Protein 2OTO (pdb70)

CATH classification: 6.10.250.700

B-factor: mean 92.55, std 31.23, range [16.8, 192.73]

Structure (mmCIF, N/CA/C/O backbone):
data_2OTO
#
_entry.id   2OTO
#
_cell.length_a   119.374
_cell.length_b   83.405
_cell.length_c   93.467
_cell.angle_alpha   90.000
_cell.angle_beta   90.000
_cell.angle_gamma   90.000
#
_symmetry.space_group_name_H-M   'P 21 21 2'
#
loop_
_atom_site.group_PDB
_atom_site.id
_atom_site.type_symbol
_atom_site.label_atom_id
_atom_site.label_alt_id
_atom_site.label_comp_id
_atom_site.label_asym_id
_atom_site.label_entity_id
_atom_site.label_seq_id
_atom_site.pdbx_PDB_ins_code
_atom_site.Cartn_x
_atom_site.Cartn_y
_atom_site.Cartn_z
_atom_site.occupancy
_atom_site.B_iso_or_equiv
_atom_site.auth_seq_id
_atom_site.auth_comp_id
_atom_site.auth_asym_id
_atom_site.auth_atom_id
_atom_site.pdbx_PDB_model_num
ATOM 1 N N . ALA A 1 17 ? 148.115 -11.048 285.951 1.00 115.91 56 ALA A N 1
ATOM 2 C CA . ALA A 1 17 ? 147.155 -11.124 284.809 1.00 115.91 56 ALA A CA 1
ATOM 3 C C . ALA A 1 17 ? 147.553 -12.217 283.820 1.00 115.91 56 ALA A C 1
ATOM 4 O O . ALA A 1 17 ? 146.823 -12.510 282.870 1.00 115.91 56 ALA A O 1
ATOM 6 N N . ASN A 1 18 ? 148.706 -12.829 284.069 1.00 138.00 57 ASN A N 1
ATOM 7 C CA . ASN A 1 18 ? 149.386 -13.657 283.083 1.00 138.00 57 ASN A CA 1
ATOM 8 C C . ASN A 1 18 ? 149.459 -15.093 283.582 1.00 138.00 57 ASN A C 1
ATOM 9 O O . ASN A 1 18 ? 150.535 -15.636 283.851 1.00 138.00 57 ASN A O 1
ATOM 14 N N . ASN A 1 19 ? 148.280 -15.691 283.694 1.00 78.69 58 ASN A N 1
ATOM 15 C CA . ASN A 1 19 ? 148.064 -16.848 284.538 1.00 78.69 58 ASN A CA 1
ATOM 16 C C . ASN A 1 19 ? 147.466 -18.015 283.747 1.00 78.69 58 ASN A C 1
ATOM 17 O O . ASN A 1 19 ? 146.276 -18.023 283.444 1.00 78.69 58 ASN A O 1
ATOM 22 N N . PRO A 1 20 ? 148.314 -19.011 283.419 1.00 73.29 59 PRO A N 1
ATOM 23 C CA . PRO A 1 20 ? 148.138 -20.216 282.623 1.00 73.29 59 PRO A CA 1
ATOM 24 C C . PRO A 1 20 ? 146.709 -20.609 282.249 1.00 73.29 59 PRO A C 1
ATOM 25 O O . PRO A 1 20 ? 146.367 -20.514 281.078 1.00 73.29 59 PRO A O 1
ATOM 29 N N . ALA A 1 21 ? 145.883 -21.031 283.205 1.00 78.41 60 ALA A N 1
ATOM 30 C CA . ALA A 1 21 ? 144.499 -21.377 282.876 1.00 78.41 60 ALA A CA 1
ATOM 31 C C . ALA A 1 21 ? 143.891 -20.302 281.970 1.00 78.41 60 ALA A C 1
ATOM 32 O O . ALA A 1 21 ? 143.386 -20.612 280.877 1.00 78.41 60 ALA A O 1
ATOM 34 N N . ILE A 1 22 ? 143.970 -19.045 282.424 1.00 60.11 61 ILE A N 1
ATOM 35 C CA . ILE A 1 22 ? 143.512 -17.892 281.638 1.00 60.11 61 ILE A CA 1
ATOM 36 C C . ILE A 1 22 ? 144.070 -17.965 280.226 1.00 60.11 61 ILE A C 1
ATOM 37 O O . ILE A 1 22 ? 143.365 -18.382 279.306 1.00 60.11 61 ILE A O 1
ATOM 42 N N . GLN A 1 23 ? 145.322 -17.552 280.045 1.00 48.00 62 GLN A N 1
ATOM 43 C CA . GLN A 1 23 ? 145.893 -17.538 278.708 1.00 48.00 62 GLN A CA 1
ATOM 44 C C . GLN A 1 23 ? 145.605 -18.872 278.018 1.00 48.00 62 GLN A C 1
ATOM 45 O O . GLN A 1 23 ? 145.048 -18.901 276.907 1.00 48.00 62 GLN A O 1
ATOM 51 N N . ASN A 1 24 ? 145.917 -19.971 278.705 1.00 60.99 63 ASN A N 1
ATOM 52 C CA . ASN A 1 24 ? 145.753 -21.321 278.156 1.00 60.99 63 ASN A CA 1
ATOM 53 C C . ASN A 1 24 ? 144.299 -21.691 277.868 1.00 60.99 63 ASN A C 1
ATOM 54 O O . ASN A 1 24 ? 143.952 -22.871 277.756 1.00 60.99 63 ASN A O 1
ATOM 59 N N . ILE A 1 25 ? 143.456 -20.670 277.750 1.00 75.01 64 ILE A N 1
ATOM 60 C CA . ILE A 1 25 ? 142.091 -20.830 277.274 1.00 75.01 64 ILE A CA 1
ATOM 61 C C . ILE A 1 25 ? 141.798 -19.684 276.306 1.00 75.01 64 ILE A C 1
ATOM 62 O O . ILE A 1 25 ? 141.270 -19.899 275.187 1.00 75.01 64 ILE A O 1
ATOM 67 N N . ARG A 1 26 ? 142.146 -18.466 276.760 1.00 52.75 65 ARG A N 1
ATOM 68 C CA . ARG A 1 26 ? 142.251 -17.287 275.917 1.00 52.75 65 ARG A CA 1
ATOM 69 C C . ARG A 1 26 ? 142.891 -17.646 274.576 1.00 52.75 65 ARG A C 1
ATOM 70 O O . ARG A 1 26 ? 142.342 -17.330 273.513 1.00 52.75 65 ARG A O 1
ATOM 78 N N . LEU A 1 27 ? 144.047 -18.308 274.641 1.00 62.01 66 LEU A N 1
ATOM 79 C CA . LEU A 1 27 ? 144.688 -18.892 273.465 1.00 62.01 66 LEU A CA 1
ATOM 80 C C . LEU A 1 27 ? 143.771 -19.897 272.789 1.00 62.01 66 LEU A C 1
ATOM 81 O O . LEU A 1 27 ? 143.544 -19.811 271.583 1.00 62.01 66 LEU A O 1
ATOM 86 N N . ARG A 1 28 ? 143.249 -20.842 273.570 1.00 45.64 67 ARG A N 1
ATOM 87 C CA . ARG A 1 28 ? 142.358 -21.880 273.045 1.00 45.64 67 ARG A CA 1
ATOM 88 C C . ARG A 1 28 ? 141.265 -21.274 272.180 1.00 45.64 67 ARG A C 1
ATOM 89 O O . ARG A 1 28 ? 140.901 -21.847 271.153 1.00 45.64 67 ARG A O 1
ATOM 97 N N . HIS A 1 29 ? 140.740 -20.121 272.590 1.00 65.15 68 HIS A N 1
ATOM 98 C CA . HIS A 1 29 ? 139.752 -19.424 271.776 1.00 65.15 68 HIS A CA 1
ATOM 99 C C . HIS A 1 29 ? 140.399 -18.798 270.555 1.00 65.15 68 HIS A C 1
ATOM 100 O O . HIS A 1 29 ? 140.094 -19.207 269.426 1.00 65.15 68 HIS A O 1
ATOM 107 N N . GLU A 1 30 ? 141.286 -17.823 270.774 1.00 39.12 69 GLU A N 1
ATOM 108 C CA . GLU A 1 30 ? 142.016 -17.199 269.677 1.00 39.12 69 GLU A CA 1
ATOM 109 C C . GLU A 1 30 ? 142.420 -18.264 268.662 1.00 39.12 69 GLU A C 1
ATOM 110 O O . GLU A 1 30 ? 142.526 -17.987 267.466 1.00 39.12 69 GLU A O 1
ATOM 116 N N . ASN A 1 31 ? 142.627 -19.491 269.145 1.00 56.49 70 ASN A N 1
ATOM 117 C CA . ASN A 1 31 ? 143.010 -20.590 268.279 1.00 56.49 70 ASN A CA 1
ATOM 118 C C . ASN A 1 31 ? 141.899 -21.098 267.374 1.00 56.49 70 ASN A C 1
ATOM 119 O O . ASN A 1 31 ? 142.074 -21.145 266.153 1.00 56.49 70 ASN A O 1
ATOM 124 N N . LYS A 1 32 ? 140.784 -21.520 267.972 1.00 45.52 71 LYS A N 1
ATOM 125 C CA . LYS A 1 32 ? 139.595 -21.920 267.218 1.00 45.52 71 LYS A CA 1
ATOM 126 C C . LYS A 1 32 ? 139.281 -20.841 266.200 1.00 45.52 71 LYS A C 1
ATOM 127 O O . LYS A 1 32 ? 139.251 -21.092 264.985 1.00 45.52 71 LYS A O 1
ATOM 133 N N . ASP A 1 33 ? 139.055 -19.636 266.729 1.00 49.79 72 ASP A N 1
ATOM 134 C CA . ASP A 1 33 ? 138.924 -18.396 265.956 1.00 49.79 72 ASP A CA 1
ATOM 135 C C . ASP A 1 33 ? 139.742 -18.407 264.675 1.00 49.79 72 ASP A C 1
ATOM 136 O O . ASP A 1 33 ? 139.193 -18.267 263.580 1.00 49.79 72 ASP A O 1
ATOM 141 N N . LEU A 1 34 ? 141.055 -18.573 264.826 1.00 45.82 73 LEU A N 1
ATOM 142 C CA . LEU A 1 34 ? 141.971 -18.597 263.692 1.00 45.82 73 LEU A CA 1
ATOM 143 C C . LEU A 1 34 ? 141.806 -19.849 262.845 1.00 45.82 73 LEU A C 1
ATOM 144 O O . LEU A 1 34 ? 141.686 -19.758 261.625 1.00 45.82 73 LEU A O 1
ATOM 149 N N . LYS A 1 35 ? 141.816 -21.012 263.497 1.00 68.70 74 LYS A N 1
ATOM 150 C CA . LYS A 1 35 ? 141.722 -22.302 262.809 1.00 68.70 74 LYS A CA 1
ATOM 151 C C . LYS A 1 35 ? 140.557 -22.286 261.837 1.00 68.70 74 LYS A C 1
ATOM 152 O O . LYS A 1 35 ? 140.645 -22.825 260.730 1.00 68.70 74 LYS A O 1
ATOM 158 N N . ALA A 1 36 ? 139.469 -21.654 262.269 1.00 59.70 75 ALA A N 1
ATOM 159 C CA . ALA A 1 36 ? 138.341 -21.341 261.406 1.00 59.70 75 ALA A CA 1
ATOM 160 C C . ALA A 1 36 ? 138.775 -20.362 260.317 1.00 59.70 75 ALA A C 1
ATOM 161 O O . ALA A 1 36 ? 138.958 -20.769 259.163 1.00 59.70 75 ALA A O 1
ATOM 163 N N . ARG A 1 37 ? 138.968 -19.114 260.693 1.00 56.33 76 ARG A N 1
ATOM 164 C CA . ARG A 1 37 ? 139.428 -18.084 259.764 1.00 56.33 76 ARG A CA 1
ATOM 165 C C . ARG A 1 37 ? 140.437 -18.629 258.716 1.00 56.33 76 ARG A C 1
ATOM 166 O O . ARG A 1 37 ? 140.744 -17.925 257.752 1.00 56.33 76 ARG A O 1
ATOM 174 N N . LEU A 1 38 ? 140.935 -19.879 258.887 1.00 89.15 77 LEU A N 1
ATOM 175 C CA . LEU A 1 38 ? 141.964 -20.517 258.022 1.00 89.15 77 LEU A CA 1
ATOM 176 C C . LEU A 1 38 ? 141.328 -21.434 257.060 1.00 89.15 77 LEU A C 1
ATOM 177 O O . LEU A 1 38 ? 141.585 -21.483 255.846 1.00 89.15 77 LEU A O 1
ATOM 182 N N . GLU A 1 39 ? 140.488 -22.205 257.677 1.00 78.75 78 GLU A N 1
ATOM 183 C CA . GLU A 1 39 ? 139.706 -23.098 256.930 1.00 78.75 78 GLU A CA 1
ATOM 184 C C . GLU A 1 39 ? 138.965 -22.291 255.881 1.00 78.75 78 GLU A C 1
ATOM 185 O O . GLU A 1 39 ? 138.841 -22.733 254.734 1.00 78.75 78 GLU A O 1
ATOM 191 N N . ASN A 1 40 ? 138.467 -21.076 256.255 1.00 60.70 79 ASN A N 1
ATOM 192 C CA . ASN A 1 40 ? 137.817 -20.220 255.269 1.00 60.70 79 ASN A CA 1
ATOM 193 C C . ASN A 1 40 ? 138.764 -19.906 254.120 1.00 60.70 79 ASN A C 1
ATOM 194 O O . ASN A 1 40 ? 138.654 -20.506 253.052 1.00 60.70 79 ASN A O 1
ATOM 199 N N . ALA A 1 41 ? 139.700 -18.977 254.351 1.00 51.96 80 ALA A N 1
ATOM 200 C CA . ALA A 1 41 ? 140.637 -18.534 253.318 1.00 51.96 80 ALA A CA 1
ATOM 201 C C . ALA A 1 41 ? 141.259 -19.704 252.549 1.00 51.96 80 ALA A C 1
ATOM 202 O O . ALA A 1 41 ? 141.682 -19.540 251.403 1.00 51.96 80 ALA A O 1
ATOM 212 N N . GLU A 1 43 ? 139.485 -22.073 251.499 1.00 91.62 82 GLU A N 1
ATOM 213 C CA . GLU A 1 43 ? 138.487 -22.206 250.443 1.00 91.62 82 GLU A CA 1
ATOM 214 C C . GLU A 1 43 ? 138.481 -21.046 249.460 1.00 91.62 82 GLU A C 1
ATOM 215 O O . GLU A 1 43 ? 138.319 -21.280 248.239 1.00 91.62 82 GLU A O 1
ATOM 221 N N . VAL A 1 44 ? 138.617 -19.800 249.964 1.00 61.73 83 VAL A N 1
ATOM 222 C CA . VAL A 1 44 ? 138.506 -18.654 249.033 1.00 61.73 83 VAL A CA 1
ATOM 223 C C . VAL A 1 44 ? 139.615 -18.710 247.981 1.00 61.73 83 VAL A C 1
ATOM 224 O O . VAL A 1 44 ? 139.349 -18.488 246.781 1.00 61.73 83 VAL A O 1
ATOM 228 N N . ALA A 1 45 ? 140.839 -19.029 248.419 1.00 63.99 84 ALA A N 1
ATOM 229 C CA . ALA A 1 45 ? 141.889 -19.370 247.472 1.00 63.99 84 ALA A CA 1
ATOM 230 C C . ALA A 1 45 ? 141.337 -20.418 246.511 1.00 63.99 84 ALA A C 1
ATOM 231 O O . ALA A 1 45 ? 141.491 -20.291 245.296 1.00 63.99 84 ALA A O 1
ATOM 233 N N . GLY A 1 46 ? 140.675 -21.432 247.068 1.00 57.06 85 GLY A N 1
ATOM 234 C CA . GLY A 1 46 ? 140.077 -22.518 246.291 1.00 57.06 85 GLY A CA 1
ATOM 235 C C . GLY A 1 46 ? 139.280 -22.013 245.105 1.00 57.06 85 GLY A C 1
ATOM 236 O O . GLY A 1 46 ? 139.679 -22.230 243.950 1.00 57.06 85 GLY A O 1
ATOM 237 N N . ARG A 1 47 ? 138.159 -21.338 245.394 1.00 71.38 86 ARG A N 1
ATOM 238 C CA . ARG A 1 47 ? 137.356 -20.700 244.350 1.00 71.38 86 ARG A CA 1
ATOM 239 C C . ARG A 1 47 ? 138.227 -19.831 243.439 1.00 71.38 86 ARG A C 1
ATOM 240 O O . ARG A 1 47 ? 138.336 -20.109 242.239 1.00 71.38 86 ARG A O 1
ATOM 248 N N . ASP A 1 48 ? 138.864 -18.801 244.012 1.00 49.89 87 ASP A N 1
ATOM 249 C CA . ASP A 1 48 ? 139.658 -17.835 243.238 1.00 49.89 87 ASP A CA 1
ATOM 250 C C . ASP A 1 48 ? 140.609 -18.505 242.242 1.00 49.89 87 ASP A C 1
ATOM 251 O O . ASP A 1 48 ? 140.860 -17.970 241.162 1.00 49.89 87 ASP A O 1
ATOM 256 N N . PHE A 1 49 ? 141.124 -19.681 242.614 1.00 78.95 88 PHE A N 1
ATOM 257 C CA . PHE A 1 49 ? 141.949 -20.494 241.723 1.00 78.95 88 PHE A CA 1
ATOM 258 C C . PHE A 1 49 ? 141.099 -21.114 240.621 1.00 78.95 88 PHE A C 1
ATOM 259 O O . PHE A 1 49 ? 141.411 -20.958 239.437 1.00 78.95 88 PHE A O 1
ATOM 267 N N . LYS A 1 50 ? 140.038 -21.819 241.017 1.00 130.72 89 LYS A N 1
ATOM 268 C CA . LYS A 1 50 ? 139.123 -22.452 240.069 1.00 130.72 89 LYS A CA 1
ATOM 269 C C . LYS A 1 50 ? 138.715 -21.457 238.987 1.00 130.72 89 LYS A C 1
ATOM 270 O O . LYS A 1 50 ? 139.155 -21.584 237.838 1.00 130.72 89 LYS A O 1
ATOM 276 N N . ARG A 1 51 ? 137.884 -20.480 239.360 1.00 90.25 90 ARG A N 1
ATOM 277 C CA . ARG A 1 51 ? 137.569 -19.339 238.500 1.00 90.25 90 ARG A CA 1
ATOM 278 C C . ARG A 1 51 ? 138.570 -19.193 237.364 1.00 90.25 90 ARG A C 1
ATOM 279 O O . ARG A 1 51 ? 138.300 -19.587 236.220 1.00 90.25 90 ARG A O 1
ATOM 287 N N . ALA A 1 52 ? 139.731 -18.629 237.704 1.00 109.16 91 ALA A N 1
ATOM 288 C CA . ALA A 1 52 ? 140.765 -18.294 236.736 1.00 109.16 91 ALA A CA 1
ATOM 289 C C . ALA A 1 52 ? 141.205 -19.491 235.893 1.00 109.16 91 ALA A C 1
ATOM 290 O O . ALA A 1 52 ? 140.952 -19.511 234.692 1.00 109.16 91 ALA A O 1
ATOM 292 N N . GLU A 1 53 ? 141.853 -20.481 236.504 1.00 100.17 92 GLU A N 1
ATOM 293 C CA . GLU A 1 53 ? 142.333 -21.639 235.744 1.00 100.17 92 GLU A CA 1
ATOM 294 C C . GLU A 1 53 ? 141.309 -22.069 234.686 1.00 100.17 92 GLU A C 1
ATOM 295 O O . GLU A 1 53 ? 141.661 -22.262 233.507 1.00 100.17 92 GLU A O 1
ATOM 301 N N . GLU A 1 54 ? 140.044 -22.185 235.104 1.00 118.11 93 GLU A N 1
ATOM 302 C CA . GLU A 1 54 ? 138.952 -22.468 234.171 1.00 118.11 93 GLU A CA 1
ATOM 303 C C . GLU A 1 54 ? 138.529 -21.254 233.336 1.00 118.11 93 GLU A C 1
ATOM 304 O O . GLU A 1 54 ? 137.364 -21.133 232.948 1.00 118.11 93 GLU A O 1
ATOM 310 N N . LEU A 1 55 ? 139.478 -20.363 233.064 1.00 99.54 94 LEU A N 1
ATOM 311 C CA . LEU A 1 55 ? 139.293 -19.306 232.068 1.00 99.54 94 LEU A CA 1
ATOM 312 C C . LEU A 1 55 ? 140.373 -19.374 230.999 1.00 99.54 94 LEU A C 1
ATOM 313 O O . LEU A 1 55 ? 140.124 -19.003 229.834 1.00 99.54 94 LEU A O 1
ATOM 318 N N . GLU A 1 56 ? 141.569 -19.835 231.391 1.00 81.52 95 GLU A N 1
ATOM 319 C CA . GLU A 1 56 ? 142.606 -20.117 230.413 1.00 81.52 95 GLU A CA 1
ATOM 320 C C . GLU A 1 56 ? 142.156 -21.283 229.546 1.00 81.52 95 GLU A C 1
ATOM 321 O O . GLU A 1 56 ? 142.644 -21.464 228.430 1.00 81.52 95 GLU A O 1
ATOM 327 N N . LYS A 1 57 ? 141.230 -22.079 230.080 1.00 135.05 96 LYS A N 1
ATOM 328 C CA . LYS A 1 57 ? 140.456 -23.007 229.270 1.00 135.05 96 LYS A CA 1
ATOM 329 C C . LYS A 1 57 ? 139.731 -22.198 228.207 1.00 135.05 96 LYS A C 1
ATOM 330 O O . LYS A 1 57 ? 139.985 -22.369 227.014 1.00 135.05 96 LYS A O 1
ATOM 336 N N . ALA A 1 58 ? 138.840 -21.309 228.652 1.00 91.64 97 ALA A N 1
ATOM 337 C CA . ALA A 1 58 ? 138.084 -20.453 227.745 1.00 91.64 97 ALA A CA 1
ATOM 338 C C . ALA A 1 58 ? 139.013 -19.773 226.745 1.00 91.64 97 ALA A C 1
ATOM 339 O O . ALA A 1 58 ? 138.835 -19.936 225.532 1.00 91.64 97 ALA A O 1
ATOM 341 N N . LYS A 1 59 ? 140.004 -19.032 227.248 1.00 85.04 98 LYS A N 1
ATOM 342 C CA . LYS A 1 59 ? 141.007 -18.419 226.383 1.00 85.04 98 LYS A CA 1
ATOM 343 C C . LYS A 1 59 ? 141.413 -19.432 225.321 1.00 85.04 98 LYS A C 1
ATOM 344 O O . LYS A 1 59 ? 141.285 -19.161 224.126 1.00 85.04 98 LYS A O 1
ATOM 350 N N . GLN A 1 60 ? 141.898 -20.602 225.762 1.00 126.42 99 GLN A N 1
ATOM 351 C CA . GLN A 1 60 ? 142.407 -21.589 224.842 1.00 126.42 99 GLN A CA 1
ATOM 352 C C . GLN A 1 60 ? 141.388 -22.067 223.814 1.00 126.42 99 GLN A C 1
ATOM 353 O O . GLN A 1 60 ? 141.700 -22.155 222.629 1.00 126.42 99 GLN A O 1
ATOM 359 N N . ALA A 1 61 ? 140.178 -22.363 224.264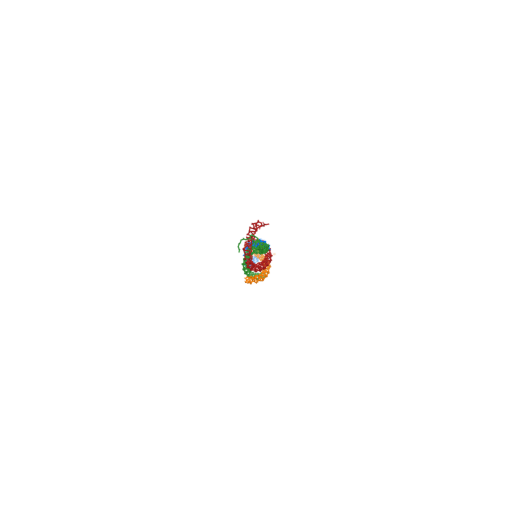 1.00 132.56 100 ALA A N 1
ATOM 360 C CA . ALA A 1 61 ? 139.139 -22.809 223.358 1.00 132.56 100 ALA A CA 1
ATOM 361 C C . ALA A 1 61 ? 138.938 -21.763 222.263 1.00 132.56 100 ALA A C 1
ATOM 362 O O . ALA A 1 61 ? 139.139 -22.053 221.080 1.00 132.56 100 ALA A O 1
ATOM 364 N N . LEU A 1 62 ? 138.521 -20.560 222.678 1.00 83.65 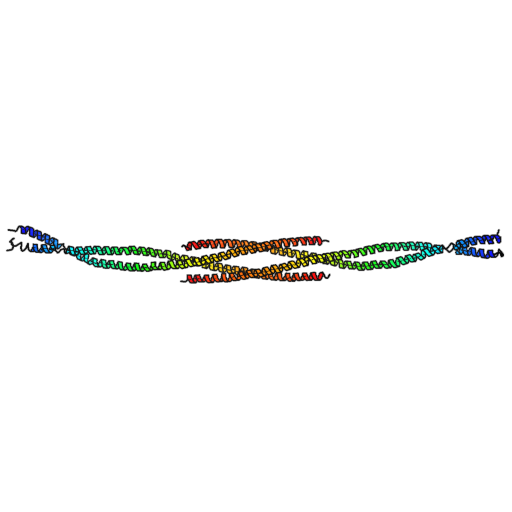101 LEU A N 1
ATOM 365 C CA . LEU A 1 62 ? 138.249 -19.407 221.806 1.00 83.65 101 LEU A CA 1
ATOM 366 C C . LEU A 1 62 ? 139.182 -19.279 220.640 1.00 83.65 101 LEU A C 1
ATOM 367 O O . LEU A 1 62 ? 138.798 -18.927 219.523 1.00 83.65 101 LEU A O 1
ATOM 372 N N . GLU A 1 63 ? 140.431 -19.603 220.964 1.00 91.79 102 GLU A N 1
ATOM 373 C CA . GLU A 1 63 ? 141.631 -19.607 220.100 1.00 91.79 102 GLU A CA 1
ATOM 374 C C . GLU A 1 63 ? 141.807 -20.963 219.355 1.00 91.79 102 GLU A C 1
ATOM 375 O O . GLU A 1 63 ? 142.231 -20.942 218.204 1.00 91.79 102 GLU A O 1
ATOM 381 N N . ASP A 1 64 ? 141.503 -22.104 219.969 1.00 154.16 103 ASP A N 1
ATOM 382 C CA . ASP A 1 64 ? 141.611 -23.316 219.157 1.00 154.16 103 ASP A CA 1
ATOM 383 C C . ASP A 1 64 ? 140.735 -23.094 217.893 1.00 154.16 103 ASP A C 1
ATOM 384 O O . ASP A 1 64 ? 140.548 -23.985 217.078 1.00 154.16 103 ASP A O 1
ATOM 389 N N . GLN A 1 65 ? 140.194 -21.826 217.830 1.00 115.58 104 GLN A N 1
ATOM 390 C CA . GLN A 1 65 ? 139.271 -21.207 216.830 1.00 115.58 104 GLN A CA 1
ATOM 391 C C . GLN A 1 65 ? 139.830 -19.937 216.133 1.00 115.58 104 GLN A C 1
ATOM 392 O O . GLN A 1 65 ? 140.030 -19.956 214.932 1.00 115.58 104 GLN A O 1
ATOM 398 N N . ARG A 1 66 ? 140.086 -18.839 216.872 1.00 100.18 105 ARG A N 1
ATOM 399 C CA . ARG A 1 66 ? 140.653 -17.652 216.211 1.00 100.18 105 ARG A CA 1
ATOM 400 C C . ARG A 1 66 ? 141.623 -18.131 215.144 1.00 100.18 105 ARG A C 1
ATOM 401 O O . ARG A 1 66 ? 141.720 -17.555 214.063 1.00 100.18 105 ARG A O 1
ATOM 409 N N . LYS A 1 67 ? 142.343 -19.218 215.458 1.00 108.64 106 LYS A N 1
ATOM 410 C CA . LYS A 1 67 ? 143.239 -19.811 214.472 1.00 108.64 106 LYS A CA 1
ATOM 411 C C . LYS A 1 67 ? 142.413 -20.642 213.501 1.00 108.64 106 LYS A C 1
ATOM 412 O O . LYS A 1 67 ? 142.689 -20.647 212.298 1.00 108.64 106 LYS A O 1
ATOM 418 N N . ASP A 1 68 ? 141.397 -21.333 214.014 1.00 87.93 107 ASP A N 1
ATOM 419 C CA . ASP A 1 68 ? 140.568 -22.179 213.163 1.00 87.93 107 ASP A CA 1
ATOM 420 C C . ASP A 1 68 ? 139.729 -21.383 212.173 1.00 87.93 107 ASP A C 1
ATOM 421 O O . ASP A 1 68 ? 139.807 -21.637 210.972 1.00 87.93 107 ASP A O 1
ATOM 426 N N . LEU A 1 69 ? 138.913 -20.447 212.657 1.00 82.09 108 LEU A N 1
ATOM 427 C CA . LEU A 1 69 ? 138.065 -19.686 211.738 1.00 82.09 108 LEU A CA 1
ATOM 428 C C . LEU A 1 69 ? 138.906 -18.811 210.810 1.00 82.09 108 LEU A C 1
ATOM 429 O O . LEU A 1 69 ? 138.576 -18.662 209.620 1.00 82.09 108 LEU A O 1
ATOM 434 N N . GLU A 1 70 ? 139.998 -18.254 211.345 1.00 75.51 109 GLU A N 1
ATOM 435 C CA . GLU A 1 70 ? 140.959 -17.486 210.553 1.00 75.51 109 GLU A CA 1
ATOM 436 C C . GLU A 1 70 ? 141.167 -18.140 209.192 1.00 75.51 109 GLU A C 1
ATOM 437 O O . GLU A 1 70 ? 141.232 -17.458 208.159 1.00 75.51 109 GLU A O 1
ATOM 443 N N . THR A 1 71 ? 141.252 -19.477 209.212 1.00 119.18 110 THR A N 1
ATOM 444 C CA . THR A 1 71 ? 141.475 -20.287 208.019 1.00 119.18 110 THR A CA 1
ATOM 445 C C . THR A 1 71 ? 140.260 -20.326 207.091 1.00 119.18 110 THR A C 1
ATOM 446 O O . THR A 1 71 ? 140.400 -20.131 205.884 1.00 119.18 110 THR A O 1
ATOM 450 N N . LYS A 1 72 ? 139.080 -20.601 207.648 1.00 53.66 111 LYS A N 1
ATOM 451 C CA . LYS A 1 72 ? 137.865 -20.669 206.838 1.00 53.66 111 LYS A CA 1
ATOM 452 C C . LYS A 1 72 ? 137.746 -19.423 205.967 1.00 53.66 111 LYS A C 1
ATOM 453 O O . LYS A 1 72 ? 137.507 -19.537 204.714 1.00 53.66 111 LYS A O 1
ATOM 459 N N . LEU A 1 73 ? 137.933 -18.247 206.613 1.00 32.13 112 LEU A N 1
ATOM 460 C CA . LEU A 1 73 ? 137.998 -16.990 205.872 1.00 32.13 112 LEU A CA 1
ATOM 461 C C . LEU A 1 73 ? 139.000 -17.087 204.733 1.00 32.13 112 LEU A C 1
ATOM 462 O O . LEU A 1 73 ? 138.628 -16.914 203.562 1.00 32.13 112 LEU A O 1
ATOM 467 N N . LYS A 1 74 ? 140.265 -17.355 205.087 1.00 100.48 113 LYS A N 1
ATOM 468 C CA . LYS A 1 74 ? 141.324 -17.490 204.087 1.00 100.48 113 LYS A CA 1
ATOM 469 C C . LYS A 1 74 ? 140.879 -18.393 202.942 1.00 100.48 113 LYS A C 1
ATOM 470 O O . LYS A 1 74 ? 140.931 -17.995 201.777 1.00 100.48 113 LYS A O 1
ATOM 476 N N . GLU A 1 75 ? 140.447 -19.612 203.284 1.00 60.57 114 GLU A N 1
ATOM 477 C CA . GLU A 1 75 ? 140.038 -20.600 202.290 1.00 60.57 114 GLU A CA 1
ATOM 478 C C . GLU A 1 75 ? 138.851 -20.113 201.459 1.00 60.57 114 GLU A C 1
ATOM 479 O O . GLU A 1 75 ? 138.853 -20.261 200.222 1.00 60.57 114 GLU A O 1
ATOM 485 N N . LEU A 1 76 ? 137.839 -19.556 202.123 1.00 60.33 115 LEU A N 1
ATOM 486 C CA . LEU A 1 76 ? 136.748 -18.918 201.402 1.00 60.33 115 LEU A CA 1
ATOM 487 C C . LEU A 1 76 ? 137.275 -17.856 200.455 1.00 60.33 115 LEU A C 1
ATOM 488 O O . LEU A 1 76 ? 136.953 -17.873 199.266 1.00 60.33 115 LEU A O 1
ATOM 493 N N . GLN A 1 77 ? 138.094 -16.946 200.983 1.00 34.85 116 GLN A N 1
ATOM 494 C CA . GLN A 1 77 ? 138.704 -15.918 200.156 1.00 34.85 116 GLN A CA 1
ATOM 495 C C . GLN A 1 77 ? 139.286 -16.569 198.916 1.00 34.85 116 GLN A C 1
ATOM 496 O O . GLN A 1 77 ? 138.967 -16.162 197.798 1.00 34.85 116 GLN A O 1
ATOM 502 N N . GLN A 1 78 ? 140.124 -17.591 199.127 1.00 69.63 117 GLN A N 1
ATOM 503 C CA . GLN A 1 78 ? 140.632 -18.428 198.031 1.00 69.63 117 GLN A CA 1
ATOM 504 C C . GLN A 1 78 ? 139.541 -18.782 197.032 1.00 69.63 117 GLN A C 1
ATOM 505 O O . GLN A 1 78 ? 139.666 -18.476 195.841 1.00 69.63 117 GLN A O 1
ATOM 511 N N . ASP A 1 79 ? 138.480 -19.436 197.517 1.00 47.09 118 ASP A N 1
ATOM 512 C CA . ASP A 1 79 ? 137.526 -20.037 196.605 1.00 47.09 118 ASP A CA 1
ATOM 513 C C . ASP A 1 79 ? 136.785 -18.963 195.836 1.00 47.09 118 ASP A C 1
ATOM 514 O O . ASP A 1 79 ? 1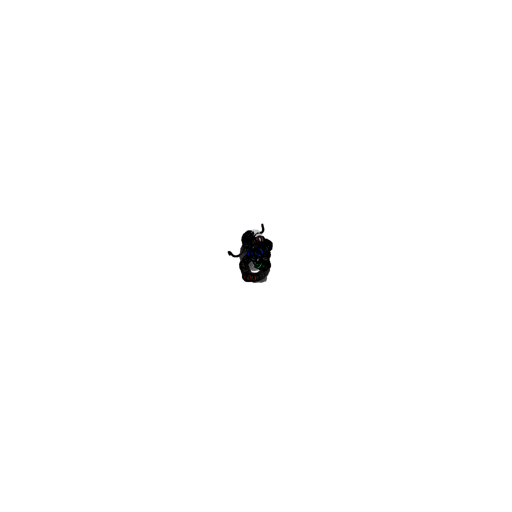36.890 -18.880 194.605 1.00 47.09 118 ASP A O 1
ATOM 519 N N . TYR A 1 80 ? 136.046 -18.142 196.575 1.00 73.03 119 TYR A N 1
ATOM 520 C CA . TYR A 1 80 ? 135.493 -16.903 196.066 1.00 73.03 119 TYR A CA 1
ATOM 521 C C . TYR A 1 80 ? 136.371 -16.217 195.021 1.00 73.03 119 TYR A C 1
ATOM 522 O O . TYR A 1 80 ? 135.949 -16.036 193.877 1.00 73.03 119 TYR A O 1
ATOM 531 N N . ASP A 1 81 ? 137.580 -15.824 195.430 1.00 61.94 120 ASP A N 1
ATOM 532 C CA . ASP A 1 81 ? 138.546 -15.196 194.526 1.00 61.94 120 ASP A CA 1
ATOM 533 C C . ASP A 1 81 ? 138.524 -15.836 193.150 1.00 61.94 120 ASP A C 1
ATOM 534 O O . ASP A 1 81 ? 138.646 -15.144 192.123 1.00 61.94 120 ASP A O 1
ATOM 539 N N . LEU A 1 82 ? 138.389 -17.166 193.142 1.00 91.99 121 LEU A N 1
ATOM 540 C CA . LEU A 1 82 ? 138.268 -17.921 191.904 1.00 91.99 121 LEU A CA 1
ATOM 541 C C . LEU A 1 82 ? 136.915 -17.721 191.242 1.00 91.99 121 LEU A C 1
ATOM 542 O O . LEU A 1 82 ? 136.864 -17.303 190.087 1.00 91.99 121 LEU A O 1
ATOM 547 N N . ALA A 1 83 ? 135.828 -18.029 191.953 1.00 60.15 122 ALA A N 1
ATOM 548 C CA . ALA A 1 83 ? 134.491 -17.849 191.379 1.00 60.15 122 ALA A CA 1
ATOM 549 C C . ALA A 1 83 ? 134.467 -16.544 190.586 1.00 60.15 122 ALA A C 1
ATOM 550 O O . ALA A 1 83 ? 134.148 -16.530 189.377 1.00 60.15 122 ALA A O 1
ATOM 552 N N . LYS A 1 84 ? 134.809 -15.459 191.299 1.00 52.42 123 LYS A N 1
ATOM 553 C CA . LYS A 1 84 ? 135.152 -14.149 190.732 1.00 52.42 123 LYS A CA 1
ATOM 554 C C . LYS A 1 84 ? 135.581 -14.159 189.264 1.00 52.42 123 LYS A C 1
ATOM 555 O O . LYS A 1 84 ? 134.846 -13.673 188.401 1.00 52.42 123 LYS A O 1
ATOM 561 N N . GLU A 1 85 ? 136.769 -14.698 188.988 1.00 95.28 124 GLU A N 1
ATOM 562 C CA . GLU A 1 85 ? 137.293 -14.706 187.629 1.00 95.28 124 GLU A CA 1
ATOM 563 C C . GLU A 1 85 ? 136.322 -15.440 186.711 1.00 95.28 124 GLU A C 1
ATOM 564 O O . GLU A 1 85 ? 135.805 -14.852 185.753 1.00 95.28 124 GLU A O 1
ATOM 570 N N . SER A 1 86 ? 136.059 -16.708 187.030 1.00 63.51 125 SER A N 1
ATOM 571 C CA . SER A 1 86 ? 135.155 -17.545 186.241 1.00 63.51 125 SER A CA 1
ATOM 572 C C . SER A 1 86 ? 133.848 -16.833 185.884 1.00 63.51 125 SER A C 1
ATOM 573 O O . SER A 1 86 ? 133.447 -16.836 184.714 1.00 63.51 125 SER A O 1
ATOM 576 N N . THR A 1 87 ? 133.190 -16.236 186.884 1.00 62.97 126 THR A N 1
ATOM 577 C CA . THR A 1 87 ? 131.974 -15.456 186.628 1.00 62.97 126 THR A CA 1
ATOM 578 C C . THR A 1 87 ? 132.212 -14.344 185.606 1.00 62.97 126 THR A C 1
ATOM 579 O O . THR A 1 87 ? 131.497 -14.266 184.606 1.00 62.97 126 THR A O 1
ATOM 583 N N . SER A 1 88 ? 133.210 -13.492 185.859 1.00 73.57 127 SER A N 1
ATOM 584 C CA . SER A 1 88 ? 133.562 -12.418 184.927 1.00 73.57 127 SER A CA 1
ATOM 585 C C . SER A 1 88 ? 133.495 -12.901 183.481 1.00 73.57 127 SER A C 1
ATOM 586 O O . SER A 1 88 ? 132.850 -12.273 182.643 1.00 73.57 127 SER A O 1
ATOM 589 N N . TRP A 1 89 ? 134.154 -14.029 183.211 1.00 76.18 128 TRP A N 1
ATOM 590 C CA . TRP A 1 89 ? 134.164 -14.674 181.892 1.00 76.18 128 TRP A CA 1
ATOM 591 C C . TRP A 1 89 ? 132.768 -14.932 181.329 1.00 76.18 128 TRP A C 1
ATOM 592 O O . TRP A 1 89 ? 132.544 -14.762 180.133 1.00 76.18 128 TRP A O 1
ATOM 603 N N . ASP A 1 90 ? 131.841 -15.364 182.176 1.00 62.84 129 ASP A N 1
ATOM 604 C CA . ASP A 1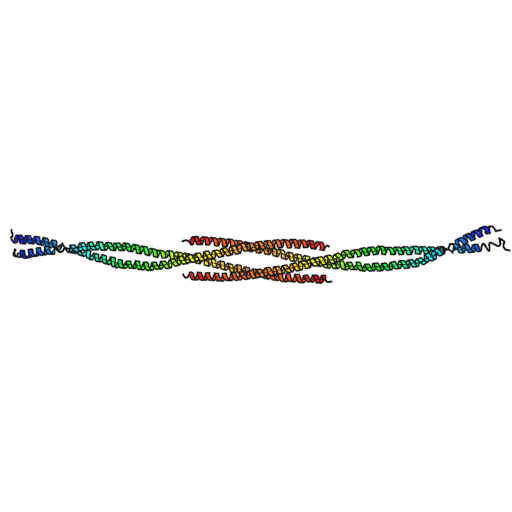 90 ? 130.515 -15.699 181.689 1.00 62.84 129 ASP A CA 1
ATOM 605 C C . ASP A 1 90 ? 129.768 -14.431 181.294 1.00 62.84 129 ASP A C 1
ATOM 606 O O . ASP A 1 90 ? 129.341 -14.304 180.111 1.00 62.84 129 ASP A O 1
ATOM 611 N N . ARG A 1 91 ? 129.669 -13.473 182.220 1.00 46.14 130 ARG A N 1
ATOM 612 C CA . ARG A 1 91 ? 129.229 -12.138 181.823 1.00 46.14 130 ARG A CA 1
ATOM 613 C C . ARG A 1 91 ? 129.933 -11.701 180.538 1.00 46.14 130 ARG A C 1
ATOM 614 O O . ARG A 1 91 ? 129.287 -11.204 179.611 1.00 46.14 130 ARG A O 1
ATOM 622 N N . GLN A 1 92 ? 131.253 -11.879 180.489 1.00 60.97 131 GLN A N 1
ATOM 623 C CA . GLN A 1 92 ? 132.014 -11.541 179.293 1.00 60.97 131 GLN A CA 1
ATOM 624 C C . GLN A 1 92 ? 131.407 -12.255 178.089 1.00 60.97 131 GLN A C 1
ATOM 625 O O . GLN A 1 92 ? 130.969 -11.616 177.125 1.00 60.97 131 GLN A O 1
ATOM 631 N N . ARG A 1 93 ? 131.362 -13.582 178.183 1.00 52.87 132 ARG A N 1
ATOM 632 C CA . ARG A 1 93 ? 130.965 -14.473 177.096 1.00 52.87 132 ARG A CA 1
ATOM 633 C C . ARG A 1 93 ? 129.551 -14.188 176.622 1.00 52.87 132 ARG A C 1
ATOM 634 O O . ARG A 1 93 ? 129.269 -14.247 175.415 1.00 52.87 132 ARG A O 1
ATOM 642 N N . LEU A 1 94 ? 128.658 -13.909 177.574 1.00 64.38 133 LEU A N 1
ATOM 643 C CA . LEU A 1 94 ? 127.288 -13.538 177.245 1.00 64.38 133 LEU A CA 1
ATOM 644 C C . LEU A 1 94 ? 127.262 -12.249 176.440 1.00 64.38 133 LEU A C 1
ATOM 645 O O . LEU A 1 94 ? 126.589 -12.182 175.407 1.00 64.38 133 LEU A O 1
ATOM 650 N N . GLU A 1 95 ? 127.978 -11.227 176.905 1.00 63.18 134 GLU A N 1
ATOM 651 C CA . GLU A 1 95 ? 128.045 -9.983 176.151 1.00 63.18 134 GLU A CA 1
ATOM 652 C C . GLU A 1 95 ? 128.453 -10.285 174.708 1.00 63.18 134 GLU A C 1
ATOM 653 O O . GLU A 1 95 ? 127.943 -9.657 173.773 1.00 63.18 134 GLU A O 1
ATOM 659 N N . LYS A 1 96 ? 129.339 -11.270 174.529 1.00 71.72 135 LYS A N 1
ATOM 660 C CA . LYS A 1 96 ? 129.785 -11.674 173.194 1.00 71.72 135 LYS A CA 1
ATOM 661 C C . LYS A 1 96 ? 128.657 -12.100 172.257 1.00 71.72 135 LYS A C 1
ATOM 662 O O . LYS A 1 96 ? 128.687 -11.756 171.072 1.00 71.72 135 LYS A O 1
ATOM 668 N N . GLU A 1 97 ? 127.672 -12.843 172.782 1.00 32.13 136 GLU A N 1
ATOM 669 C CA . GLU A 1 97 ? 126.571 -13.310 171.936 1.00 32.13 136 GLU A CA 1
ATOM 670 C C . GLU A 1 97 ? 125.744 -12.146 171.446 1.00 32.13 136 GLU A C 1
ATOM 671 O O . GLU A 1 97 ? 125.596 -11.926 170.238 1.00 32.13 136 GLU A O 1
ATOM 677 N N . LEU A 1 98 ? 125.205 -11.415 172.419 1.00 36.83 137 LEU A N 1
ATOM 678 C CA . LEU A 1 98 ? 124.618 -10.091 172.203 1.00 36.83 137 LEU A CA 1
ATOM 679 C C . LEU A 1 98 ? 125.386 -9.273 171.189 1.00 36.83 137 LEU A C 1
ATOM 680 O O . LEU A 1 98 ? 124.757 -8.609 170.339 1.00 36.83 137 LEU A O 1
ATOM 685 N N . GLU A 1 99 ? 126.720 -9.329 171.242 1.00 42.30 138 GLU A N 1
ATOM 686 C CA . GLU A 1 99 ? 127.443 -8.706 170.126 1.00 42.30 138 GLU A CA 1
ATOM 687 C C . GLU A 1 99 ? 127.130 -9.368 168.787 1.00 42.30 138 GLU A C 1
ATOM 688 O O . GLU A 1 99 ? 126.327 -8.832 168.016 1.00 42.30 138 GLU A O 1
ATOM 694 N N . GLU A 1 100 ? 127.727 -10.529 168.531 1.00 72.92 139 GLU A N 1
ATOM 695 C CA . GLU A 1 100 ? 127.453 -11.314 167.320 1.00 72.92 139 GLU A CA 1
ATOM 696 C C . GLU A 1 100 ? 126.036 -11.156 166.773 1.00 72.92 139 GLU A C 1
ATOM 697 O O . GLU A 1 100 ? 125.858 -10.692 165.651 1.00 72.92 139 GLU A O 1
ATOM 703 N N . LYS A 1 101 ? 125.045 -11.560 167.573 1.00 56.96 140 LYS A N 1
ATOM 704 C CA . LYS A 1 101 ? 123.632 -11.317 167.264 1.00 56.96 140 LYS A CA 1
ATOM 705 C C . LYS A 1 101 ? 123.421 -9.896 166.726 1.00 56.96 140 LYS A C 1
ATOM 706 O O . LYS A 1 101 ? 123.199 -9.712 165.513 1.00 56.96 140 LYS A O 1
ATOM 712 N N . LYS A 1 102 ? 123.516 -8.906 167.628 1.00 55.29 141 LYS A N 1
ATOM 713 C CA . LYS A 1 102 ? 123.355 -7.495 167.254 1.00 55.29 141 LYS A CA 1
ATOM 714 C C . LYS A 1 102 ? 124.068 -7.175 165.943 1.00 55.29 141 LYS A C 1
ATOM 715 O O . LYS A 1 102 ? 123.480 -6.569 165.046 1.00 55.29 141 LYS A O 1
ATOM 721 N N . GLU A 1 103 ? 125.328 -7.590 165.834 1.00 79.99 142 GLU A N 1
ATOM 722 C CA . GLU A 1 103 ? 126.088 -7.346 164.616 1.00 79.99 142 GLU A CA 1
ATOM 723 C C . GLU A 1 103 ? 125.418 -8.059 163.442 1.00 79.99 142 GLU A C 1
ATOM 724 O O . GLU A 1 103 ? 125.019 -7.410 162.467 1.00 79.99 142 GLU A O 1
ATOM 730 N N . ALA A 1 104 ? 125.253 -9.381 163.559 1.00 63.38 143 ALA A N 1
ATOM 731 C CA . ALA A 1 104 ? 124.666 -10.209 162.497 1.00 63.38 143 ALA A CA 1
ATOM 732 C C . ALA A 1 104 ? 123.257 -9.778 162.098 1.00 63.38 143 ALA A C 1
ATOM 733 O O . ALA A 1 104 ? 122.825 -10.033 160.966 1.00 63.38 143 ALA A O 1
ATOM 735 N N . LEU A 1 105 ? 122.550 -9.131 163.022 1.00 50.54 144 LEU A N 1
ATOM 736 C CA . LEU A 1 105 ? 121.281 -8.510 162.678 1.00 50.54 144 LEU A CA 1
ATOM 737 C C . LEU A 1 105 ? 121.457 -7.389 161.644 1.00 50.54 144 LEU A C 1
ATOM 738 O O . LEU A 1 105 ? 120.677 -7.316 160.691 1.00 50.54 144 LEU A O 1
ATOM 743 N N . GLU A 1 106 ? 122.472 -6.532 161.805 1.00 71.77 145 GLU A N 1
ATOM 744 C CA . GLU A 1 106 ? 122.691 -5.443 160.832 1.00 71.77 145 GLU A CA 1
ATOM 745 C C . GLU A 1 106 ? 122.692 -5.992 159.408 1.00 71.77 145 GLU A C 1
ATOM 746 O O . GLU A 1 106 ? 122.021 -5.453 158.530 1.00 71.77 145 GLU A O 1
ATOM 752 N N . LEU A 1 107 ? 123.436 -7.079 159.205 1.00 71.54 146 LEU A N 1
ATOM 753 C CA . LEU A 1 107 ? 123.554 -7.755 157.912 1.00 71.54 146 LEU A CA 1
ATOM 754 C C . LEU A 1 107 ? 122.210 -8.213 157.374 1.00 71.54 146 LEU A C 1
ATOM 755 O O . LEU A 1 107 ? 121.936 -8.075 156.180 1.00 71.54 146 LEU A O 1
ATOM 760 N N . ALA A 1 108 ? 121.398 -8.796 158.254 1.00 81.95 147 ALA A N 1
ATOM 761 C CA . ALA A 1 108 ? 120.064 -9.231 157.873 1.00 81.95 147 ALA A CA 1
ATOM 762 C C . ALA A 1 108 ? 119.337 -8.017 157.315 1.00 81.95 147 ALA A C 1
ATOM 763 O O . ALA A 1 108 ? 119.040 -7.948 156.104 1.00 81.95 147 ALA A O 1
ATOM 765 N N . ILE A 1 109 ? 119.099 -7.050 158.203 1.00 48.66 148 ILE A N 1
ATOM 766 C CA . ILE A 1 109 ? 118.494 -5.777 157.831 1.00 48.66 148 ILE A CA 1
ATOM 767 C C . ILE A 1 109 ? 119.169 -5.163 156.604 1.00 48.66 148 ILE A C 1
ATOM 768 O O . ILE A 1 109 ? 118.465 -4.613 155.719 1.00 48.66 148 ILE A O 1
ATOM 773 N N . ASP A 1 110 ? 120.495 -5.254 156.513 1.00 50.02 149 ASP A N 1
ATOM 774 C CA . ASP A 1 110 ? 121.131 -4.817 155.279 1.00 50.02 149 ASP A CA 1
ATOM 775 C C . ASP A 1 110 ? 120.526 -5.594 154.107 1.00 50.02 149 ASP A C 1
ATOM 776 O O . ASP A 1 110 ? 119.730 -5.042 153.337 1.00 50.02 149 ASP A O 1
ATOM 781 N N . GLN A 1 111 ? 120.876 -6.875 153.998 1.00 70.01 150 GLN A N 1
ATOM 782 C CA . GLN A 1 111 ? 120.435 -7.725 152.892 1.00 70.01 150 GLN A CA 1
ATOM 783 C C . GLN A 1 111 ? 118.989 -7.479 152.486 1.00 70.01 150 GLN A C 1
ATOM 784 O O . GLN A 1 111 ? 118.662 -7.449 151.299 1.00 70.01 150 GLN A O 1
ATOM 790 N N . ALA A 1 112 ? 118.133 -7.313 153.489 1.00 73.33 151 ALA A N 1
ATOM 791 C CA . ALA A 1 112 ? 116.727 -7.030 153.281 1.00 73.33 151 ALA A CA 1
ATOM 792 C C . ALA A 1 112 ? 116.545 -5.756 152.466 1.00 73.33 151 ALA A C 1
ATOM 793 O O . ALA A 1 112 ? 116.108 -5.819 151.320 1.00 73.33 151 ALA A O 1
ATOM 795 N N . SER A 1 113 ? 116.903 -4.611 153.046 1.00 60.96 152 SER A N 1
ATOM 796 C CA . SER A 1 113 ? 116.886 -3.350 152.312 1.00 60.96 152 SER A CA 1
ATOM 797 C C . SER A 1 113 ? 117.504 -3.525 150.928 1.00 60.96 152 SER A C 1
ATOM 798 O O . SER A 1 113 ? 116.942 -3.069 149.924 1.00 60.96 152 SER A O 1
ATOM 801 N N . ARG A 1 114 ? 118.647 -4.208 150.876 1.00 105.67 153 ARG A N 1
ATOM 802 C CA . ARG A 1 114 ? 119.358 -4.394 149.620 1.00 105.67 153 ARG A CA 1
ATOM 803 C C . ARG A 1 114 ? 118.581 -5.229 148.609 1.00 105.67 153 ARG A C 1
ATOM 804 O O . ARG A 1 114 ? 118.582 -4.916 147.420 1.00 105.67 153 ARG A O 1
ATOM 812 N N . ASP A 1 115 ? 117.930 -6.289 149.076 1.00 75.53 154 ASP A N 1
ATOM 813 C CA . ASP A 1 115 ? 117.091 -7.096 148.202 1.00 75.53 154 ASP A CA 1
ATOM 814 C C . ASP A 1 115 ? 115.757 -6.421 147.974 1.00 75.53 154 ASP A C 1
ATOM 815 O O . ASP A 1 115 ? 115.223 -6.445 146.856 1.00 75.53 154 ASP A O 1
ATOM 820 N N . TYR A 1 116 ? 115.216 -5.818 149.028 1.00 78.39 155 TYR A N 1
ATOM 821 C CA . TYR A 1 116 ? 113.894 -5.224 148.948 1.00 78.39 155 TYR A CA 1
ATOM 822 C C . TYR A 1 116 ? 113.797 -4.170 147.853 1.00 78.39 155 TYR A C 1
ATOM 823 O O . TYR A 1 116 ? 113.135 -4.403 146.842 1.00 78.39 155 TYR A O 1
ATOM 832 N N . HIS A 1 117 ? 114.435 -3.014 148.051 1.00 91.95 156 HIS A N 1
ATOM 833 C CA . HIS A 1 117 ? 114.350 -1.950 147.059 1.00 91.95 156 HIS A CA 1
ATOM 834 C C . HIS A 1 117 ? 114.612 -2.572 145.689 1.00 91.95 156 HIS A C 1
ATOM 835 O O . HIS A 1 117 ? 113.869 -2.325 144.728 1.00 91.95 156 HIS A O 1
ATOM 842 N N . ARG A 1 118 ? 115.642 -3.419 145.629 1.00 91.57 157 ARG A N 1
ATOM 843 C 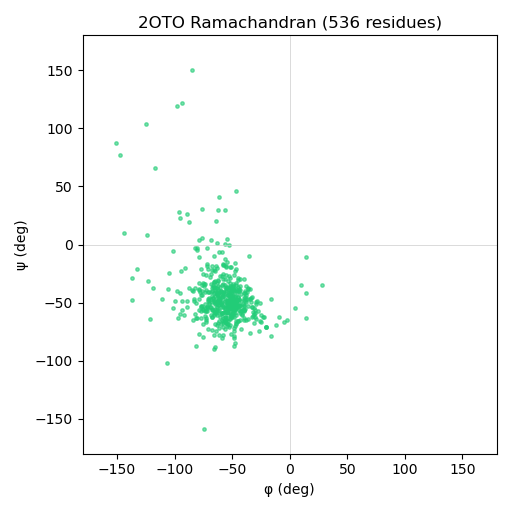CA . ARG A 1 118 ? 116.000 -4.170 144.424 1.00 91.57 157 ARG A CA 1
ATOM 844 C C . ARG A 1 118 ? 114.810 -4.879 143.765 1.00 91.57 157 ARG A C 1
ATOM 845 O O . ARG A 1 118 ? 114.823 -5.115 142.561 1.00 91.57 157 ARG A O 1
ATOM 853 N N . ALA A 1 119 ? 113.784 -5.215 144.544 1.00 104.65 158 ALA A N 1
ATOM 854 C CA . ALA A 1 119 ? 112.549 -5.751 143.971 1.00 104.65 158 ALA A CA 1
ATOM 855 C C . ALA A 1 119 ? 111.866 -4.686 143.118 1.00 104.65 158 ALA A C 1
ATOM 856 O O . ALA A 1 119 ? 111.679 -4.885 141.909 1.00 104.65 158 ALA A O 1
ATOM 858 N N . THR A 1 120 ? 111.504 -3.558 143.749 1.00 73.44 159 THR A N 1
ATOM 859 C CA . THR A 1 120 ? 111.059 -2.372 143.002 1.00 73.44 159 THR A CA 1
ATOM 860 C C . THR A 1 120 ? 111.933 -2.089 141.781 1.00 73.44 159 THR A C 1
ATOM 861 O O . THR A 1 120 ? 111.446 -1.538 140.782 1.00 73.44 159 THR A O 1
ATOM 865 N N . ALA A 1 121 ? 113.213 -2.459 141.855 1.00 144.82 160 ALA A N 1
ATOM 866 C CA . ALA A 1 121 ? 114.061 -2.409 140.672 1.00 144.82 160 ALA A CA 1
ATOM 867 C C . ALA A 1 121 ? 113.372 -3.162 139.536 1.00 144.82 160 ALA A C 1
ATOM 868 O O . ALA A 1 121 ? 113.285 -2.651 138.417 1.00 144.82 160 ALA A O 1
ATOM 870 N N . LEU A 1 122 ? 112.842 -4.346 139.838 1.00 69.12 161 LEU A N 1
ATOM 871 C CA . LEU A 1 122 ? 112.165 -5.142 138.818 1.00 69.12 161 LEU A CA 1
ATOM 872 C C . LEU A 1 122 ? 110.712 -4.721 138.575 1.00 69.12 161 LEU A C 1
ATOM 873 O O . LEU A 1 122 ? 110.270 -4.734 137.423 1.00 69.12 161 LEU A O 1
ATOM 878 N N . GLU A 1 123 ? 109.981 -4.334 139.624 1.00 80.52 162 GLU A N 1
ATOM 879 C CA . GLU A 1 123 ? 108.629 -3.790 139.439 1.00 80.52 162 GLU A CA 1
ATOM 880 C C . GLU A 1 123 ? 108.636 -2.674 138.396 1.00 80.52 162 GLU A C 1
ATOM 881 O O . GLU A 1 123 ? 107.720 -2.571 137.577 1.00 80.52 162 GLU A O 1
ATOM 887 N N . LYS A 1 124 ? 109.680 -1.845 138.435 1.00 97.25 163 LYS A N 1
ATOM 888 C CA . LYS A 1 124 ? 109.904 -0.813 137.423 1.00 97.25 163 LYS A CA 1
ATOM 889 C C . LYS A 1 124 ? 110.106 -1.454 136.058 1.00 97.25 163 LYS A C 1
ATOM 890 O O . LYS A 1 124 ? 109.263 -1.322 135.164 1.00 97.25 163 LYS A O 1
ATOM 896 N N . GLU A 1 125 ? 111.228 -2.160 135.929 1.00 90.13 164 GLU A N 1
ATOM 897 C CA . GLU A 1 125 ? 111.610 -2.862 134.718 1.00 90.13 164 GLU A CA 1
ATOM 898 C C . GLU A 1 125 ? 110.535 -3.858 134.263 1.00 90.13 164 GLU A C 1
ATOM 899 O O . GLU A 1 125 ? 110.702 -4.546 133.253 1.00 90.13 164 GLU A O 1
ATOM 905 N N . LEU A 1 126 ? 109.432 -3.929 135.008 1.00 67.61 165 LEU A N 1
ATOM 906 C CA . LEU A 1 126 ? 108.280 -4.723 134.588 1.00 67.61 165 LEU A CA 1
ATOM 907 C C . LEU A 1 126 ? 107.197 -3.898 133.898 1.00 67.61 165 LEU A C 1
ATOM 908 O O . LEU A 1 126 ? 106.936 -4.122 132.712 1.00 67.61 165 LEU A O 1
ATOM 913 N N . GLU A 1 127 ? 106.578 -2.948 134.610 1.00 53.86 166 GLU A N 1
ATOM 914 C CA . GLU A 1 127 ? 105.637 -2.005 133.976 1.00 53.86 166 GLU A CA 1
ATOM 915 C C . GLU A 1 127 ? 106.237 -1.506 132.676 1.00 53.86 166 GLU A C 1
ATOM 916 O O . GLU A 1 127 ? 105.527 -1.155 131.730 1.00 53.86 166 GLU A O 1
ATOM 922 N N . GLU A 1 128 ? 107.566 -1.487 132.655 1.00 103.54 167 GLU A N 1
ATOM 923 C CA . GLU A 1 128 ? 108.339 -1.086 131.499 1.00 103.54 167 GLU A CA 1
ATOM 924 C C . GLU A 1 128 ? 108.235 -2.107 130.369 1.00 103.54 167 GLU A C 1
ATOM 925 O O . GLU A 1 128 ? 107.892 -1.737 129.248 1.00 103.54 167 GLU A O 1
ATOM 931 N N . LYS A 1 129 ? 108.526 -3.377 130.647 1.00 75.17 168 LYS A N 1
ATOM 932 C CA . LYS A 1 129 ? 108.330 -4.412 129.630 1.00 75.17 168 LYS A CA 1
ATOM 933 C C . LYS A 1 129 ? 106.840 -4.675 129.416 1.00 75.17 168 LYS A C 1
ATOM 934 O O . LYS A 1 129 ? 106.438 -5.255 128.405 1.00 75.17 168 LYS A O 1
ATOM 940 N N . LYS A 1 130 ? 106.025 -4.225 130.368 1.00 82.15 169 LYS A N 1
ATOM 941 C CA . LYS A 1 130 ? 104.572 -4.319 130.265 1.00 82.15 169 LYS A CA 1
ATOM 942 C C . LYS A 1 130 ? 104.002 -3.333 129.244 1.00 82.15 169 LYS A C 1
ATOM 943 O O . LYS A 1 130 ? 103.450 -3.749 128.219 1.00 82.15 169 LYS A O 1
ATOM 949 N N . LYS A 1 131 ? 104.121 -2.034 129.541 1.00 89.37 170 LYS A N 1
ATOM 950 C CA . LYS A 1 131 ? 103.625 -0.989 128.648 1.00 89.37 170 LYS A CA 1
ATOM 951 C C . LYS A 1 131 ? 104.251 -1.149 127.268 1.00 89.37 170 LYS A C 1
ATOM 952 O O . LYS A 1 131 ? 103.643 -0.778 126.243 1.00 89.37 170 LYS A O 1
ATOM 958 N N . ALA A 1 132 ? 105.471 -1.695 127.254 1.00 103.05 171 ALA A N 1
ATOM 959 C CA . ALA A 1 132 ? 106.115 -2.109 126.013 1.00 103.05 171 ALA A CA 1
ATOM 960 C C . ALA A 1 132 ? 105.267 -3.132 125.264 1.00 103.05 171 ALA A C 1
ATOM 961 O O . ALA A 1 132 ? 105.325 -3.202 124.036 1.00 103.05 171 ALA A O 1
ATOM 963 N N . LEU A 1 133 ? 104.485 -3.921 125.994 1.00 51.02 172 LEU A N 1
ATOM 964 C CA . LEU A 1 133 ? 103.717 -4.997 125.374 1.00 51.02 172 LEU A CA 1
ATOM 965 C C . LEU A 1 133 ? 102.420 -4.478 124.763 1.00 51.02 172 LEU A C 1
ATOM 966 O O . LEU A 1 133 ? 102.193 -4.626 123.559 1.00 51.02 172 LEU A O 1
ATOM 971 N N . GLU A 1 134 ? 101.573 -3.892 125.608 1.00 73.84 173 GLU A N 1
ATOM 972 C CA . GLU A 1 134 ? 100.581 -2.900 125.198 1.00 73.84 173 GLU A CA 1
ATOM 973 C C . GLU A 1 134 ? 100.757 -2.436 123.755 1.00 73.84 173 GLU A C 1
ATOM 974 O O . GLU A 1 134 ? 99.872 -2.619 122.915 1.00 73.84 173 GLU A O 1
ATOM 980 N N . LEU A 1 135 ? 101.904 -1.826 123.481 1.00 56.08 174 LEU A N 1
ATOM 981 C CA . LEU A 1 135 ? 102.130 -1.207 122.192 1.00 56.08 174 LEU A CA 1
ATOM 982 C C . LEU A 1 135 ? 102.159 -2.241 121.077 1.00 56.08 174 LEU A C 1
ATOM 983 O O . LEU A 1 135 ? 101.373 -2.151 120.139 1.00 56.08 174 LEU A O 1
ATOM 988 N N . ALA A 1 136 ? 103.035 -3.236 121.206 1.00 64.02 175 ALA A N 1
ATOM 989 C CA . ALA A 1 136 ? 103.145 -4.321 120.227 1.00 64.02 175 ALA A CA 1
ATOM 990 C C . ALA A 1 136 ? 101.771 -4.907 119.927 1.00 64.02 175 ALA A C 1
ATOM 991 O O . ALA A 1 136 ? 101.445 -5.174 118.766 1.00 64.02 175 ALA A O 1
ATOM 993 N N . ILE A 1 137 ? 100.984 -5.110 120.982 1.00 64.34 176 ILE A N 1
ATOM 994 C CA . ILE A 1 137 ? 99.566 -5.418 120.851 1.00 64.34 176 ILE A CA 1
ATOM 995 C C . ILE A 1 137 ? 98.933 -4.416 119.886 1.00 64.34 176 ILE A C 1
ATOM 996 O O . ILE A 1 137 ? 98.832 -4.682 118.665 1.00 64.34 176 ILE A O 1
ATOM 1001 N N . ASP A 1 138 ? 98.506 -3.273 120.445 1.00 53.91 177 ASP A N 1
ATOM 1002 C CA . ASP A 1 138 ? 98.021 -2.126 119.682 1.00 53.91 177 ASP A CA 1
ATOM 1003 C C . ASP A 1 138 ? 98.570 -2.170 118.277 1.00 53.91 177 ASP A C 1
ATOM 1004 O O . ASP A 1 138 ? 97.808 -2.307 117.317 1.00 53.91 177 ASP A O 1
ATOM 1009 N N . GLN A 1 139 ? 99.896 -2.091 118.170 1.00 72.60 178 GLN A N 1
ATOM 1010 C CA . GLN A 1 139 ? 100.529 -2.053 116.875 1.00 72.60 178 GLN A CA 1
ATOM 1011 C C . GLN A 1 139 ? 100.020 -3.198 116.019 1.00 72.60 178 GLN A C 1
ATOM 1012 O O . GLN A 1 139 ? 99.163 -2.997 115.141 1.00 72.60 178 GLN A O 1
ATOM 1018 N N . ALA A 1 140 ? 100.534 -4.401 116.291 1.00 80.07 179 ALA A N 1
ATOM 1019 C CA . ALA A 1 140 ? 100.139 -5.606 115.555 1.00 80.07 179 ALA A CA 1
ATOM 1020 C C . ALA A 1 140 ? 98.686 -5.586 115.078 1.00 80.07 179 ALA A C 1
ATOM 1021 O O . ALA A 1 140 ? 98.429 -5.646 113.868 1.00 80.07 179 ALA A O 1
ATOM 1023 N N . SER A 1 141 ? 97.743 -5.511 116.024 1.00 70.45 180 SER A N 1
ATOM 1024 C CA . SER A 1 141 ? 96.330 -5.449 115.662 1.00 70.45 180 SER A CA 1
ATOM 1025 C C . SER A 1 141 ? 96.070 -4.306 114.684 1.00 70.45 180 SER A C 1
ATOM 1026 O O . SER A 1 141 ? 95.417 -4.502 113.643 1.00 70.45 180 SER A O 1
ATOM 1029 N N . GLN A 1 142 ? 96.585 -3.118 115.008 1.00 70.00 181 GLN A N 1
ATOM 1030 C CA . GLN A 1 142 ? 96.454 -1.973 114.114 1.00 70.00 181 GLN A CA 1
ATOM 1031 C C . GLN A 1 142 ? 96.874 -2.339 112.702 1.00 70.00 181 GLN A C 1
ATOM 1032 O O . GLN A 1 142 ? 96.084 -2.174 111.765 1.00 70.00 181 GLN A O 1
ATOM 1038 N N . ASP A 1 143 ? 98.093 -2.855 112.540 1.00 47.87 182 ASP A N 1
ATOM 1039 C CA . ASP A 1 143 ? 98.508 -3.318 111.220 1.00 47.87 182 ASP A CA 1
ATOM 1040 C C . ASP A 1 143 ? 98.123 -4.778 110.940 1.00 47.87 182 ASP A C 1
ATOM 1041 O O . ASP A 1 143 ? 98.691 -5.427 110.058 1.00 47.87 182 ASP A O 1
ATOM 1046 N N . TYR A 1 144 ? 97.157 -5.286 111.708 1.00 60.33 183 TYR A N 1
ATOM 1047 C CA . TYR A 1 144 ? 96.357 -6.428 111.277 1.00 60.33 183 TYR A CA 1
ATOM 1048 C C . TYR A 1 144 ? 95.271 -5.898 110.358 1.00 60.33 183 TYR A C 1
ATOM 1049 O O . TYR A 1 144 ? 95.230 -6.243 109.174 1.00 60.33 183 TYR A O 1
ATOM 1058 N N . ASN A 1 145 ? 94.390 -5.055 110.912 1.00 65.29 184 ASN A N 1
ATOM 1059 C CA . ASN A 1 145 ? 93.346 -4.403 110.121 1.00 65.29 184 ASN A CA 1
ATOM 1060 C C . ASN A 1 145 ? 93.959 -3.735 108.906 1.00 65.29 184 ASN A C 1
ATOM 1061 O O . ASN A 1 145 ? 93.524 -3.960 107.775 1.00 65.29 184 ASN A O 1
ATOM 1066 N N . ARG A 1 146 ? 94.965 -2.898 109.155 1.00 69.64 185 ARG A N 1
ATOM 1067 C CA . ARG A 1 146 ? 95.645 -2.161 108.103 1.00 69.64 185 ARG A CA 1
ATOM 1068 C C . ARG A 1 146 ? 96.091 -3.118 107.001 1.00 69.64 185 ARG A C 1
ATOM 1069 O O . ARG A 1 146 ? 95.948 -2.818 105.810 1.00 69.64 185 ARG A O 1
ATOM 1077 N N . ALA A 1 147 ? 96.620 -4.272 107.401 1.00 97.69 186 ALA A N 1
ATOM 1078 C CA . ALA A 1 147 ? 97.016 -5.307 106.452 1.00 97.69 186 ALA A CA 1
ATOM 1079 C C . ALA A 1 147 ? 95.804 -5.967 105.804 1.00 97.69 186 ALA A C 1
ATOM 1080 O O . ALA A 1 147 ? 95.912 -6.552 104.724 1.00 97.69 186 ALA A O 1
ATOM 1082 N N . ASN A 1 148 ? 94.652 -5.859 106.456 1.00 85.91 187 ASN A N 1
ATOM 1083 C CA . ASN A 1 148 ? 93.463 -6.567 106.005 1.00 85.91 187 ASN A CA 1
ATOM 1084 C C . ASN A 1 148 ? 92.652 -5.863 104.918 1.00 85.91 187 ASN A C 1
ATOM 1085 O O . ASN A 1 148 ? 92.132 -6.527 104.018 1.00 85.91 187 ASN A O 1
ATOM 1090 N N . VAL A 1 149 ? 92.519 -4.536 105.002 1.00 86.25 188 VAL A N 1
ATOM 1091 C CA . VAL A 1 149 ? 91.849 -3.797 103.925 1.00 86.25 188 VAL A CA 1
ATOM 1092 C C . VAL A 1 149 ? 92.478 -4.202 102.597 1.00 86.25 188 VAL A C 1
ATOM 1093 O O . VAL A 1 149 ? 91.775 -4.561 101.649 1.00 86.25 188 VAL A O 1
ATOM 1097 N N . LEU A 1 150 ? 93.807 -4.172 102.557 1.00 54.54 189 LEU A N 1
ATOM 1098 C CA . LEU A 1 150 ? 94.559 -4.519 101.362 1.00 54.54 189 LEU A CA 1
ATOM 1099 C C . LEU A 1 150 ? 94.208 -5.915 100.855 1.00 54.54 189 LEU A C 1
ATOM 1100 O O . LEU A 1 150 ? 94.467 -6.250 99.698 1.00 54.54 189 LEU A O 1
ATOM 1105 N N . GLU A 1 151 ? 93.616 -6.720 101.731 1.00 82.81 190 GLU A N 1
ATOM 1106 C CA . GLU A 1 151 ? 93.156 -8.056 101.376 1.00 82.81 190 GLU A CA 1
ATOM 1107 C C . GLU A 1 151 ? 91.965 -8.002 100.437 1.00 82.81 190 GLU A C 1
ATOM 1108 O O . GLU A 1 151 ? 91.746 -8.928 99.650 1.00 82.81 190 GLU A O 1
ATOM 1114 N N . LYS A 1 152 ? 91.190 -6.929 100.528 1.00 67.82 191 LYS A N 1
ATOM 1115 C CA . LYS A 1 152 ? 90.183 -6.652 99.519 1.00 67.82 191 LYS A CA 1
ATOM 1116 C C . LYS A 1 152 ? 90.887 -6.147 98.269 1.00 67.82 191 LYS A C 1
ATOM 1117 O O . LYS A 1 152 ? 90.481 -6.483 97.152 1.00 67.82 191 LYS A O 1
ATOM 1123 N N . GLU A 1 153 ? 91.961 -5.380 98.472 1.00 103.72 192 GLU A N 1
ATOM 1124 C CA . GLU A 1 153 ? 92.577 -4.579 97.417 1.00 103.72 192 GLU A CA 1
ATOM 1125 C C . GLU A 1 153 ? 91.514 -3.920 96.531 1.00 103.72 192 GLU A C 1
ATOM 1126 O O . GLU A 1 153 ? 91.118 -4.523 95.511 1.00 92.71 192 GLU A O 1
ATOM 1132 N N . ALA B 1 16 ? 142.758 -32.027 276.410 1.00 160.11 55 ALA B N 1
ATOM 1133 C CA . ALA B 1 16 ? 143.013 -33.008 277.505 1.00 160.11 55 ALA B CA 1
ATOM 1134 C C . ALA B 1 16 ? 143.218 -32.313 278.855 1.00 160.11 55 ALA B C 1
ATOM 1135 O O . ALA B 1 16 ? 143.454 -31.104 278.911 1.00 160.11 55 ALA B O 1
ATOM 1137 N N . ALA B 1 17 ? 143.135 -33.092 279.931 1.00 181.52 56 ALA B N 1
ATOM 1138 C CA . ALA B 1 17 ? 143.140 -32.555 281.297 1.00 181.52 56 ALA B CA 1
ATOM 1139 C C . ALA B 1 17 ? 144.515 -32.569 281.982 1.00 181.52 56 ALA B C 1
ATOM 1140 O O . ALA B 1 17 ? 144.600 -32.644 283.215 1.00 181.52 56 ALA B O 1
ATOM 1142 N N . ASN B 1 18 ? 145.582 -32.488 281.191 1.00 163.51 57 ASN B N 1
ATOM 1143 C CA . ASN B 1 18 ? 146.936 -32.403 281.735 1.00 163.51 57 ASN B CA 1
ATOM 1144 C C . ASN B 1 18 ? 147.237 -31.015 282.313 1.00 163.51 57 ASN B C 1
ATOM 1145 O O . ASN B 1 18 ? 146.323 -30.261 282.656 1.00 163.51 57 ASN B O 1
ATOM 1150 N N . ASN B 1 19 ? 148.523 -30.692 282.417 1.00 90.31 58 ASN B N 1
ATOM 1151 C CA . ASN B 1 19 ? 148.972 -29.439 283.014 1.00 90.31 58 ASN B CA 1
ATOM 1152 C C . ASN B 1 19 ? 148.964 -28.294 282.002 1.00 90.31 58 ASN B C 1
ATOM 1153 O O . ASN B 1 19 ? 149.160 -28.522 280.806 1.00 90.31 58 ASN B O 1
ATOM 1158 N N . PRO B 1 20 ? 148.753 -27.057 282.482 1.00 76.25 59 PRO B N 1
ATOM 1159 C CA . PRO B 1 20 ? 148.313 -25.989 281.603 1.00 76.25 59 PRO B CA 1
ATOM 1160 C C . PRO B 1 20 ? 149.481 -25.341 280.882 1.00 76.25 59 PRO B C 1
ATOM 1161 O O . PRO B 1 20 ? 149.592 -25.457 279.661 1.00 76.25 59 PRO B O 1
ATOM 1165 N N . ALA B 1 21 ? 150.358 -24.702 281.654 1.00 66.42 60 ALA B N 1
ATOM 1166 C CA . ALA B 1 21 ? 151.423 -23.851 281.135 1.00 66.42 60 ALA B CA 1
ATOM 1167 C C . ALA B 1 21 ? 152.215 -24.472 279.987 1.00 66.42 60 ALA B C 1
ATOM 1168 O O . ALA B 1 21 ? 152.825 -23.750 279.194 1.00 66.42 60 ALA B O 1
ATOM 1170 N N . ILE B 1 22 ? 152.207 -25.803 279.898 1.00 64.73 61 ILE B N 1
ATOM 1171 C CA . ILE B 1 22 ? 152.894 -26.474 278.799 1.00 64.73 61 ILE B CA 1
ATOM 1172 C C . ILE B 1 22 ? 152.105 -26.376 277.486 1.00 64.73 61 ILE B C 1
ATOM 1173 O O . ILE B 1 22 ? 152.651 -25.953 276.474 1.00 64.73 61 ILE B O 1
ATOM 1178 N N . GLN B 1 23 ? 150.830 -26.760 277.501 1.00 30.75 62 GLN B N 1
ATOM 1179 C CA . GLN B 1 23 ? 150.014 -26.683 276.293 1.00 30.75 62 GLN B CA 1
ATOM 1180 C C . GLN B 1 23 ? 150.071 -25.268 275.722 1.00 30.75 62 GLN B C 1
ATOM 1181 O O . GLN B 1 23 ? 150.229 -25.088 274.502 1.00 30.75 62 GLN B O 1
ATOM 1187 N N . ASN B 1 24 ? 149.961 -24.279 276.616 1.00 34.35 63 ASN B N 1
ATOM 1188 C CA . ASN B 1 24 ? 150.211 -22.872 276.295 1.00 34.35 63 ASN B CA 1
ATOM 1189 C C . ASN B 1 24 ? 151.325 -22.690 275.270 1.00 34.35 63 ASN B C 1
ATOM 1190 O O . ASN B 1 24 ? 151.228 -21.824 274.397 1.00 34.35 63 ASN B O 1
ATOM 1195 N N . ILE B 1 25 ? 152.377 -23.505 275.374 1.00 77.10 64 ILE B N 1
ATOM 1196 C CA . ILE B 1 25 ? 153.486 -23.453 274.416 1.00 77.10 64 ILE B CA 1
ATOM 1197 C C . ILE B 1 25 ? 152.961 -23.637 272.993 1.00 77.10 64 ILE B C 1
ATOM 1198 O O . ILE B 1 25 ? 153.145 -22.767 272.139 1.00 77.10 64 ILE B O 1
ATOM 1203 N N . ARG B 1 26 ? 152.295 -24.768 272.759 1.00 53.87 65 ARG B N 1
ATOM 1204 C CA . ARG B 1 26 ? 151.918 -25.215 271.414 1.00 53.87 65 ARG B CA 1
ATOM 1205 C C . ARG B 1 26 ? 150.864 -24.313 270.770 1.00 53.87 65 ARG B C 1
ATOM 1206 O O . ARG B 1 26 ? 151.027 -23.886 269.623 1.00 53.87 65 ARG B O 1
ATOM 1214 N N . LEU B 1 27 ? 149.797 -24.030 271.516 1.00 53.28 66 LEU B N 1
ATOM 1215 C CA . LEU B 1 27 ? 148.771 -23.092 271.075 1.00 53.28 66 LEU B CA 1
ATOM 1216 C C . LEU B 1 27 ? 149.385 -21.776 270.620 1.00 53.28 66 LEU B C 1
ATOM 1217 O O . LEU B 1 27 ? 149.092 -21.305 269.517 1.00 53.28 66 LEU B O 1
ATOM 1222 N N . ARG B 1 28 ? 150.245 -21.191 271.457 1.00 40.45 67 ARG B N 1
ATOM 1223 C CA . ARG B 1 28 ? 150.919 -19.967 271.054 1.00 40.45 67 ARG B CA 1
ATOM 1224 C C . ARG B 1 28 ? 151.621 -20.148 269.701 1.00 40.45 67 ARG B C 1
ATOM 1225 O O . ARG B 1 28 ? 151.511 -19.272 268.837 1.00 40.45 67 ARG B O 1
ATOM 1233 N N . HIS B 1 29 ? 152.304 -21.279 269.495 1.00 87.27 68 HIS B N 1
ATOM 1234 C CA . HIS B 1 29 ? 152.945 -21.522 268.195 1.00 87.27 68 HIS B CA 1
ATOM 1235 C C . HIS B 1 29 ? 151.914 -21.617 267.082 1.00 87.27 68 HIS B C 1
ATOM 1236 O O . HIS B 1 29 ? 152.009 -20.900 266.082 1.00 87.27 68 HIS B O 1
ATOM 1243 N N . GLU B 1 30 ? 150.928 -22.488 267.260 1.00 52.15 69 GLU B N 1
ATOM 1244 C CA . GLU B 1 30 ? 149.891 -22.655 266.254 1.00 52.15 69 GLU B CA 1
ATOM 1245 C C . GLU B 1 30 ? 149.249 -21.324 265.879 1.00 52.15 69 GLU B C 1
ATOM 1246 O O . GLU B 1 30 ? 149.132 -21.017 264.694 1.00 52.15 69 GLU B O 1
ATOM 1252 N N . ASN B 1 31 ? 148.867 -20.522 266.871 1.00 68.55 70 ASN B N 1
ATOM 1253 C CA . ASN B 1 31 ? 148.299 -19.205 266.582 1.00 68.55 70 ASN B CA 1
ATOM 1254 C C . ASN B 1 31 ? 149.172 -18.377 265.636 1.00 68.55 70 ASN B C 1
ATOM 1255 O O . ASN B 1 31 ? 148.652 -17.689 264.758 1.00 68.55 70 ASN B O 1
ATOM 1260 N N . LYS B 1 32 ? 150.489 -18.453 265.809 1.00 49.89 71 LYS B N 1
ATOM 1261 C CA . LYS B 1 32 ? 151.409 -17.753 264.916 1.00 49.89 71 LYS B CA 1
ATOM 1262 C C . LYS B 1 32 ? 151.325 -18.301 263.491 1.00 49.89 71 LYS B C 1
ATOM 1263 O O . LYS B 1 32 ? 151.215 -17.532 262.535 1.00 49.89 71 LYS B O 1
ATOM 1269 N N . ASP B 1 33 ? 151.369 -19.632 263.364 1.00 62.43 72 ASP B N 1
ATOM 1270 C CA . ASP B 1 33 ? 151.340 -20.301 262.065 1.00 62.43 72 ASP B CA 1
ATOM 1271 C C . ASP B 1 33 ? 150.014 -20.101 261.361 1.00 62.43 72 ASP B C 1
ATOM 1272 O O . ASP B 1 33 ? 149.981 -19.740 260.189 1.00 62.43 72 ASP B O 1
ATOM 1277 N N . LEU B 1 34 ? 148.929 -20.349 262.086 1.00 48.94 73 LEU B N 1
ATOM 1278 C CA . LEU B 1 34 ? 147.593 -20.121 261.556 1.00 48.94 73 LEU B CA 1
ATOM 1279 C C . LEU B 1 34 ? 147.464 -18.700 261.016 1.00 48.94 73 LEU B C 1
ATOM 1280 O O . LEU B 1 34 ? 147.081 -18.515 259.829 1.00 48.94 73 LEU B O 1
ATOM 1285 N N . LYS B 1 35 ? 147.805 -17.708 261.855 1.00 51.29 74 LYS B N 1
ATOM 1286 C CA . LYS B 1 35 ? 147.802 -16.317 261.392 1.00 51.29 74 LYS B CA 1
ATOM 1287 C C . LYS B 1 35 ? 148.674 -16.156 260.151 1.00 51.29 74 LYS B C 1
ATOM 1288 O O . LYS B 1 35 ? 148.274 -15.487 259.201 1.00 51.29 74 LYS B O 1
ATOM 1294 N N . ALA B 1 36 ? 149.851 -16.780 260.160 1.00 54.93 75 ALA B N 1
ATOM 1295 C CA . ALA B 1 36 ? 150.771 -16.702 259.027 1.00 54.93 75 ALA B CA 1
ATOM 1296 C C . ALA B 1 36 ? 150.261 -17.491 257.828 1.00 54.93 75 ALA B C 1
ATOM 1297 O O . ALA B 1 36 ? 150.358 -17.055 256.678 1.00 54.93 75 ALA B O 1
ATOM 1299 N N . ARG B 1 37 ? 149.716 -18.652 258.098 1.00 77.05 76 ARG B N 1
ATOM 1300 C CA . ARG B 1 37 ? 149.184 -19.515 257.031 1.00 77.05 76 ARG B CA 1
ATOM 1301 C C . ARG B 1 37 ? 148.023 -18.850 256.360 1.00 77.05 76 ARG B C 1
ATOM 1302 O O . ARG B 1 37 ? 147.647 -19.141 255.218 1.00 77.05 76 ARG B O 1
ATOM 1310 N N . LEU B 1 38 ? 147.452 -17.958 257.094 1.00 68.90 77 LEU B N 1
ATOM 1311 C CA . LEU B 1 38 ? 146.391 -17.211 256.561 1.00 68.90 77 LEU B CA 1
ATOM 1312 C C . LEU B 1 38 ? 147.071 -16.184 255.798 1.00 68.90 77 LEU B C 1
ATOM 1313 O O . LEU B 1 38 ? 147.327 -16.273 254.604 1.00 68.90 77 LEU B O 1
ATOM 1318 N N . GLU B 1 39 ? 147.330 -15.214 256.558 1.00 64.16 78 GLU B N 1
ATOM 1319 C CA . GLU B 1 39 ? 148.088 -14.209 256.036 1.00 64.16 78 GLU B CA 1
ATOM 1320 C C . GLU B 1 39 ? 148.397 -14.402 254.564 1.00 64.16 78 GLU B C 1
ATOM 1321 O O . GLU B 1 39 ? 148.098 -13.503 253.784 1.00 64.16 78 GLU B O 1
ATOM 1327 N N . ASN B 1 40 ? 148.982 -15.535 254.129 1.00 60.32 79 ASN B N 1
ATOM 1328 C CA . ASN B 1 40 ? 149.472 -15.619 252.756 1.00 60.32 79 ASN B CA 1
ATOM 1329 C C . ASN B 1 40 ? 148.489 -16.236 251.774 1.00 60.32 79 ASN B C 1
ATOM 1330 O O . ASN B 1 40 ? 148.601 -16.033 250.565 1.00 60.32 79 ASN B O 1
ATOM 1335 N N . ALA B 1 41 ? 147.555 -17.026 252.294 1.00 62.91 80 ALA B N 1
ATOM 1336 C CA . ALA B 1 41 ? 146.498 -17.594 251.470 1.00 62.91 80 ALA B CA 1
ATOM 1337 C C . ALA B 1 41 ? 145.652 -16.467 250.887 1.00 62.91 80 ALA B C 1
ATOM 1338 O O . ALA B 1 41 ? 145.177 -16.560 249.753 1.00 62.91 80 ALA B O 1
ATOM 1348 N N . GLU B 1 43 ? 147.052 -13.587 250.334 1.00 74.85 82 GLU B N 1
ATOM 1349 C CA . GLU B 1 43 ? 148.012 -13.109 249.328 1.00 74.85 82 GLU B CA 1
ATOM 1350 C C . GLU B 1 43 ? 147.959 -13.871 247.997 1.00 74.85 82 GLU B C 1
ATOM 1351 O O . GLU B 1 43 ? 148.175 -13.271 246.945 1.00 74.85 82 GLU B O 1
ATOM 1357 N N . VAL B 1 44 ? 147.682 -15.175 248.026 1.00 71.90 83 VAL B N 1
ATOM 1358 C CA . VAL B 1 44 ? 147.574 -15.916 246.758 1.00 71.90 83 VAL B CA 1
ATOM 1359 C C . VAL B 1 44 ? 146.204 -15.799 246.087 1.00 71.90 83 VAL B C 1
ATOM 1360 O O . VAL B 1 44 ? 146.123 -15.556 244.882 1.00 71.90 83 VAL B O 1
ATOM 1364 N N . ALA B 1 45 ? 145.135 -15.981 246.860 1.00 79.44 84 ALA B N 1
ATOM 1365 C CA . ALA B 1 45 ? 143.798 -15.640 246.387 1.00 79.44 84 ALA B CA 1
ATOM 1366 C C . ALA B 1 45 ? 143.735 -14.131 246.120 1.00 79.44 84 ALA B C 1
ATOM 1367 O O . ALA B 1 45 ? 142.690 -13.587 245.744 1.00 79.44 84 ALA B O 1
ATOM 1369 N N . GLY B 1 46 ? 144.866 -13.466 246.330 1.00 83.65 85 GLY B N 1
ATOM 1370 C CA . GLY B 1 46 ? 145.067 -12.106 245.864 1.00 83.65 85 GLY B CA 1
ATOM 1371 C C . GLY B 1 46 ? 145.362 -12.096 244.377 1.00 83.65 85 GLY B C 1
ATOM 1372 O O . GLY B 1 46 ? 144.689 -11.400 243.619 1.00 83.65 85 GLY B O 1
ATOM 1373 N N . ARG B 1 47 ? 146.353 -12.885 243.964 1.00 86.49 86 ARG B N 1
ATOM 1374 C CA . ARG B 1 47 ? 146.826 -12.884 242.573 1.00 86.49 86 ARG B CA 1
ATOM 1375 C C . ARG B 1 47 ? 145.733 -13.359 241.638 1.00 86.49 86 ARG B C 1
ATOM 1376 O O . ARG B 1 47 ? 145.337 -12.653 240.713 1.00 86.49 86 ARG B O 1
ATOM 1384 N N . ASP B 1 48 ? 145.251 -14.567 241.902 1.00 99.32 87 ASP B N 1
ATOM 1385 C CA . ASP B 1 48 ? 144.411 -15.285 240.963 1.00 99.32 87 ASP B CA 1
ATOM 1386 C C . ASP B 1 48 ? 143.107 -14.554 240.716 1.00 99.32 87 ASP B C 1
ATOM 1387 O O . ASP B 1 48 ? 142.442 -14.781 239.699 1.00 99.32 87 ASP B O 1
ATOM 1392 N N . PHE B 1 49 ? 142.762 -13.667 241.643 1.00 84.30 88 PHE B N 1
ATOM 1393 C CA . PHE B 1 49 ? 141.746 -12.660 241.405 1.00 84.30 88 PHE B CA 1
ATOM 1394 C C . PHE B 1 49 ? 14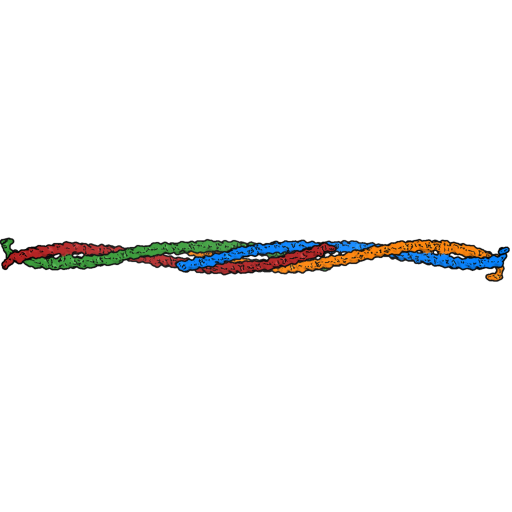2.148 -11.764 240.231 1.00 84.30 88 PHE B C 1
ATOM 1395 O O . PHE B 1 49 ? 141.518 -11.812 239.176 1.00 84.30 88 PHE B O 1
ATOM 1403 N N . LYS B 1 50 ? 143.186 -10.949 240.418 1.00 68.18 89 LYS B N 1
ATOM 1404 C CA . LYS B 1 50 ? 143.632 -10.027 239.370 1.00 68.18 89 LYS B CA 1
ATOM 1405 C C . LYS B 1 50 ? 143.810 -10.805 238.077 1.00 68.18 89 LYS B C 1
ATOM 1406 O O . LYS B 1 50 ? 143.241 -10.440 237.044 1.00 68.18 89 LYS B O 1
ATOM 1412 N N . ARG B 1 51 ? 144.581 -11.892 238.156 1.00 75.67 90 ARG B N 1
ATOM 1413 C CA . ARG B 1 51 ? 144.778 -12.817 237.036 1.00 75.67 90 ARG B CA 1
ATOM 1414 C C . ARG B 1 51 ? 143.464 -13.233 236.372 1.00 75.67 90 ARG B C 1
ATOM 1415 O O . ARG B 1 51 ? 143.367 -13.241 235.144 1.00 75.67 90 ARG B O 1
ATOM 1423 N N . ALA B 1 52 ? 142.470 -13.602 237.182 1.00 85.31 91 ALA B N 1
ATOM 1424 C CA . ALA B 1 52 ? 141.140 -13.899 236.650 1.00 85.31 91 ALA B CA 1
ATOM 1425 C C . ALA B 1 52 ? 140.666 -12.676 235.875 1.00 85.31 91 ALA B C 1
ATOM 1426 O O . ALA B 1 52 ? 140.547 -12.714 234.628 1.00 85.31 91 ALA B O 1
ATOM 1428 N N . GLU B 1 53 ? 140.430 -11.586 236.612 1.00 62.82 92 GLU B N 1
ATOM 1429 C CA . GLU B 1 53 ? 140.038 -10.316 236.011 1.00 62.82 92 GLU B CA 1
ATOM 1430 C C . GLU B 1 53 ? 140.885 -9.971 234.784 1.00 62.82 92 GLU B C 1
ATOM 1431 O O . GLU B 1 53 ? 140.400 -9.319 233.850 1.00 62.82 92 GLU B O 1
ATOM 1437 N N . GLU B 1 54 ? 142.140 -10.414 234.790 1.00 72.76 93 GLU B N 1
ATOM 1438 C CA . GLU B 1 54 ? 143.017 -10.243 233.643 1.00 72.76 93 GLU B CA 1
ATOM 1439 C C . GLU B 1 54 ? 142.466 -10.963 232.428 1.00 72.76 93 GLU B C 1
ATOM 1440 O O . GLU B 1 54 ? 142.247 -10.354 231.377 1.00 72.76 93 GLU B O 1
ATOM 1446 N N . LEU B 1 55 ? 142.246 -12.268 232.589 1.00 68.39 94 LEU B N 1
ATOM 1447 C CA . LEU B 1 55 ? 141.740 -13.123 231.522 1.00 68.39 94 LEU B CA 1
ATOM 1448 C C . LEU B 1 55 ? 140.368 -12.688 231.019 1.00 68.39 94 LEU B C 1
ATOM 1449 O O . LEU B 1 55 ? 140.159 -12.604 229.811 1.00 68.39 94 LEU B O 1
ATOM 1454 N N . GLU B 1 56 ? 139.441 -12.420 231.941 1.00 81.86 95 GLU B N 1
ATOM 1455 C CA . GLU B 1 56 ? 138.090 -11.987 231.568 1.00 81.86 95 GLU B CA 1
ATOM 1456 C C . GLU B 1 56 ? 138.128 -10.896 230.498 1.00 81.86 95 GLU B C 1
ATOM 1457 O O . GLU B 1 56 ? 137.338 -10.913 229.553 1.00 81.86 95 GLU B O 1
ATOM 1463 N N . LYS B 1 57 ? 139.058 -9.956 230.667 1.00 78.21 96 LYS B N 1
ATOM 1464 C CA . LYS B 1 57 ? 139.383 -8.968 229.642 1.00 78.21 96 LYS B CA 1
ATOM 1465 C C . LYS B 1 57 ? 139.883 -9.658 228.376 1.00 78.21 96 LYS B C 1
ATOM 1466 O O . LYS B 1 57 ? 139.261 -9.549 227.320 1.00 78.21 96 LYS B O 1
ATOM 1472 N N . ALA B 1 58 ? 141.007 -10.365 228.502 1.00 63.34 97 ALA B N 1
ATOM 1473 C CA . ALA B 1 58 ? 141.622 -11.097 227.394 1.00 63.34 97 ALA B CA 1
ATOM 1474 C C . ALA B 1 58 ? 140.629 -11.998 226.663 1.00 63.34 97 ALA B C 1
ATOM 1475 O O . ALA B 1 58 ? 140.698 -12.138 225.443 1.00 63.34 97 ALA B O 1
ATOM 1477 N N . LYS B 1 59 ? 139.715 -12.608 227.417 1.00 70.01 98 LYS B N 1
ATOM 1478 C CA . LYS B 1 59 ? 138.656 -13.433 226.848 1.00 70.01 98 LYS B CA 1
ATOM 1479 C C . LYS B 1 59 ? 137.763 -12.566 225.977 1.00 70.01 98 LYS B C 1
ATOM 1480 O O . LYS B 1 59 ? 137.756 -12.711 224.752 1.00 70.01 98 LYS B O 1
ATOM 1486 N N . GLN B 1 60 ? 137.016 -11.674 226.630 1.00 56.78 99 GLN B N 1
ATOM 1487 C CA . GLN B 1 60 ? 136.259 -10.631 225.951 1.00 56.78 99 GLN B CA 1
ATOM 1488 C C . GLN B 1 60 ? 136.954 -10.198 224.673 1.00 56.78 99 GLN B C 1
ATOM 1489 O O . GLN B 1 60 ? 136.460 -10.456 223.576 1.00 56.78 99 GLN B O 1
ATOM 1495 N N . ALA B 1 61 ? 138.112 -9.558 224.829 1.00 93.67 100 ALA B N 1
ATOM 1496 C CA . ALA B 1 61 ? 138.945 -9.121 223.709 1.00 93.67 100 ALA B CA 1
ATOM 1497 C C . ALA B 1 61 ? 138.806 -10.027 222.489 1.00 93.67 100 ALA B C 1
ATOM 1498 O O . ALA B 1 61 ? 138.451 -9.561 221.406 1.00 93.67 100 ALA B O 1
ATOM 1500 N N . LEU B 1 62 ? 139.061 -11.319 222.681 1.00 87.12 101 LEU B N 1
ATOM 1501 C CA . LEU B 1 62 ? 139.036 -12.285 221.585 1.00 87.12 101 LEU B CA 1
ATOM 1502 C C . LEU B 1 62 ? 137.616 -12.668 221.230 1.00 87.12 101 LEU B C 1
ATOM 1503 O O . LEU B 1 62 ? 137.206 -12.546 220.079 1.00 87.12 101 LEU B O 1
ATOM 1508 N N . GLU B 1 63 ? 136.875 -13.165 222.216 1.00 93.03 102 GLU B N 1
ATOM 1509 C CA . GLU B 1 63 ? 135.478 -13.509 222.018 1.00 93.03 102 GLU B CA 1
ATOM 1510 C C . GLU B 1 63 ? 134.864 -12.436 221.142 1.00 93.03 102 GLU B C 1
ATOM 1511 O O . GLU B 1 63 ? 134.162 -12.723 220.165 1.00 93.03 102 GLU B O 1
ATOM 1517 N N . ASP B 1 64 ? 135.173 -11.192 221.494 1.00 94.17 103 ASP B N 1
ATOM 1518 C CA . ASP B 1 64 ? 134.713 -10.023 220.773 1.00 94.17 103 ASP B CA 1
ATOM 1519 C C . ASP B 1 64 ? 135.320 -9.939 219.383 1.00 94.17 103 ASP B C 1
ATOM 1520 O O . ASP B 1 64 ? 134.655 -9.521 218.435 1.00 94.17 103 ASP B O 1
ATOM 1525 N N . GLN B 1 65 ? 136.580 -10.336 219.267 1.00 95.29 104 GLN B N 1
ATOM 1526 C CA . GLN B 1 65 ? 137.279 -10.335 217.992 1.00 95.29 104 GLN B CA 1
ATOM 1527 C C . GLN B 1 65 ? 137.086 -11.671 217.246 1.00 95.29 104 GLN B C 1
ATOM 1528 O O . GLN B 1 65 ? 137.925 -12.080 216.443 1.00 95.29 104 GLN B O 1
ATOM 1534 N N . ARG B 1 66 ? 135.981 -12.350 217.535 1.00 78.15 105 ARG B N 1
ATOM 1535 C CA . ARG B 1 66 ? 135.539 -13.504 216.755 1.00 78.15 105 ARG B CA 1
ATOM 1536 C C . ARG B 1 66 ? 134.175 -13.183 216.163 1.00 78.15 105 ARG B C 1
ATOM 1537 O O . ARG B 1 66 ? 133.873 -13.566 215.027 1.00 78.15 105 ARG B O 1
ATOM 1545 N N . LYS B 1 67 ? 133.360 -12.480 216.948 1.00 105.01 106 LYS B N 1
ATOM 1546 C CA . LYS B 1 67 ? 132.164 -11.832 216.431 1.00 105.01 106 LYS B CA 1
ATOM 1547 C C . LYS B 1 67 ? 132.542 -11.040 215.189 1.00 105.01 106 LYS B C 1
ATOM 1548 O O . LYS B 1 67 ? 131.879 -11.156 214.153 1.00 105.01 106 LYS B O 1
ATOM 1554 N N . ASP B 1 68 ? 133.607 -10.244 215.287 1.00 68.35 107 ASP B N 1
ATOM 1555 C CA . ASP B 1 68 ? 134.117 -9.542 214.123 1.00 68.35 107 ASP B CA 1
ATOM 1556 C C . ASP B 1 68 ? 134.260 -10.520 212.972 1.00 68.35 107 ASP B C 1
ATOM 1557 O O . ASP B 1 68 ? 133.714 -10.302 211.890 1.00 68.35 107 ASP B O 1
ATOM 1562 N N . LEU B 1 69 ? 134.984 -11.606 213.216 1.00 75.48 108 LEU B N 1
ATOM 1563 C CA . LEU B 1 69 ? 135.383 -12.492 212.135 1.00 75.48 108 LEU B CA 1
ATOM 1564 C C . LEU B 1 69 ? 134.318 -13.494 211.709 1.00 75.48 108 LEU B C 1
ATOM 1565 O O . LEU B 1 69 ? 134.537 -14.259 210.770 1.00 75.48 108 LEU B O 1
ATOM 1570 N N . GLU B 1 70 ? 133.174 -13.500 212.383 1.00 74.98 109 GLU B N 1
ATOM 1571 C CA . GLU B 1 70 ? 132.013 -14.218 211.867 1.00 74.98 109 GLU B CA 1
ATOM 1572 C C . GLU B 1 70 ? 131.414 -13.421 210.724 1.00 74.98 109 GLU B C 1
ATOM 1573 O O . GLU B 1 70 ? 131.232 -13.937 209.619 1.00 74.98 109 GLU B O 1
ATOM 1579 N N . THR B 1 71 ? 131.083 -12.165 211.028 1.00 64.88 110 THR B N 1
ATOM 1580 C CA . THR B 1 71 ? 130.698 -11.175 210.032 1.00 64.88 110 THR B CA 1
ATOM 1581 C C . THR B 1 71 ? 131.477 -11.390 208.748 1.00 64.88 110 THR B C 1
ATOM 1582 O O . THR B 1 71 ? 130.954 -11.939 207.779 1.00 64.88 110 THR B O 1
ATOM 1586 N N . LYS B 1 72 ? 132.744 -10.985 208.772 1.00 83.93 111 LYS B N 1
ATOM 1587 C CA . LYS B 1 72 ? 133.581 -10.958 207.580 1.00 83.93 111 LYS B CA 1
ATOM 1588 C C . LYS B 1 72 ? 133.500 -12.282 206.836 1.00 83.93 111 LYS B C 1
ATOM 1589 O O . LYS B 1 72 ? 133.516 -12.315 205.599 1.00 83.93 111 LYS B O 1
ATOM 1595 N N . LEU B 1 73 ? 133.396 -13.369 207.597 1.00 50.06 112 LEU B N 1
ATOM 1596 C CA . LEU B 1 73 ? 133.187 -14.694 207.028 1.00 50.06 112 LEU B CA 1
ATOM 1597 C C . LEU B 1 73 ? 131.803 -14.787 206.385 1.00 50.06 112 LEU B C 1
ATOM 1598 O O . LEU B 1 73 ? 131.715 -15.005 205.168 1.00 50.06 112 LEU B O 1
ATOM 1603 N N . LYS B 1 74 ? 130.737 -14.639 207.182 1.00 59.36 113 LYS B N 1
ATOM 1604 C CA . LYS B 1 74 ? 129.383 -14.646 206.624 1.00 59.36 113 LYS B CA 1
ATOM 1605 C C . LYS B 1 74 ? 129.335 -13.739 205.393 1.00 59.36 113 LYS B C 1
ATOM 1606 O O . LYS B 1 74 ? 129.029 -14.200 204.280 1.00 59.36 113 LYS B O 1
ATOM 1612 N N . GLU B 1 75 ? 129.643 -12.454 205.618 1.00 75.31 114 GLU B N 1
ATOM 1613 C CA . GLU B 1 75 ? 129.768 -11.439 204.564 1.00 75.31 114 GLU B CA 1
ATOM 1614 C C . GLU B 1 75 ? 130.221 -12.052 203.258 1.00 75.31 114 GLU B C 1
ATOM 1615 O O . GLU B 1 75 ? 129.501 -12.037 202.259 1.00 75.31 114 GLU B O 1
ATOM 1621 N N . LEU B 1 76 ? 131.440 -12.582 203.294 1.00 73.14 115 LEU B N 1
ATOM 1622 C CA . LEU B 1 76 ? 132.060 -13.237 202.165 1.00 73.14 115 LEU B CA 1
ATOM 1623 C C . LEU B 1 76 ? 131.157 -14.339 201.652 1.00 73.14 115 LEU B C 1
ATOM 1624 O O . LEU B 1 76 ? 130.610 -14.227 200.561 1.00 73.14 115 LEU B O 1
ATOM 1629 N N . GLN B 1 77 ? 131.000 -15.398 202.448 1.00 56.76 116 GLN B N 1
ATOM 1630 C CA . GLN B 1 77 ? 130.256 -16.586 202.026 1.00 56.76 116 GLN B CA 1
ATOM 1631 C C . GLN B 1 77 ? 129.099 -16.233 201.110 1.00 56.76 116 GLN B C 1
ATOM 1632 O O . GLN B 1 77 ? 128.886 -16.875 200.079 1.00 56.76 116 GLN B O 1
ATOM 1638 N N . GLN B 1 78 ? 128.348 -15.212 201.506 1.00 61.49 117 GLN B N 1
ATOM 1639 C CA . GLN B 1 78 ? 127.226 -14.737 200.723 1.00 61.49 117 GLN B CA 1
ATOM 1640 C C . GLN B 1 78 ? 127.707 -14.211 199.377 1.00 61.49 117 GLN B C 1
ATOM 1641 O O . GLN B 1 78 ? 127.170 -14.583 198.330 1.00 61.49 117 GLN B O 1
ATOM 1647 N N . ASP B 1 79 ? 128.725 -13.358 199.414 1.00 54.35 118 ASP B N 1
ATOM 1648 C CA . ASP B 1 79 ? 129.320 -12.793 198.209 1.00 54.35 118 ASP B CA 1
ATOM 1649 C C . ASP B 1 79 ? 129.813 -13.862 197.240 1.00 54.35 118 ASP B C 1
ATOM 1650 O O . ASP B 1 79 ? 130.158 -13.542 196.100 1.00 54.35 118 ASP B O 1
ATOM 1655 N N . TYR B 1 80 ? 129.882 -15.120 197.688 1.00 70.98 119 TYR B N 1
ATOM 1656 C CA . TYR B 1 80 ? 130.316 -16.210 196.822 1.00 70.98 119 TYR B CA 1
ATOM 1657 C C . TYR B 1 80 ? 129.069 -16.772 196.303 1.00 70.98 119 TYR B C 1
ATOM 1658 O O . TYR B 1 80 ? 128.728 -16.829 195.114 1.00 70.98 119 TYR B O 1
ATOM 1667 N N . ASP B 1 81 ? 128.451 -17.147 197.351 1.00 62.00 120 ASP B N 1
ATOM 1668 C CA . ASP B 1 81 ? 127.122 -17.577 197.220 1.00 62.00 120 ASP B CA 1
ATOM 1669 C C . ASP B 1 81 ? 126.544 -16.665 196.147 1.00 62.00 120 ASP B C 1
ATOM 1670 O O . ASP B 1 81 ? 125.982 -17.155 195.160 1.00 62.00 120 ASP B O 1
ATOM 1675 N N . LEU B 1 82 ? 126.673 -15.354 196.305 1.00 91.91 121 LEU B N 1
ATOM 1676 C CA . LEU B 1 82 ? 126.154 -14.427 195.310 1.00 91.91 121 LEU B CA 1
ATOM 1677 C C . LEU B 1 82 ? 126.721 -14.695 193.928 1.00 91.91 121 LEU B C 1
ATOM 1678 O O . LEU B 1 82 ? 125.955 -14.921 192.992 1.00 91.91 121 LEU B O 1
ATOM 1683 N N . ALA B 1 83 ? 128.046 -14.656 193.789 1.00 60.22 122 ALA B N 1
ATOM 1684 C CA . ALA B 1 83 ? 128.664 -14.917 192.483 1.00 60.22 122 ALA B CA 1
ATOM 1685 C C . ALA B 1 83 ? 127.918 -16.067 191.806 1.00 60.22 122 ALA B C 1
ATOM 1686 O O . ALA B 1 83 ? 127.406 -15.924 190.675 1.00 60.22 122 ALA B O 1
ATOM 1688 N N . LYS B 1 84 ? 127.878 -17.197 192.528 1.00 52.48 123 LYS B N 1
ATOM 1689 C CA . LYS B 1 84 ? 126.993 -18.338 192.259 1.00 52.48 123 LYS B CA 1
ATOM 1690 C C . LYS B 1 84 ? 125.760 -18.030 191.411 1.00 52.48 123 LYS B C 1
ATOM 1691 O O . LYS B 1 84 ? 125.679 -18.461 190.258 1.00 52.48 123 LYS B O 1
ATOM 1697 N N . GLU B 1 85 ? 124.803 -17.299 191.983 1.00 95.30 124 GLU B N 1
ATOM 1698 C CA . GLU B 1 85 ? 123.565 -16.997 191.278 1.00 95.30 124 GLU B CA 1
ATOM 1699 C C . GLU B 1 85 ? 123.880 -16.260 189.983 1.00 95.30 124 GLU B C 1
ATOM 1700 O O . GLU B 1 85 ? 123.554 -16.745 188.892 1.00 95.30 124 GLU B O 1
ATOM 1706 N N . SER B 1 86 ? 124.541 -15.107 190.111 1.00 63.44 125 SER B N 1
ATOM 1707 C CA . SER B 1 86 ? 124.909 -14.281 188.959 1.00 63.44 125 SER B CA 1
ATOM 1708 C C . SER B 1 86 ? 125.525 -15.093 187.819 1.00 63.44 125 SER B C 1
ATOM 1709 O O . SER B 1 86 ? 125.102 -14.952 186.666 1.00 63.44 125 SER B O 1
ATOM 1712 N N . THR B 1 87 ? 126.488 -15.961 188.139 1.00 62.95 126 THR B N 1
ATOM 1713 C CA . THR B 1 87 ? 127.116 -16.811 187.131 1.00 62.95 126 THR B CA 1
ATOM 1714 C C . THR B 1 87 ? 126.040 -17.699 186.455 1.00 62.95 126 THR B C 1
ATOM 1715 O O . THR B 1 87 ? 125.942 -17.768 185.227 1.00 62.95 126 THR B O 1
ATOM 1719 N N . SER B 1 88 ? 125.265 -18.376 187.285 1.00 73.53 127 SER B N 1
ATOM 1720 C CA . SER B 1 88 ? 124.165 -19.196 186.815 1.00 73.53 127 SER B CA 1
ATOM 1721 C C . SER B 1 88 ? 123.357 -18.400 185.778 1.00 73.53 127 SER B C 1
ATOM 1722 O O . SER B 1 88 ? 123.316 -18.775 184.603 1.00 73.53 127 SER B O 1
ATOM 1725 N N . TRP B 1 89 ? 122.687 -17.279 186.220 1.00 76.07 128 TRP B N 1
ATOM 1726 C CA . TRP B 1 89 ? 121.796 -16.391 185.371 1.00 76.07 128 TRP B CA 1
ATOM 1727 C C . TRP B 1 89 ? 122.409 -16.003 184.062 1.00 76.07 128 TRP B C 1
ATOM 1728 O O . TRP B 1 89 ? 121.722 -16.035 183.050 1.00 76.07 128 TRP B O 1
ATOM 1739 N N . ASP B 1 90 ? 123.690 -15.618 184.025 1.00 62.88 129 ASP B N 1
ATOM 1740 C CA . ASP B 1 90 ? 124.282 -15.280 182.758 1.00 62.88 129 ASP B CA 1
ATOM 1741 C C . ASP B 1 90 ? 124.394 -16.565 181.912 1.00 62.88 129 ASP B C 1
ATOM 1742 O O . ASP B 1 90 ? 123.925 -16.623 180.768 1.00 62.88 129 ASP B O 1
ATOM 1747 N N . ARG B 1 91 ? 125.022 -17.586 182.502 1.00 56.06 130 ARG B N 1
ATOM 1748 C CA . ARG B 1 91 ? 125.097 -18.901 181.837 1.00 56.06 130 ARG B CA 1
ATOM 1749 C C . ARG B 1 91 ? 123.669 -19.236 181.404 1.00 56.06 130 ARG B C 1
ATOM 1750 O O . ARG B 1 91 ? 123.448 -19.685 180.275 1.00 56.06 130 ARG B O 1
ATOM 1758 N N . GLN B 1 92 ? 122.707 -19.028 182.303 1.00 60.97 131 GLN B N 1
ATOM 1759 C CA . GLN B 1 92 ? 121.307 -19.266 181.977 1.00 60.97 131 GLN B CA 1
ATOM 1760 C C . GLN B 1 92 ? 120.939 -18.485 180.717 1.00 60.97 131 GLN B C 1
ATOM 1761 O O . GLN B 1 92 ? 120.536 -19.069 179.705 1.00 60.97 131 GLN B O 1
ATOM 1767 N N . ARG B 1 93 ? 121.121 -17.169 180.796 1.00 52.85 132 ARG B N 1
ATOM 1768 C CA . ARG B 1 93 ? 120.698 -16.217 179.773 1.00 52.85 132 ARG B CA 1
ATOM 1769 C C . ARG B 1 93 ? 121.354 -16.501 178.433 1.00 52.85 132 ARG B C 1
ATOM 1770 O O . ARG B 1 93 ? 120.713 -16.366 177.379 1.00 52.85 132 ARG B O 1
ATOM 1778 N N . LEU B 1 94 ? 122.637 -16.861 178.472 1.00 64.34 133 LEU B N 1
ATOM 1779 C CA . LEU B 1 94 ? 123.359 -17.240 177.265 1.00 64.34 133 LEU B CA 1
ATOM 1780 C C . LEU B 1 94 ? 122.733 -18.472 176.631 1.00 64.34 133 LEU B C 1
ATOM 1781 O O . LEU B 1 94 ? 122.483 -18.484 175.422 1.00 64.34 133 LEU B O 1
ATOM 1786 N N . GLU B 1 95 ? 122.483 -19.509 177.433 1.00 63.10 134 GLU B N 1
ATOM 1787 C CA . GLU B 1 95 ? 121.830 -20.699 176.905 1.00 63.10 134 GLU B CA 1
ATOM 1788 C C . GLU B 1 95 ? 120.549 -20.291 176.176 1.00 63.10 134 GLU B C 1
ATOM 1789 O O . GLU B 1 95 ? 120.186 -20.897 175.163 1.00 63.10 134 GLU B O 1
ATOM 1795 N N . LYS B 1 96 ? 119.858 -19.277 176.671 1.00 71.71 135 LYS B N 1
ATOM 1796 C CA . LYS B 1 96 ? 118.629 -18.741 176.078 1.00 71.71 135 LYS B CA 1
ATOM 1797 C C . LYS B 1 96 ? 118.864 -18.154 174.635 1.00 71.71 135 LYS B C 1
ATOM 1798 O O . LYS B 1 96 ? 118.147 -18.542 173.708 1.00 71.71 135 LYS B O 1
ATOM 1804 N N . GLU B 1 97 ? 119.915 -17.213 174.468 1.00 32.09 136 GLU B N 1
ATOM 1805 C CA . GLU B 1 97 ? 120.420 -16.549 173.199 1.00 32.09 136 GLU B CA 1
ATOM 1806 C C . GLU B 1 97 ? 120.814 -17.658 172.203 1.00 32.09 136 GLU B C 1
ATOM 1807 O O . GLU B 1 97 ? 120.355 -17.699 171.058 1.00 32.09 136 GLU B O 1
ATOM 1813 N N . LEU B 1 98 ? 121.676 -18.531 172.745 1.00 36.76 137 LEU B N 1
ATOM 1814 C CA . LEU B 1 98 ? 122.113 -19.723 172.071 1.00 36.76 137 LEU B CA 1
ATOM 1815 C C . LEU B 1 98 ? 120.859 -20.419 171.550 1.00 36.76 137 LEU B C 1
ATOM 1816 O O . LEU B 1 98 ? 120.879 -21.031 170.494 1.00 36.76 137 LEU B O 1
ATOM 1821 N N . GLU B 1 99 ? 119.769 -20.343 172.332 1.00 42.32 138 GLU B N 1
ATOM 1822 C CA . GLU B 1 99 ? 118.533 -20.932 171.840 1.00 42.32 138 GLU B CA 1
ATOM 1823 C C . GLU B 1 99 ? 118.092 -20.148 170.631 1.00 42.32 138 GLU B C 1
ATOM 1824 O O . GLU B 1 99 ? 118.277 -20.611 169.512 1.00 42.32 138 GLU B O 1
ATOM 1830 N N . GLU B 1 100 ? 117.491 -18.960 170.822 1.00 72.89 139 GLU B N 1
ATOM 1831 C CA . GLU B 1 100 ? 117.036 -18.124 169.745 1.00 72.89 139 GLU B CA 1
ATOM 1832 C C . GLU B 1 100 ? 117.842 -18.268 168.475 1.00 72.89 139 GLU B C 1
ATOM 1833 O O . GLU B 1 100 ? 117.286 -18.466 167.401 1.00 72.89 139 GLU B O 1
ATOM 1839 N N . LYS B 1 101 ? 119.143 -18.191 168.591 1.00 56.90 140 LYS B N 1
ATOM 1840 C CA . LYS B 1 101 ? 119.952 -18.281 167.388 1.00 56.90 140 LYS B CA 1
ATOM 1841 C C . LYS B 1 101 ? 119.861 -19.633 166.571 1.00 56.90 140 LYS B C 1
ATOM 1842 O O . LYS B 1 101 ? 119.993 -19.607 165.350 1.00 56.90 140 LYS B O 1
ATOM 1848 N N . LYS B 1 102 ? 119.705 -20.851 167.257 1.00 55.39 141 LYS B N 1
ATOM 1849 C CA . LYS B 1 102 ? 119.623 -22.222 166.634 1.00 55.39 141 LYS B CA 1
ATOM 1850 C C . LYS B 1 102 ? 118.409 -22.224 165.860 1.00 55.39 141 LYS B C 1
ATOM 1851 O O . LYS B 1 102 ? 118.277 -22.683 164.721 1.00 55.39 141 LYS B O 1
ATOM 1857 N N . GLU B 1 103 ? 117.518 -21.692 166.566 1.00 79.95 142 GLU B N 1
ATOM 1858 C CA . GLU B 1 103 ? 116.307 -21.602 165.905 1.00 79.95 142 GLU B CA 1
ATOM 1859 C C . GLU B 1 103 ? 116.484 -20.747 164.695 1.00 79.95 142 GLU B C 1
ATOM 1860 O O . GLU B 1 103 ? 116.334 -21.213 163.570 1.00 79.95 142 GLU B O 1
ATOM 1866 N N . ALA B 1 104 ? 116.765 -19.481 164.933 1.00 63.34 143 ALA B N 1
ATOM 1867 C CA . ALA B 1 104 ? 116.921 -18.464 163.873 1.00 63.34 143 ALA B CA 1
ATOM 1868 C C . ALA B 1 104 ? 117.910 -18.889 162.819 1.00 63.34 143 ALA B C 1
ATOM 1869 O O . ALA B 1 104 ? 118.158 -18.187 161.848 1.00 63.34 143 ALA B O 1
ATOM 1871 N N . LEU B 1 105 ? 118.468 -20.065 163.018 1.00 52.29 144 LEU B N 1
ATOM 1872 C CA . LEU B 1 105 ? 119.352 -20.655 162.026 1.00 52.29 144 LEU B CA 1
ATOM 1873 C C . LEU B 1 105 ? 118.528 -21.544 161.142 1.00 52.29 144 LEU B C 1
ATOM 1874 O O . LEU B 1 105 ? 118.534 -21.366 159.926 1.00 52.29 144 LEU B O 1
ATOM 1879 N N . GLU B 1 106 ? 117.819 -22.514 161.724 1.00 74.78 145 GLU B N 1
ATOM 1880 C CA . GLU B 1 106 ? 117.021 -23.421 160.892 1.00 74.78 145 GLU B CA 1
ATOM 1881 C C . GLU B 1 106 ? 116.241 -22.667 159.816 1.00 74.78 145 GLU B C 1
ATOM 1882 O O . GLU B 1 106 ? 116.259 -23.062 158.645 1.00 74.78 145 GLU B O 1
ATOM 1888 N N . LEU B 1 107 ? 115.566 -21.587 160.203 1.00 67.00 146 LEU B N 1
ATOM 1889 C CA . LEU B 1 107 ? 114.774 -20.799 159.260 1.00 67.00 146 LEU B CA 1
ATOM 1890 C C . LEU B 1 107 ? 115.662 -20.306 158.136 1.00 67.00 146 LEU B C 1
ATOM 1891 O O . LEU B 1 107 ? 115.488 -20.717 156.983 1.00 67.00 146 LEU B O 1
ATOM 1896 N N . ALA B 1 108 ? 116.617 -19.437 158.472 1.00 39.02 147 ALA B N 1
ATOM 1897 C CA . ALA B 1 108 ? 117.611 -19.019 157.502 1.00 39.02 147 ALA B CA 1
ATOM 1898 C C . ALA B 1 108 ? 117.937 -20.189 156.563 1.00 39.02 147 ALA B C 1
ATOM 1899 O O . ALA B 1 108 ? 117.962 -20.018 155.331 1.00 39.02 147 ALA B O 1
ATOM 1901 N N . ILE B 1 109 ? 118.169 -21.375 157.130 1.00 48.66 148 ILE B N 1
ATOM 1902 C CA . ILE B 1 109 ? 118.467 -22.573 156.329 1.00 48.66 148 ILE B CA 1
ATOM 1903 C C . ILE B 1 109 ? 117.325 -22.938 155.377 1.00 48.66 148 ILE B C 1
ATOM 1904 O O . ILE B 1 109 ? 117.555 -23.158 154.187 1.00 48.66 148 ILE B O 1
ATOM 1909 N N . ASP B 1 110 ? 116.103 -22.996 155.904 1.00 58.30 149 ASP B N 1
ATOM 1910 C CA . ASP B 1 110 ? 114.912 -23.233 155.085 1.00 58.30 149 ASP B CA 1
ATOM 1911 C C . ASP B 1 110 ? 114.672 -22.119 154.088 1.00 58.30 149 ASP B C 1
ATOM 1912 O O . ASP B 1 110 ? 113.942 -22.308 153.108 1.00 58.30 149 ASP B O 1
ATOM 1917 N N . GLN B 1 111 ? 115.287 -20.959 154.324 1.00 44.62 150 GLN B N 1
ATOM 1918 C CA . GLN B 1 111 ? 115.238 -19.953 153.282 1.00 44.62 150 GLN B CA 1
ATOM 1919 C C . GLN B 1 111 ? 116.192 -20.313 152.167 1.00 44.62 150 GLN B C 1
ATOM 1920 O O . GLN B 1 111 ? 115.745 -20.841 151.146 1.00 44.62 150 GLN B O 1
ATOM 1926 N N . ALA B 1 112 ? 117.483 -20.036 152.365 1.00 31.84 151 ALA B N 1
ATOM 1927 C CA . ALA B 1 112 ? 118.442 -20.198 151.242 1.00 31.84 151 ALA B CA 1
ATOM 1928 C C . ALA B 1 112 ? 117.905 -21.246 150.272 1.00 31.84 151 ALA B C 1
ATOM 1929 O O . ALA B 1 112 ? 117.404 -20.909 149.186 1.00 31.84 151 ALA B O 1
ATOM 1931 N N . SER B 1 113 ? 118.001 -22.508 150.703 1.00 47.76 152 SER B N 1
ATOM 1932 C CA . SER B 1 113 ? 117.365 -23.691 150.095 1.00 47.76 152 SER B CA 1
ATOM 1933 C C . SER B 1 113 ? 116.133 -23.434 149.220 1.00 47.76 152 SER B C 1
ATOM 1934 O O . SER B 1 113 ? 116.134 -23.765 148.034 1.00 47.76 152 SER B O 1
ATOM 1937 N N . ARG B 1 114 ? 115.075 -22.893 149.831 1.00 58.43 153 ARG B N 1
ATOM 1938 C CA . ARG B 1 114 ? 113.920 -22.387 149.077 1.00 58.43 153 ARG B CA 1
ATOM 1939 C C . ARG B 1 114 ? 114.367 -21.416 147.981 1.00 58.43 153 ARG B C 1
ATOM 1940 O O . ARG B 1 114 ? 114.266 -21.751 146.790 1.00 58.43 153 ARG B O 1
ATOM 1948 N N . ASP B 1 115 ? 114.860 -20.230 148.354 1.00 50.00 154 ASP B N 1
ATOM 1949 C CA . ASP B 1 115 ? 115.339 -19.273 147.346 1.00 50.00 154 ASP B CA 1
ATOM 1950 C C . ASP B 1 115 ? 116.195 -20.009 146.325 1.00 50.00 154 ASP B C 1
ATOM 1951 O O . ASP B 1 115 ? 116.040 -19.815 145.117 1.00 50.00 154 ASP B O 1
ATOM 1956 N N . TYR B 1 116 ? 117.085 -20.867 146.824 1.00 72.75 155 TYR B N 1
ATOM 1957 C CA . TYR B 1 116 ? 117.940 -21.683 145.979 1.00 72.75 155 TYR B CA 1
ATOM 1958 C C . TYR B 1 116 ? 117.097 -22.444 144.965 1.00 72.75 155 TYR B C 1
ATOM 1959 O O . TYR B 1 116 ? 117.330 -22.327 143.760 1.00 72.75 155 TYR B O 1
ATOM 1968 N N . HIS B 1 117 ? 116.102 -23.186 145.440 1.00 59.04 156 HIS B N 1
ATOM 1969 C CA . HIS B 1 117 ? 115.308 -24.035 144.555 1.00 59.04 156 HIS B CA 1
ATOM 1970 C C . HIS B 1 117 ? 114.476 -23.253 143.554 1.00 59.04 156 HIS B C 1
ATOM 1971 O O . HIS B 1 117 ? 114.249 -23.707 142.428 1.00 59.04 156 HIS B O 1
ATOM 1978 N N . ARG B 1 118 ? 114.032 -22.075 143.976 1.00 77.09 157 ARG B N 1
ATOM 1979 C CA . ARG B 1 118 ? 113.304 -21.164 143.111 1.00 77.09 157 ARG B CA 1
ATOM 1980 C C . ARG B 1 118 ? 114.238 -20.709 142.005 1.00 77.09 157 ARG B C 1
ATOM 1981 O O . ARG B 1 118 ? 113.957 -20.925 140.823 1.00 77.09 157 ARG B O 1
ATOM 1989 N N . ALA B 1 119 ? 115.353 -20.092 142.400 1.00 68.39 158 ALA B N 1
ATOM 1990 C CA . ALA B 1 119 ? 116.395 -19.706 141.458 1.00 68.39 158 ALA B CA 1
ATOM 1991 C C . ALA B 1 119 ? 116.683 -20.823 140.451 1.00 68.39 158 ALA B C 1
ATOM 1992 O O . ALA B 1 119 ? 116.652 -20.583 139.232 1.00 68.39 158 ALA B O 1
ATOM 1994 N N . THR B 1 120 ? 116.942 -22.038 140.954 1.00 89.11 159 THR B N 1
ATOM 1995 C CA . THR B 1 120 ? 117.201 -23.191 140.081 1.00 89.11 159 THR B CA 1
ATOM 1996 C C . THR B 1 120 ? 116.058 -23.379 139.089 1.00 89.11 159 THR B C 1
ATOM 1997 O O . THR B 1 120 ? 116.291 -23.509 137.874 1.00 89.11 159 THR B O 1
ATOM 2001 N N . ALA B 1 121 ? 114.827 -23.396 139.603 1.00 74.76 160 ALA B N 1
ATOM 2002 C CA . ALA B 1 121 ? 113.640 -23.590 138.768 1.00 74.76 160 ALA B CA 1
ATOM 2003 C C . ALA B 1 121 ? 113.410 -22.418 137.816 1.00 74.76 160 ALA B C 1
ATOM 2004 O O . ALA B 1 121 ? 112.929 -22.605 136.696 1.00 74.76 160 ALA B O 1
ATOM 2006 N N . LEU B 1 122 ? 113.742 -21.213 138.274 1.00 61.88 161 LEU B N 1
ATOM 2007 C CA . LEU B 1 122 ? 113.693 -20.046 137.414 1.00 61.88 161 LEU B CA 1
ATOM 2008 C C . LEU B 1 122 ? 114.655 -20.230 136.250 1.00 61.88 161 LEU B C 1
ATOM 2009 O O . LEU B 1 122 ? 114.318 -19.930 135.103 1.00 61.88 161 LEU B O 1
ATOM 2014 N N . GLU B 1 123 ? 115.846 -20.737 136.564 1.00 61.68 162 GLU B N 1
ATOM 2015 C CA . GLU B 1 123 ? 116.848 -21.104 135.570 1.00 61.68 162 GLU B CA 1
ATOM 2016 C C . GLU B 1 123 ? 116.267 -22.018 134.489 1.00 61.68 162 GLU B C 1
ATOM 2017 O O . GLU B 1 123 ? 116.680 -21.949 133.331 1.00 61.68 162 GLU B O 1
ATOM 2023 N N . LYS B 1 124 ? 115.310 -22.868 134.872 1.00 70.52 163 LYS B N 1
ATOM 2024 C CA . LYS B 1 124 ? 114.680 -23.810 133.940 1.00 70.52 163 LYS B CA 1
ATOM 2025 C C . LYS B 1 124 ? 113.721 -23.114 132.984 1.00 70.52 163 LYS B C 1
ATOM 2026 O O . LYS B 1 124 ? 113.911 -23.165 131.768 1.00 70.52 163 LYS B O 1
ATOM 2032 N N . GLU B 1 125 ? 112.686 -22.486 133.538 1.00 98.72 164 GLU B N 1
ATOM 2033 C CA . GLU B 1 125 ? 111.773 -21.672 132.747 1.00 98.72 164 GLU B CA 1
ATOM 2034 C C . GLU B 1 125 ? 112.587 -20.785 131.817 1.00 98.72 164 GLU B C 1
ATOM 2035 O O . GLU B 1 125 ? 112.306 -20.700 130.614 1.00 98.72 164 GLU B O 1
ATOM 2041 N N . LEU B 1 126 ? 113.605 -20.142 132.392 1.00 52.46 165 LEU B N 1
ATOM 2042 C CA . LEU B 1 126 ? 114.554 -19.365 131.602 1.00 52.46 165 LEU B CA 1
ATOM 2043 C C . LEU B 1 126 ? 115.154 -20.155 130.436 1.00 52.46 165 LEU B C 1
ATOM 2044 O O . LEU B 1 126 ? 115.064 -19.717 129.287 1.00 52.46 165 LEU B O 1
ATOM 2049 N N . GLU B 1 127 ? 115.748 -21.315 130.725 1.00 81.40 166 GLU B N 1
ATOM 2050 C CA . GLU B 1 127 ? 116.330 -22.156 129.669 1.00 81.40 166 GLU B CA 1
ATOM 2051 C C . GLU B 1 127 ? 115.261 -22.652 128.685 1.00 81.40 166 GLU B C 1
ATOM 2052 O O . GLU B 1 127 ? 115.537 -22.830 127.495 1.00 81.40 166 GLU B O 1
ATOM 2058 N N . GLU B 1 128 ? 114.052 -22.889 129.192 1.00 69.90 167 GLU B N 1
ATOM 2059 C CA . GLU B 1 128 ? 112.903 -23.215 128.350 1.00 69.90 167 GLU B CA 1
ATOM 2060 C C . GLU B 1 128 ? 112.610 -22.064 127.402 1.00 69.90 167 GLU B C 1
ATOM 2061 O O . GLU B 1 128 ? 112.488 -22.260 126.189 1.00 69.90 167 GLU B O 1
ATOM 2067 N N . LYS B 1 129 ? 112.491 -20.865 127.974 1.00 70.84 168 LYS B N 1
ATOM 2068 C CA . LYS B 1 129 ? 112.294 -19.640 127.209 1.00 70.84 168 LYS B CA 1
ATOM 2069 C C . LYS B 1 129 ? 113.409 -19.476 126.185 1.00 70.84 168 LYS B C 1
ATOM 2070 O O . LYS B 1 129 ? 113.168 -19.022 125.064 1.00 70.84 168 LYS B O 1
ATOM 2076 N N . LYS B 1 130 ? 114.624 -19.859 126.579 1.00 70.38 169 LYS B N 1
ATOM 2077 C CA . LYS B 1 130 ? 115.778 -19.843 125.685 1.00 70.38 169 LYS B CA 1
ATOM 2078 C C . LYS B 1 130 ? 115.546 -20.658 124.419 1.00 70.38 169 LYS B C 1
ATOM 2079 O O . LYS B 1 130 ? 115.855 -20.199 123.317 1.00 70.38 169 LYS B O 1
ATOM 2085 N N . LYS B 1 131 ? 115.016 -21.871 124.580 1.00 72.35 170 LYS B N 1
ATOM 2086 C CA . LYS B 1 131 ? 114.871 -22.799 123.458 1.00 72.35 170 LYS B CA 1
ATOM 2087 C C . LYS B 1 131 ? 113.802 -22.357 122.468 1.00 72.35 170 LYS B C 1
ATOM 2088 O O . LYS B 1 131 ? 114.063 -22.319 121.259 1.00 72.35 170 LYS B O 1
ATOM 2094 N N . ALA B 1 132 ? 112.605 -22.049 122.967 1.00 89.83 171 ALA B N 1
ATOM 2095 C CA . ALA B 1 132 ? 111.589 -21.427 122.131 1.00 89.83 171 ALA B CA 1
ATOM 2096 C C . ALA B 1 132 ? 112.244 -20.286 121.360 1.00 89.83 171 ALA B C 1
ATOM 2097 O O . ALA B 1 132 ? 112.204 -20.264 120.123 1.00 89.83 171 ALA B O 1
ATOM 2099 N N . LEU B 1 133 ? 112.881 -19.370 122.096 1.00 65.31 172 LEU B N 1
ATOM 2100 C CA . LEU B 1 133 ? 113.598 -18.246 121.494 1.00 65.31 172 LEU B CA 1
ATOM 2101 C C . LEU B 1 133 ? 114.470 -18.657 120.308 1.00 65.31 172 LEU B C 1
ATOM 2102 O O . LEU B 1 133 ? 114.517 -17.945 119.308 1.00 65.31 172 LEU B O 1
ATOM 2107 N N . GLU B 1 134 ? 115.142 -19.809 120.418 1.00 90.17 173 GLU B N 1
ATOM 2108 C CA . GLU B 1 134 ? 115.999 -20.313 119.340 1.00 90.17 173 GLU B CA 1
ATOM 2109 C C . GLU B 1 134 ? 115.199 -20.668 118.086 1.00 90.17 173 GLU B C 1
ATOM 2110 O O . GLU B 1 134 ? 115.462 -20.139 117.010 1.00 90.17 173 GLU B O 1
ATOM 2116 N N . LEU B 1 135 ? 114.235 -21.574 118.233 1.00 54.64 174 LEU B N 1
ATOM 2117 C CA . LEU B 1 135 ? 113.414 -22.022 117.110 1.00 54.64 174 LEU B CA 1
ATOM 2118 C C . LEU B 1 135 ? 112.568 -20.890 116.551 1.00 54.64 174 LEU B C 1
ATOM 2119 O O . LEU B 1 135 ? 112.255 -20.873 115.359 1.00 54.64 174 LEU B O 1
ATOM 2124 N N . ALA B 1 136 ? 112.181 -19.962 117.423 1.00 77.05 175 ALA B N 1
ATOM 2125 C CA . ALA B 1 136 ? 111.541 -18.724 116.992 1.00 77.05 175 ALA B CA 1
ATOM 2126 C C . ALA B 1 136 ? 112.531 -17.935 116.144 1.00 77.05 175 ALA B C 1
ATOM 2127 O O . ALA B 1 136 ? 112.246 -17.605 114.980 1.00 77.05 175 ALA B O 1
ATOM 2129 N N . ILE B 1 137 ? 113.703 -17.660 116.716 1.00 88.66 176 ILE B N 1
ATOM 2130 C CA . ILE B 1 137 ? 114.753 -16.921 116.014 1.00 88.66 176 ILE B CA 1
ATOM 2131 C C . ILE B 1 137 ? 115.209 -17.640 114.740 1.00 88.66 176 ILE B C 1
ATOM 2132 O O . ILE B 1 137 ? 115.667 -17.001 113.791 1.00 88.66 176 ILE B O 1
ATOM 2137 N N . ASP B 1 138 ? 115.060 -18.970 114.728 1.00 84.69 177 ASP B N 1
ATOM 2138 C CA . ASP B 1 138 ? 115.405 -19.792 113.573 1.00 84.69 177 ASP B CA 1
ATOM 2139 C C . ASP B 1 138 ? 114.404 -19.572 112.443 1.00 84.69 177 ASP B C 1
ATOM 2140 O O . ASP B 1 138 ? 114.730 -18.943 111.435 1.00 84.69 177 ASP B O 1
ATOM 2145 N N . GLN B 1 139 ? 113.198 -20.112 112.628 1.00 95.47 178 GLN B N 1
ATOM 2146 C CA . GLN B 1 139 ? 112.053 -19.906 111.738 1.00 95.47 178 GLN B CA 1
ATOM 2147 C C . GLN B 1 139 ? 112.174 -18.594 110.965 1.00 95.47 178 GLN B C 1
ATOM 2148 O O . GLN B 1 139 ? 112.321 -18.592 109.730 1.00 95.47 178 GLN B O 1
ATOM 2154 N N . ALA B 1 140 ? 112.098 -17.492 111.721 1.00 78.36 179 ALA B N 1
ATOM 2155 C CA . ALA B 1 140 ? 112.290 -16.126 111.221 1.00 78.36 179 ALA B CA 1
ATOM 2156 C C . ALA B 1 140 ? 113.166 -16.016 109.978 1.00 78.36 179 ALA B C 1
ATOM 2157 O O . ALA B 1 140 ? 112.697 -15.626 108.910 1.00 78.36 179 ALA B O 1
ATOM 2159 N N . SER B 1 141 ? 114.444 -16.350 110.143 1.00 110.80 180 SER B N 1
ATOM 2160 C CA . SER B 1 141 ? 115.423 -16.256 109.070 1.00 110.80 180 SER B CA 1
ATOM 2161 C C . SER B 1 141 ? 115.133 -17.221 107.921 1.00 110.80 180 SER B C 1
ATOM 2162 O O . SER B 1 141 ? 115.308 -16.864 106.752 1.00 110.80 180 SER B O 1
ATOM 2165 N N . GLN B 1 142 ? 114.684 -18.436 108.258 1.00 83.77 181 GLN B N 1
ATOM 2166 C CA . GLN B 1 142 ? 114.225 -19.426 107.265 1.00 83.77 181 GLN B CA 1
ATOM 2167 C C . GLN B 1 142 ? 113.054 -18.868 106.444 1.00 83.77 181 GLN B C 1
ATOM 2168 O O . GLN B 1 142 ? 112.603 -19.500 105.480 1.00 83.77 181 GLN B O 1
ATOM 2174 N N . ASP B 1 143 ? 112.571 -17.692 106.830 1.00 96.34 182 ASP B N 1
ATOM 2175 C CA . ASP B 1 143 ? 111.581 -16.982 106.040 1.00 96.34 182 ASP B CA 1
ATOM 2176 C C . ASP B 1 143 ? 112.221 -15.793 105.335 1.00 96.34 182 ASP B C 1
ATOM 2177 O O . ASP B 1 143 ? 111.891 -15.507 104.175 1.00 96.34 182 ASP B O 1
ATOM 2182 N N . TYR B 1 144 ? 113.143 -15.115 106.021 1.00 120.78 183 TYR B N 1
ATOM 2183 C CA . TYR B 1 144 ? 113.843 -13.957 105.456 1.00 120.78 183 TYR B CA 1
ATOM 2184 C C . TYR B 1 144 ? 114.313 -14.215 104.033 1.00 120.78 183 TYR B C 1
ATOM 2185 O O . TYR B 1 144 ? 114.292 -13.319 103.190 1.00 120.78 183 TYR B O 1
ATOM 2194 N N . ASN B 1 145 ? 114.741 -15.446 103.787 1.00 87.87 184 ASN B N 1
ATOM 2195 C CA . ASN B 1 145 ? 115.301 -15.829 102.505 1.00 87.87 184 ASN B CA 1
ATOM 2196 C C . ASN B 1 145 ? 114.256 -16.359 101.536 1.00 87.87 184 ASN B C 1
ATOM 2197 O O . ASN B 1 145 ? 114.485 -16.357 100.326 1.00 87.87 184 ASN B O 1
ATOM 2202 N N . ARG B 1 146 ? 113.121 -16.792 102.096 1.00 87.77 185 ARG B N 1
ATOM 2203 C CA . ARG B 1 146 ? 112.000 -17.204 101.267 1.00 87.77 185 ARG B CA 1
ATOM 2204 C C . ARG B 1 146 ? 111.649 -16.001 100.408 1.00 87.77 185 ARG B C 1
ATOM 2205 O O . ARG B 1 146 ? 111.251 -16.119 99.256 1.00 87.77 185 ARG B O 1
ATOM 2213 N N . ALA B 1 147 ? 111.828 -14.827 100.986 1.00 64.70 186 ALA B N 1
ATOM 2214 C CA . ALA B 1 147 ? 111.513 -13.529 100.367 1.00 64.70 186 ALA B CA 1
ATOM 2215 C C . ALA B 1 147 ? 112.311 -13.255 99.116 1.00 64.70 186 ALA B C 1
ATOM 2216 O O . ALA B 1 147 ? 111.767 -12.846 98.081 1.00 64.70 186 ALA B O 1
ATOM 2218 N N . ASN B 1 148 ? 113.585 -13.454 99.244 1.00 96.75 187 ASN B N 1
ATOM 2219 C CA . ASN B 1 148 ? 114.497 -13.269 98.122 1.00 96.75 187 ASN B CA 1
ATOM 2220 C C . ASN B 1 148 ? 114.217 -14.272 97.131 1.00 96.75 187 ASN B C 1
ATOM 2221 O O . ASN B 1 148 ? 114.125 -14.007 95.946 1.00 96.75 187 ASN B O 1
ATOM 2226 N N . VAL B 1 149 ? 114.087 -15.443 97.656 1.00 108.18 188 VAL B N 1
ATOM 2227 C CA . VAL B 1 149 ? 113.765 -16.466 96.778 1.00 108.18 188 VAL B CA 1
ATOM 2228 C C . VAL B 1 149 ? 112.718 -15.882 95.842 1.00 108.18 188 VAL B C 1
ATOM 2229 O O . VAL B 1 149 ? 112.935 -15.829 94.632 1.00 108.18 188 VAL B O 1
ATOM 2233 N N . LEU B 1 150 ? 111.590 -15.442 96.394 1.00 80.17 189 LEU B N 1
ATOM 2234 C CA . LEU B 1 150 ? 110.497 -14.924 95.563 1.00 80.17 189 LEU B CA 1
ATOM 2235 C C . LEU B 1 150 ? 110.853 -13.638 94.827 1.00 80.17 189 LEU B C 1
ATOM 2236 O O . LEU B 1 150 ? 110.521 -13.457 93.661 1.00 80.17 189 LEU B O 1
ATOM 2241 N N . GLU B 1 151 ? 111.535 -12.725 95.524 1.00 75.66 190 GLU B N 1
ATOM 2242 C CA . GLU B 1 151 ? 112.021 -11.493 94.907 1.00 75.66 190 GLU B CA 1
ATOM 2243 C C . GLU B 1 151 ? 112.832 -11.700 93.636 1.00 75.66 190 GLU B C 1
ATOM 2244 O O . GLU B 1 151 ? 113.003 -10.758 92.858 1.00 75.66 190 GLU B O 1
ATOM 2250 N N . LYS B 1 152 ? 113.346 -12.913 93.435 1.00 107.98 191 LYS B N 1
ATOM 2251 C CA . LYS B 1 152 ? 114.210 -13.197 92.290 1.00 107.98 191 LYS B CA 1
ATOM 2252 C C . LYS B 1 152 ? 113.442 -13.056 90.981 1.00 107.98 191 LYS B C 1
ATOM 2253 O O . LYS B 1 152 ? 113.438 -11.992 90.359 1.00 107.98 191 LYS B O 1
ATOM 2259 N N . GLU B 1 153 ? 112.811 -14.154 90.575 1.00 143.26 192 GLU B N 1
ATOM 2260 C CA . GLU B 1 153 ? 111.942 -14.200 89.409 1.00 143.26 192 GLU B CA 1
ATOM 2261 C C . GLU B 1 153 ? 110.782 -13.229 89.591 1.00 143.26 192 GLU B C 1
ATOM 2262 O O . GLU B 1 153 ? 110.456 -12.559 88.590 1.00 121.72 192 GLU B O 1
ATOM 2268 N N . ALA C 1 16 ? 73.156 12.443 -10.269 1.00 114.63 55 ALA C N 1
ATOM 2269 C CA . ALA C 1 16 ? 72.300 13.168 -9.289 1.00 114.63 55 ALA C CA 1
ATOM 2270 C C . ALA C 1 16 ? 72.906 13.146 -7.889 1.00 114.63 55 ALA C C 1
ATOM 2271 O O . ALA C 1 16 ? 73.633 12.217 -7.527 1.00 114.63 55 ALA C O 1
ATOM 2273 N N . ALA C 1 17 ? 72.602 14.185 -7.112 1.00 154.22 56 ALA C N 1
ATOM 2274 C CA . ALA C 1 17 ? 73.053 14.294 -5.729 1.00 154.22 56 ALA C CA 1
ATOM 2275 C C . ALA C 1 17 ? 72.000 14.961 -4.837 1.00 154.22 56 ALA C C 1
ATOM 2276 O O . ALA C 1 17 ? 72.278 15.288 -3.680 1.00 154.22 56 ALA C O 1
ATOM 2278 N N . ASN C 1 18 ? 70.790 15.140 -5.376 1.00 149.29 57 ASN C N 1
ATOM 2279 C CA . ASN C 1 18 ? 69.706 15.861 -4.688 1.00 149.29 57 ASN C CA 1
ATOM 2280 C C . ASN C 1 18 ? 68.293 15.400 -5.076 1.00 149.29 57 ASN C C 1
ATOM 2281 O O . ASN C 1 18 ? 67.676 15.975 -5.978 1.00 149.29 57 ASN C O 1
ATOM 2286 N N . ASN C 1 19 ? 67.780 14.381 -4.390 1.00 85.75 58 ASN C N 1
ATOM 2287 C CA . ASN C 1 19 ? 66.421 13.887 -4.633 1.00 85.75 58 ASN C CA 1
ATOM 2288 C C . ASN C 1 19 ? 65.763 13.363 -3.363 1.00 85.75 58 ASN C C 1
ATOM 2289 O O . ASN C 1 19 ? 65.727 12.164 -3.163 1.00 85.75 58 ASN C O 1
ATOM 2294 N N . PRO C 1 20 ? 65.289 14.249 -2.493 1.00 118.67 59 PRO C N 1
ATOM 2295 C CA . PRO C 1 20 ? 64.669 13.895 -1.204 1.00 118.67 59 PRO C CA 1
ATOM 2296 C C . PRO C 1 20 ? 64.277 12.471 -1.113 1.00 118.67 59 PRO C C 1
ATOM 2297 O O . PRO C 1 20 ? 64.560 11.796 -0.122 1.00 118.67 59 PRO C O 1
ATOM 2301 N N . ALA C 1 21 ? 63.620 12.038 -2.170 1.00 83.82 60 ALA C N 1
ATOM 2302 C CA . ALA C 1 21 ? 63.310 10.668 -2.191 1.00 83.82 60 ALA C CA 1
ATOM 2303 C C . ALA C 1 21 ? 64.692 9.959 -1.951 1.00 83.82 60 ALA C C 1
ATOM 2304 O O . ALA C 1 21 ? 64.725 8.840 -1.406 1.00 83.82 60 ALA C O 1
ATOM 2306 N N . ILE C 1 22 ? 65.798 10.600 -2.423 1.00 171.66 61 ILE C N 1
ATOM 2307 C CA . ILE C 1 22 ? 67.175 10.060 -2.334 1.00 171.66 61 ILE C CA 1
ATOM 2308 C C . ILE C 1 22 ? 67.551 10.071 -0.951 1.00 171.66 61 ILE C C 1
ATOM 2309 O O . ILE C 1 22 ? 68.684 9.734 -0.577 1.00 171.66 61 ILE C O 1
ATOM 2314 N N . GLN C 1 23 ? 66.609 10.452 -0.205 1.00 87.50 62 GLN C N 1
ATOM 2315 C CA . GLN C 1 23 ? 67.139 10.527 1.077 1.00 87.50 62 GLN C CA 1
ATOM 2316 C C . GLN C 1 23 ? 66.638 9.385 1.913 1.00 87.50 62 GLN C C 1
ATOM 2317 O O . GLN C 1 23 ? 67.125 8.250 1.816 1.00 87.50 62 GLN C O 1
ATOM 2323 N N . ASN C 1 24 ? 65.664 9.630 2.785 1.00 93.78 63 ASN C N 1
ATOM 2324 C CA . ASN C 1 24 ? 65.159 8.537 3.690 1.00 93.78 63 ASN C CA 1
ATOM 2325 C C . ASN C 1 24 ? 66.072 7.280 3.751 1.00 93.78 63 ASN C C 1
ATOM 2326 O O . ASN C 1 24 ? 66.571 6.977 4.843 1.00 93.78 63 ASN C O 1
ATOM 2331 N N . ILE C 1 25 ? 66.299 6.505 2.618 1.00 134.35 64 ILE C N 1
ATOM 2332 C CA . ILE C 1 25 ? 67.167 5.275 2.688 1.00 134.35 64 ILE C CA 1
ATOM 2333 C C . ILE C 1 25 ? 68.379 5.715 3.441 1.00 134.35 64 ILE C C 1
ATOM 2334 O O . ILE C 1 25 ? 68.827 5.060 4.388 1.00 134.35 64 ILE C O 1
ATOM 2339 N N . ARG C 1 26 ? 68.914 6.857 2.998 1.00 162.99 65 ARG C N 1
ATOM 2340 C CA . ARG C 1 26 ? 70.041 7.381 3.672 1.00 162.99 65 ARG C CA 1
ATOM 2341 C C . ARG C 1 26 ? 69.582 7.772 5.065 1.00 162.99 65 ARG C C 1
ATOM 2342 O O . ARG C 1 26 ? 70.202 7.407 6.063 1.00 162.99 65 ARG C O 1
ATOM 2350 N N . LEU C 1 27 ? 68.494 8.490 5.126 1.00 71.31 66 LEU C N 1
ATOM 2351 C CA . LEU C 1 27 ? 67.979 8.996 6.396 1.00 71.31 66 LEU C CA 1
ATOM 2352 C C . LEU C 1 27 ? 66.899 8.172 7.121 1.00 71.31 66 LEU C C 1
ATOM 2353 O O . LEU C 1 27 ? 66.177 8.785 7.913 1.00 71.31 66 LEU C O 1
ATOM 2358 N N . ARG C 1 28 ? 66.681 6.863 6.965 1.00 91.97 67 ARG C N 1
ATOM 2359 C CA . ARG C 1 28 ? 65.630 6.117 7.721 1.00 91.97 67 ARG C CA 1
ATOM 2360 C C . ARG C 1 28 ? 66.251 4.880 8.123 1.00 91.97 67 ARG C C 1
ATOM 2361 O O . ARG C 1 28 ? 65.968 4.255 9.149 1.00 91.97 67 ARG C O 1
ATOM 2369 N N . HIS C 1 29 ? 67.158 4.564 7.257 1.00 83.94 68 HIS C N 1
ATOM 2370 C CA . HIS C 1 29 ? 67.951 3.480 7.641 1.00 83.94 68 HIS C CA 1
ATOM 2371 C C . HIS C 1 29 ? 68.823 4.062 8.710 1.00 83.94 68 HIS C C 1
ATOM 2372 O O . HIS C 1 29 ? 68.812 3.555 9.834 1.00 83.94 68 HIS C O 1
ATOM 2379 N N . GLU C 1 30 ? 69.595 5.127 8.449 1.00 93.57 69 GLU C N 1
ATOM 2380 C CA . GLU C 1 30 ? 70.420 5.770 9.477 1.00 93.57 69 GLU C CA 1
ATOM 2381 C C . GLU C 1 30 ? 69.601 6.093 10.730 1.00 93.57 69 GLU C C 1
ATOM 2382 O O . GLU C 1 30 ? 70.153 6.308 11.812 1.00 93.57 69 GLU C O 1
ATOM 2388 N N . ASN C 1 31 ? 68.281 6.129 10.564 1.00 96.61 70 ASN C N 1
ATOM 2389 C CA . ASN C 1 31 ? 67.357 6.332 11.666 1.00 96.61 70 ASN C CA 1
ATOM 2390 C C . ASN C 1 31 ? 67.070 5.030 12.397 1.00 96.61 70 ASN C C 1
ATOM 2391 O O . ASN C 1 31 ? 67.130 4.979 13.625 1.00 96.61 70 ASN C O 1
ATOM 2396 N N . LYS C 1 32 ? 66.749 3.984 11.637 1.00 98.62 71 LYS C N 1
ATOM 2397 C CA . LYS C 1 32 ? 66.663 2.638 12.186 1.00 98.62 71 LYS C CA 1
ATOM 2398 C C . LYS C 1 32 ? 68.015 2.281 12.808 1.00 98.62 71 LYS C C 1
ATOM 2399 O O . LYS C 1 32 ? 68.075 1.703 13.903 1.00 98.62 71 LYS C O 1
ATOM 2405 N N . ASP C 1 33 ? 69.086 2.649 12.101 1.00 119.34 72 ASP C N 1
ATOM 2406 C CA . ASP C 1 33 ? 70.472 2.505 12.558 1.00 119.34 72 ASP C CA 1
ATOM 2407 C C . ASP C 1 33 ? 70.665 2.947 13.996 1.00 119.34 72 ASP C C 1
ATOM 2408 O O . ASP C 1 33 ? 70.973 2.140 14.873 1.00 119.34 72 ASP C O 1
ATOM 2413 N N . LEU C 1 34 ? 70.481 4.243 14.219 1.00 106.74 73 LEU C N 1
ATOM 2414 C CA . LEU C 1 34 ? 70.842 4.872 15.476 1.00 106.74 73 LEU C CA 1
ATOM 2415 C C . LEU C 1 34 ? 69.856 4.570 16.584 1.00 106.74 73 LEU C C 1
ATOM 2416 O O . LEU C 1 34 ? 70.253 4.432 17.744 1.00 106.74 73 LEU C O 1
ATOM 2421 N N . LYS C 1 35 ? 68.574 4.466 16.232 1.00 120.05 74 LYS C N 1
ATOM 2422 C CA . LYS C 1 35 ? 67.546 4.141 17.214 1.00 120.05 74 LYS C CA 1
ATOM 2423 C C . LYS C 1 35 ? 67.903 2.846 17.946 1.00 120.05 74 LYS C C 1
ATOM 2424 O O . LYS C 1 35 ? 67.331 2.536 18.992 1.00 120.05 74 LYS C O 1
ATOM 2430 N N . ALA C 1 36 ? 68.859 2.104 17.388 1.00 109.05 75 ALA C N 1
ATOM 2431 C CA . ALA C 1 36 ? 69.467 0.958 18.058 1.00 109.05 75 ALA C CA 1
ATOM 2432 C C . ALA C 1 36 ? 70.721 1.365 18.831 1.00 109.05 75 ALA C C 1
ATOM 2433 O O . ALA C 1 36 ? 70.770 1.196 20.049 1.00 109.05 75 ALA C O 1
ATOM 2435 N N . ARG C 1 37 ? 71.724 1.902 18.127 1.00 95.79 76 ARG C N 1
ATOM 2436 C CA . ARG C 1 37 ? 72.956 2.393 18.761 1.00 95.79 76 ARG C CA 1
ATOM 2437 C C . ARG C 1 37 ? 72.653 2.954 20.143 1.00 95.79 76 ARG C C 1
ATOM 2438 O O . ARG C 1 37 ? 73.260 2.549 21.129 1.00 95.79 76 ARG C O 1
ATOM 2446 N N . LEU C 1 38 ? 71.703 3.886 20.194 1.00 112.09 77 LEU C N 1
ATOM 2447 C CA . LEU C 1 38 ? 71.174 4.404 21.446 1.00 112.09 77 LEU C CA 1
ATOM 2448 C C . LEU C 1 38 ? 70.587 3.267 22.274 1.00 112.09 77 LEU C C 1
ATOM 2449 O O . LEU C 1 38 ? 71.254 2.752 23.170 1.00 112.09 77 LEU C O 1
ATOM 2454 N N . GLU C 1 39 ? 69.355 2.866 21.948 1.00 115.97 78 GLU C N 1
ATOM 2455 C CA . GLU C 1 39 ? 68.640 1.790 22.651 1.00 115.97 78 GLU C CA 1
ATOM 2456 C C . GLU C 1 39 ? 69.489 1.087 23.709 1.00 115.97 78 GLU C C 1
ATOM 2457 O O . GLU C 1 39 ? 69.221 1.195 24.906 1.00 115.97 78 GLU C O 1
ATOM 2463 N N . ASN C 1 40 ? 70.515 0.378 23.248 1.00 117.50 79 ASN C N 1
ATOM 2464 C CA . ASN C 1 40 ? 71.322 -0.477 24.099 1.00 117.50 79 ASN C CA 1
ATOM 2465 C C . ASN C 1 40 ? 72.555 0.224 24.642 1.00 117.50 79 ASN C C 1
ATOM 2466 O O . ASN C 1 40 ? 72.837 0.134 25.829 1.00 117.50 79 ASN C O 1
ATOM 2471 N N . ALA C 1 41 ? 73.306 0.898 23.769 1.00 121.08 80 ALA C N 1
ATOM 2472 C CA . ALA C 1 41 ? 74.498 1.637 24.190 1.00 121.08 80 ALA C CA 1
ATOM 2473 C C . ALA C 1 41 ? 74.104 2.739 25.172 1.00 121.08 80 ALA C C 1
ATOM 2474 O O . ALA C 1 41 ? 74.953 3.397 25.780 1.00 121.08 80 ALA C O 1
ATOM 2484 N N . GLU C 1 43 ? 71.518 1.395 27.517 1.00 108.45 82 GLU C N 1
ATOM 2485 C CA . GLU C 1 43 ? 71.492 0.313 28.507 1.00 108.45 82 GLU C CA 1
ATOM 2486 C C . GLU C 1 43 ? 72.891 -0.217 28.860 1.00 108.45 82 GLU C C 1
ATOM 2487 O O . GLU C 1 43 ? 73.047 -0.982 29.811 1.00 108.45 82 GLU C O 1
ATOM 2493 N N . VAL C 1 44 ? 73.897 0.200 28.092 1.00 97.70 83 VAL C N 1
ATOM 2494 C CA . VAL C 1 44 ? 75.294 -0.148 28.361 1.00 97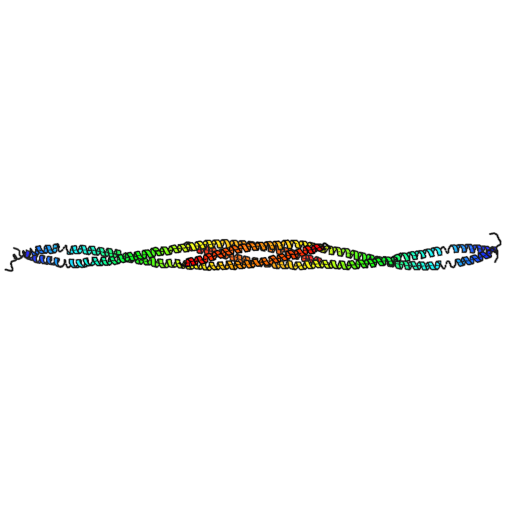.70 83 VAL C CA 1
ATOM 2495 C C . VAL C 1 44 ? 75.883 0.741 29.452 1.00 97.70 83 VAL C C 1
ATOM 2496 O O . VAL C 1 44 ? 76.269 0.251 30.509 1.00 97.70 83 VAL C O 1
ATOM 2500 N N . ALA C 1 45 ? 75.961 2.044 29.180 1.00 94.11 84 ALA C N 1
ATOM 2501 C CA . ALA C 1 45 ? 76.444 3.012 30.162 1.00 94.11 84 ALA C CA 1
ATOM 2502 C C . ALA C 1 45 ? 75.685 2.827 31.458 1.00 94.11 84 ALA C C 1
ATOM 2503 O O . ALA C 1 45 ? 76.249 2.957 32.542 1.00 94.11 84 ALA C O 1
ATOM 2505 N N . GLY C 1 46 ? 74.394 2.521 31.323 1.00 87.83 85 GLY C N 1
ATOM 2506 C CA . GLY C 1 46 ? 73.538 2.200 32.455 1.00 87.83 85 GLY C CA 1
ATOM 2507 C C . GLY C 1 46 ? 73.970 0.952 33.201 1.00 87.83 85 GLY C C 1
ATOM 2508 O O . GLY C 1 46 ? 73.958 0.931 34.431 1.00 87.83 85 GLY C O 1
ATOM 2509 N N . ARG C 1 47 ? 74.340 -0.096 32.464 1.00 100.76 86 ARG C N 1
ATOM 2510 C CA . ARG C 1 47 ? 74.771 -1.357 33.081 1.00 100.76 86 ARG C CA 1
ATOM 2511 C C . ARG C 1 47 ? 76.191 -1.248 33.623 1.00 100.76 86 ARG C C 1
ATOM 2512 O O . ARG C 1 47 ? 76.490 -1.774 34.701 1.00 100.76 86 ARG C O 1
ATOM 2520 N N . ASP C 1 48 ? 77.058 -0.580 32.862 1.00 106.34 87 ASP C N 1
ATOM 2521 C CA . ASP C 1 48 ? 78.341 -0.145 33.378 1.00 106.34 87 ASP C CA 1
ATOM 2522 C C . ASP C 1 48 ? 78.087 0.573 34.697 1.00 106.34 87 ASP C C 1
ATOM 2523 O O . ASP C 1 48 ? 78.810 0.369 35.675 1.00 106.34 87 ASP C O 1
ATOM 2528 N N . PHE C 1 49 ? 77.030 1.385 34.720 1.00 77.77 88 PHE C N 1
ATOM 2529 C CA . PHE C 1 49 ? 76.712 2.218 35.873 1.00 77.77 88 PHE C CA 1
ATOM 2530 C C . PHE C 1 49 ? 76.178 1.457 37.084 1.00 77.77 88 PHE C C 1
ATOM 2531 O O . PHE C 1 49 ? 76.713 1.606 38.183 1.00 77.77 88 PHE C O 1
ATOM 2539 N N . LYS C 1 50 ? 75.127 0.659 36.896 1.00 135.46 89 LYS C N 1
ATOM 2540 C CA . LYS C 1 50 ? 74.517 -0.072 38.015 1.00 135.46 89 LYS C CA 1
ATOM 2541 C C . LYS C 1 50 ? 75.534 -0.981 38.711 1.00 135.46 89 LYS C C 1
ATOM 2542 O O . LYS C 1 50 ? 75.327 -1.407 39.848 1.00 135.46 89 LYS C O 1
ATOM 2548 N N . ARG C 1 51 ? 76.633 -1.257 38.019 1.00 94.33 90 ARG C N 1
ATOM 2549 C CA . ARG C 1 51 ? 77.751 -1.992 38.589 1.00 94.33 90 ARG C CA 1
ATOM 2550 C C . ARG C 1 51 ? 78.639 -1.067 39.409 1.00 94.33 90 ARG C C 1
ATOM 2551 O O . ARG C 1 51 ? 78.973 -1.367 40.560 1.00 94.33 90 ARG C O 1
ATOM 2559 N N . ALA C 1 52 ? 79.022 0.055 38.800 1.00 93.20 91 ALA C N 1
ATOM 2560 C CA . ALA C 1 52 ? 79.857 1.070 39.440 1.00 93.20 91 ALA C CA 1
ATOM 2561 C C . ALA C 1 52 ? 79.336 1.469 40.816 1.00 93.20 91 ALA C C 1
ATOM 2562 O O . ALA C 1 52 ? 80.109 1.573 41.771 1.00 93.20 91 ALA C O 1
ATOM 2564 N N . GLU C 1 53 ? 78.028 1.688 40.911 1.00 79.65 92 GLU C N 1
ATOM 2565 C CA . GLU C 1 53 ? 77.421 2.059 42.177 1.00 79.65 92 GLU C CA 1
ATOM 2566 C C . GLU C 1 53 ? 77.436 0.892 43.149 1.00 79.65 92 GLU C C 1
ATOM 2567 O O . GLU C 1 53 ? 77.816 1.058 44.314 1.00 79.65 92 GLU C O 1
ATOM 2573 N N . GLU C 1 54 ? 77.050 -0.289 42.665 1.00 107.02 93 GLU C N 1
ATOM 2574 C CA . GLU C 1 54 ? 77.142 -1.510 43.468 1.00 107.02 93 GLU C CA 1
ATOM 2575 C C . GLU C 1 54 ? 78.499 -1.649 44.157 1.00 107.02 93 GLU C C 1
ATOM 2576 O O . GLU C 1 54 ? 78.567 -2.065 45.322 1.00 107.02 93 GLU C O 1
ATOM 2582 N N . LEU C 1 55 ? 79.571 -1.298 43.449 1.00 132.04 94 LEU C N 1
ATOM 2583 C CA . LEU C 1 55 ? 80.904 -1.315 44.047 1.00 132.04 94 LEU C CA 1
ATOM 2584 C C . LEU C 1 55 ? 81.122 -0.157 45.015 1.00 132.04 94 LEU C C 1
ATOM 2585 O O . LEU C 1 55 ? 81.547 -0.374 46.164 1.00 132.04 94 LEU C O 1
ATOM 2590 N N . GLU C 1 56 ? 80.835 1.064 44.547 1.00 80.55 95 GLU C N 1
ATOM 2591 C CA . GLU C 1 56 ? 80.780 2.232 45.418 1.00 80.55 95 GLU C CA 1
ATOM 2592 C C . GLU C 1 56 ? 80.318 1.840 46.816 1.00 80.55 95 GLU C C 1
ATOM 2593 O O . GLU C 1 56 ? 80.997 2.125 47.807 1.00 80.55 95 GLU C O 1
ATOM 2599 N N . LYS C 1 57 ? 79.158 1.180 46.878 1.00 98.11 96 LYS C N 1
ATOM 2600 C CA . LYS C 1 57 ? 78.586 0.688 48.130 1.00 98.11 96 LYS C CA 1
ATOM 2601 C C . LYS C 1 57 ? 79.565 -0.202 48.893 1.00 98.11 96 LYS C C 1
ATOM 2602 O O . LYS C 1 57 ? 79.898 0.082 50.044 1.00 98.11 96 LYS C O 1
ATOM 2608 N N . ALA C 1 58 ? 80.013 -1.275 48.240 1.00 87.76 97 ALA C N 1
ATOM 2609 C CA . ALA C 1 58 ? 80.862 -2.295 48.862 1.00 87.76 97 ALA C CA 1
ATOM 2610 C C . ALA C 1 58 ? 82.104 -1.700 49.512 1.00 87.76 97 ALA C C 1
ATOM 2611 O O . ALA C 1 58 ? 82.375 -1.959 50.686 1.00 87.76 97 ALA C O 1
ATOM 2613 N N . LYS C 1 59 ? 82.850 -0.906 48.743 1.00 77.87 98 LYS C N 1
ATOM 2614 C CA . LYS C 1 59 ? 84.001 -0.185 49.273 1.00 77.87 98 LYS C CA 1
ATOM 2615 C C . LYS C 1 59 ? 83.658 0.538 50.565 1.00 77.87 98 LYS C C 1
ATOM 2616 O O . LYS C 1 59 ? 84.315 0.327 51.581 1.00 77.87 98 LYS C O 1
ATOM 2622 N N . GLN C 1 60 ? 82.637 1.390 50.531 1.00 82.01 99 GLN C N 1
ATOM 2623 C CA . GLN C 1 60 ? 82.296 2.162 51.715 1.00 82.01 99 GLN C CA 1
ATOM 2624 C C . GLN C 1 60 ? 81.894 1.241 52.851 1.00 82.01 99 GLN C C 1
ATOM 2625 O O . GLN C 1 60 ? 82.360 1.410 53.977 1.00 82.01 99 GLN C O 1
ATOM 2631 N N . ALA C 1 61 ? 81.045 0.261 52.549 1.00 100.20 100 ALA C N 1
ATOM 2632 C CA . ALA C 1 61 ? 80.711 -0.787 53.506 1.00 100.20 100 ALA C CA 1
ATOM 2633 C C . ALA C 1 61 ? 81.993 -1.365 54.099 1.00 100.20 100 ALA C C 1
ATOM 2634 O O . ALA C 1 61 ? 82.141 -1.438 55.320 1.00 100.20 100 ALA C O 1
ATOM 2636 N N . LEU C 1 62 ? 82.922 -1.743 53.217 1.00 88.45 101 LEU C N 1
ATOM 2637 C CA . LEU C 1 62 ? 84.243 -2.218 53.630 1.00 88.45 101 LEU C CA 1
ATOM 2638 C C . LEU C 1 62 ? 84.994 -1.175 54.459 1.00 88.45 101 LEU C C 1
ATOM 2639 O O . LEU C 1 62 ? 85.272 -1.402 55.636 1.00 88.45 101 LEU C O 1
ATOM 2644 N N . GLU C 1 63 ? 85.326 -0.040 53.829 1.00 61.75 102 GLU C N 1
ATOM 2645 C CA . GLU C 1 63 ? 85.959 1.088 54.529 1.00 61.75 102 GLU C CA 1
ATOM 2646 C C . GLU C 1 63 ? 85.385 1.264 55.925 1.00 61.75 102 GLU C C 1
ATOM 2647 O O . GLU C 1 63 ? 86.129 1.389 56.897 1.00 61.75 102 GLU C O 1
ATOM 2653 N N . ASP C 1 64 ? 84.059 1.285 56.014 1.00 92.18 103 ASP C N 1
ATOM 2654 C CA . ASP C 1 64 ? 83.359 1.462 57.285 1.00 92.18 103 ASP C CA 1
ATOM 2655 C C . ASP C 1 64 ? 83.619 0.316 58.241 1.00 92.18 103 ASP C C 1
ATOM 2656 O O . ASP C 1 64 ? 83.942 0.535 59.411 1.00 92.18 103 ASP C O 1
ATOM 2661 N N . GLN C 1 65 ? 83.454 -0.904 57.736 1.00 80.92 104 GLN C N 1
ATOM 2662 C CA . GLN C 1 65 ? 83.871 -2.110 58.432 1.00 80.92 104 GLN C CA 1
ATOM 2663 C C . GLN C 1 65 ? 85.305 -1.955 58.935 1.00 80.92 104 GLN C C 1
ATOM 2664 O O . GLN C 1 65 ? 85.630 -2.394 60.050 1.00 80.92 104 GLN C O 1
ATOM 2670 N N . ARG C 1 66 ? 86.151 -1.314 58.122 1.00 106.06 105 ARG C N 1
ATOM 2671 C CA . ARG C 1 66 ? 87.547 -1.115 58.496 1.00 106.06 105 ARG C CA 1
ATOM 2672 C C . ARG C 1 66 ? 87.773 0.003 59.525 1.00 106.06 105 ARG C C 1
ATOM 2673 O O . ARG C 1 66 ? 88.245 -0.282 60.627 1.00 106.06 105 ARG C O 1
ATOM 2681 N N . LYS C 1 67 ? 87.461 1.258 59.175 1.00 73.62 106 LYS C N 1
ATOM 2682 C CA . LYS C 1 67 ? 87.745 2.397 60.072 1.00 73.62 106 LYS C CA 1
ATOM 2683 C C . LYS C 1 67 ? 87.377 2.053 61.504 1.00 73.62 106 LYS C C 1
ATOM 2684 O O . LYS C 1 67 ? 88.030 2.494 62.450 1.00 73.62 106 LYS C O 1
ATOM 2690 N N . ASP C 1 68 ? 86.303 1.283 61.649 1.00 111.33 107 ASP C N 1
ATOM 2691 C CA . ASP C 1 68 ? 85.895 0.735 62.932 1.00 111.33 107 ASP C CA 1
ATOM 2692 C C . ASP C 1 68 ? 87.066 0.157 63.729 1.00 111.33 107 ASP C C 1
ATOM 2693 O O . ASP C 1 68 ? 87.402 0.679 64.788 1.00 111.33 107 ASP C O 1
ATOM 2698 N N . LEU C 1 69 ? 87.672 -0.919 63.227 1.00 76.17 108 LEU C N 1
ATOM 2699 C CA . LEU C 1 69 ? 88.754 -1.595 63.944 1.00 76.17 108 LEU C CA 1
ATOM 2700 C C . LEU C 1 69 ? 89.799 -0.583 64.388 1.00 76.17 108 LEU C C 1
ATOM 2701 O O . LEU C 1 69 ? 90.247 -0.606 65.538 1.00 76.17 108 LEU C O 1
ATOM 2706 N N . GLU C 1 70 ? 90.165 0.309 63.468 1.00 95.50 109 GLU C N 1
ATOM 2707 C CA . GLU C 1 70 ? 90.943 1.505 63.780 1.00 95.50 109 GLU C CA 1
ATOM 2708 C C . GLU C 1 70 ? 90.488 2.128 65.110 1.00 95.50 109 GLU C C 1
ATOM 2709 O O . GLU C 1 70 ? 91.256 2.155 66.079 1.00 95.50 109 GLU C O 1
ATOM 2715 N N . THR C 1 71 ? 89.248 2.614 65.154 1.00 88.10 110 THR C N 1
ATOM 2716 C CA . THR C 1 71 ? 88.693 3.217 66.371 1.00 88.10 110 THR C CA 1
ATOM 2717 C C . THR C 1 71 ? 88.715 2.211 67.525 1.00 88.10 110 THR C C 1
ATOM 2718 O O . THR C 1 71 ? 89.079 2.555 68.656 1.00 88.10 110 THR C O 1
ATOM 2722 N N . LYS C 1 72 ? 88.340 0.971 67.213 1.00 90.53 111 LYS C N 1
ATOM 2723 C CA . LYS C 1 72 ? 88.302 -0.143 68.165 1.00 90.53 111 LYS C CA 1
ATOM 2724 C C . LYS C 1 72 ? 89.671 -0.464 68.782 1.00 90.53 111 LYS C C 1
ATOM 2725 O O . LYS C 1 72 ? 89.780 -0.635 70.002 1.00 90.53 111 LYS C O 1
ATOM 2731 N N . LEU C 1 73 ? 90.705 -0.546 67.937 1.00 89.34 112 LEU C N 1
ATOM 2732 C CA . LEU C 1 73 ? 92.059 -0.902 68.386 1.00 89.34 112 LEU C CA 1
ATOM 2733 C C . LEU C 1 73 ? 92.659 0.132 69.317 1.00 89.34 112 LEU C C 1
ATOM 2734 O O . LEU C 1 73 ? 93.158 -0.220 70.386 1.00 89.34 112 LEU C O 1
ATOM 2739 N N . LYS C 1 74 ? 92.638 1.398 68.905 1.00 90.36 113 LYS C N 1
ATOM 2740 C CA . LYS C 1 74 ? 93.235 2.450 69.716 1.00 90.36 113 LYS C CA 1
ATOM 2741 C C . LYS C 1 74 ? 92.660 2.426 71.123 1.00 90.36 113 LYS C C 1
ATOM 2742 O O . LYS C 1 74 ? 93.375 2.666 72.100 1.00 90.36 113 LYS C O 1
ATOM 2748 N N . GLU C 1 75 ? 91.366 2.127 71.215 1.00 118.80 114 GLU C N 1
ATOM 2749 C CA . GLU C 1 75 ? 90.694 1.996 72.495 1.00 118.80 114 GLU C CA 1
ATOM 2750 C C . GLU C 1 75 ? 91.310 0.871 73.327 1.00 118.80 114 GLU C C 1
ATOM 2751 O O . GLU C 1 75 ? 91.471 1.015 74.541 1.00 118.80 114 GLU C O 1
ATOM 2757 N N . LEU C 1 76 ? 91.659 -0.239 72.671 1.00 91.76 115 LEU C N 1
ATOM 2758 C CA . LEU C 1 76 ? 92.267 -1.377 73.366 1.00 91.76 115 LEU C CA 1
ATOM 2759 C C . LEU C 1 76 ? 93.729 -1.151 73.744 1.00 91.76 115 LEU C C 1
ATOM 2760 O O . LEU C 1 76 ? 94.186 -1.670 74.764 1.00 91.76 115 LEU C O 1
ATOM 2765 N N . GLN C 1 77 ? 94.464 -0.397 72.924 1.00 77.29 116 GLN C N 1
ATOM 2766 C CA . GLN C 1 77 ? 95.759 0.095 73.379 1.00 77.29 116 GLN C CA 1
ATOM 2767 C C . GLN C 1 77 ? 95.520 0.787 74.721 1.00 77.29 116 GLN C C 1
ATOM 2768 O O . GLN C 1 77 ? 96.145 0.420 75.727 1.00 77.29 116 GLN C O 1
ATOM 2774 N N . GLN C 1 78 ? 94.590 1.750 74.745 1.00 78.36 117 GLN C N 1
ATOM 2775 C CA . GLN C 1 78 ? 94.222 2.444 75.986 1.00 78.36 117 GLN C CA 1
ATOM 2776 C C . GLN C 1 78 ? 93.927 1.470 77.131 1.00 78.36 117 GLN C C 1
ATOM 2777 O O . GLN C 1 78 ? 94.519 1.588 78.203 1.00 78.36 117 GLN C O 1
ATOM 2783 N N . ASP C 1 79 ? 93.049 0.489 76.863 1.00 93.03 118 ASP C N 1
ATOM 2784 C CA . ASP C 1 79 ? 92.768 -0.591 77.822 1.00 93.03 118 ASP C CA 1
ATOM 2785 C C . ASP C 1 79 ? 94.074 -1.169 78.339 1.00 93.03 118 ASP C C 1
ATOM 2786 O O . ASP C 1 79 ? 94.304 -1.227 79.549 1.00 93.03 118 ASP C O 1
ATOM 2791 N N . TYR C 1 80 ? 94.916 -1.576 77.409 1.00 78.27 119 TYR C N 1
ATOM 2792 C CA . TYR C 1 80 ? 96.220 -2.154 77.754 1.00 78.27 119 TYR C CA 1
ATOM 2793 C C . TYR C 1 80 ? 97.158 -1.053 78.377 1.00 78.27 119 TYR C C 1
ATOM 2794 O O . TYR C 1 80 ? 97.602 -1.176 79.508 1.00 78.27 119 TYR C O 1
ATOM 2803 N N . ASP C 1 81 ? 97.440 0.035 77.566 1.00 62.02 120 ASP C N 1
ATOM 2804 C CA . ASP C 1 81 ? 98.256 1.203 77.985 1.00 62.02 120 ASP C CA 1
ATOM 2805 C C . ASP C 1 81 ? 97.909 1.462 79.407 1.00 62.02 120 ASP C C 1
ATOM 2806 O O . ASP C 1 81 ? 98.735 1.860 80.213 1.00 62.02 120 ASP C O 1
ATOM 2811 N N . LEU C 1 82 ? 96.644 1.237 79.692 1.00 91.93 121 LEU C N 1
ATOM 2812 C CA . LEU C 1 82 ? 96.103 1.400 81.050 1.00 91.93 121 LEU C CA 1
ATOM 2813 C C . LEU C 1 82 ? 96.501 0.206 81.899 1.00 91.93 121 LEU C C 1
ATOM 2814 O O . LEU C 1 82 ? 97.124 0.389 82.945 1.00 91.93 121 LEU C O 1
ATOM 2819 N N . ALA C 1 83 ? 96.135 -1.005 81.473 1.00 60.25 122 ALA C N 1
ATOM 2820 C CA . ALA C 1 83 ? 96.497 -2.203 82.240 1.00 60.25 122 ALA C CA 1
ATOM 2821 C C . ALA C 1 83 ? 97.924 -2.040 82.763 1.00 60.25 122 ALA C C 1
ATOM 2822 O O . ALA C 1 83 ? 98.177 -2.120 83.984 1.00 60.25 122 ALA C O 1
ATOM 2824 N N . LYS C 1 84 ? 98.838 -1.816 81.806 1.00 52.51 123 LYS C N 1
ATOM 2825 C CA . LYS C 1 84 ? 100.206 -1.337 82.043 1.00 52.51 123 LYS C CA 1
ATOM 2826 C C . LYS C 1 84 ? 100.436 -0.633 83.381 1.00 52.51 123 LYS C C 1
ATOM 2827 O O . LYS C 1 84 ? 101.113 -1.177 84.256 1.00 52.51 123 LYS C O 1
ATOM 2833 N N . GLU C 1 85 ? 99.885 0.572 83.529 1.00 95.29 124 GLU C N 1
ATOM 2834 C CA . GLU C 1 85 ? 100.091 1.349 84.744 1.00 95.29 124 GLU C CA 1
ATOM 2835 C C . GLU C 1 85 ? 99.596 0.556 85.947 1.00 95.29 124 GLU C C 1
ATOM 2836 O O . GLU C 1 85 ? 100.378 0.247 86.855 1.00 95.29 124 GLU C O 1
ATOM 2842 N N . SER C 1 86 ? 98.310 0.205 85.929 1.00 63.53 125 SER C N 1
ATOM 2843 C CA . SER C 1 86 ? 97.686 -0.552 87.014 1.00 63.53 125 SER C CA 1
ATOM 2844 C C . SER C 1 86 ? 98.528 -1.747 87.466 1.00 63.53 125 SER C C 1
ATOM 2845 O O . SER C 1 86 ? 98.762 -1.915 88.670 1.00 63.53 125 SER C O 1
ATOM 2848 N N . THR C 1 87 ? 99.004 -2.540 86.510 1.00 62.96 126 THR C N 1
ATOM 2849 C CA . THR C 1 87 ? 99.858 -3.694 86.835 1.00 62.96 126 THR C CA 1
ATOM 2850 C C . THR C 1 87 ? 101.121 -3.237 87.566 1.00 62.96 126 THR C C 1
ATOM 2851 O O . THR C 1 87 ? 101.422 -3.743 88.648 1.00 62.96 126 THR C O 1
ATOM 2855 N N . SER C 1 88 ? 101.850 -2.286 86.976 1.00 73.61 127 SER C N 1
ATOM 2856 C CA . SER C 1 88 ? 103.083 -1.734 87.607 1.00 73.61 127 SER C CA 1
ATOM 2857 C C . SER C 1 88 ? 102.844 -1.626 89.106 1.00 73.61 127 SER C C 1
ATOM 2858 O O . SER C 1 88 ? 103.682 -2.018 89.914 1.00 73.61 127 SER C O 1
ATOM 2861 N N . TRP C 1 89 ? 101.682 -1.142 89.456 1.00 76.19 128 TRP C N 1
ATOM 2862 C CA . TRP C 1 89 ? 101.320 -1.052 90.881 1.00 76.19 128 TRP C CA 1
ATOM 2863 C C . TRP C 1 89 ? 101.346 -2.473 91.669 1.00 76.19 128 TRP C C 1
ATOM 2864 O O . TRP C 1 89 ? 101.370 -2.459 92.892 1.00 76.19 128 TRP C O 1
ATOM 2875 N N . ASP C 1 90 ? 101.349 -3.669 90.920 1.00 133.59 129 ASP C N 1
ATOM 2876 C CA . ASP C 1 90 ? 101.437 -5.077 91.416 1.00 133.59 129 ASP C CA 1
ATOM 2877 C C . ASP C 1 90 ? 102.849 -5.364 91.885 1.00 133.59 129 ASP C C 1
ATOM 2878 O O . ASP C 1 90 ? 103.073 -5.792 93.006 1.00 133.59 129 ASP C O 1
ATOM 2883 N N . ARG C 1 91 ? 103.818 -5.127 91.002 1.00 115.82 130 ARG C N 1
ATOM 2884 C CA . ARG C 1 91 ? 105.231 -5.333 91.346 1.00 115.82 130 ARG C CA 1
ATOM 2885 C C . ARG C 1 91 ? 105.691 -4.406 92.458 1.00 115.82 130 ARG C C 1
ATOM 2886 O O . ARG C 1 91 ? 106.419 -4.819 93.362 1.00 115.82 130 ARG C O 1
ATOM 2894 N N . GLN C 1 92 ? 105.262 -3.151 92.374 1.00 126.13 131 GLN C N 1
ATOM 2895 C CA . GLN C 1 92 ? 105.698 -2.115 93.301 1.00 126.13 131 GLN C CA 1
ATOM 2896 C C . GLN C 1 92 ? 105.181 -2.340 94.706 1.00 126.13 131 GLN C C 1
ATOM 2897 O O . GLN C 1 92 ? 105.967 -2.390 95.657 1.00 126.13 131 GLN C O 1
ATOM 2903 N N . ARG C 1 93 ? 103.859 -2.463 94.836 1.00 159.92 132 ARG C N 1
ATOM 2904 C CA . ARG C 1 93 ? 103.254 -2.806 96.111 1.00 159.92 132 ARG C CA 1
ATOM 2905 C C . ARG C 1 93 ? 103.976 -4.015 96.701 1.00 159.92 132 ARG C C 1
ATOM 2906 O O . ARG C 1 93 ? 104.370 -3.995 97.869 1.00 159.92 132 ARG C O 1
ATOM 2914 N N . LEU C 1 94 ? 104.169 -5.047 95.874 1.00 127.23 133 LEU C N 1
ATOM 2915 C CA . LEU C 1 94 ? 104.873 -6.271 96.272 1.00 127.23 133 LEU C CA 1
ATOM 2916 C C . LEU C 1 94 ? 106.269 -5.982 96.818 1.00 127.23 133 LEU C C 1
ATOM 2917 O O . LEU C 1 94 ? 106.523 -6.228 97.997 1.00 127.23 133 LEU C O 1
ATOM 2922 N N . GLU C 1 95 ? 107.163 -5.459 95.967 1.00 127.07 134 GLU C N 1
ATOM 2923 C CA . GLU C 1 95 ? 108.497 -5.060 96.421 1.00 127.07 134 GLU C CA 1
ATOM 2924 C C . GLU C 1 95 ? 108.398 -4.367 97.787 1.00 127.07 134 GLU C C 1
ATOM 2925 O O . GLU C 1 95 ? 109.015 -4.816 98.759 1.00 127.07 134 GLU C O 1
ATOM 2931 N N . LYS C 1 96 ? 107.592 -3.305 97.853 1.00 157.72 135 LYS C N 1
ATOM 2932 C CA . LYS C 1 96 ? 107.409 -2.507 99.072 1.00 157.72 135 LYS C CA 1
ATOM 2933 C C . LYS C 1 96 ? 106.984 -3.338 100.286 1.00 157.72 135 LYS C C 1
ATOM 2934 O O . LYS C 1 96 ? 107.586 -3.232 101.355 1.00 157.72 135 LYS C O 1
ATOM 2940 N N . GLU C 1 97 ? 105.953 -4.163 100.107 1.00 92.72 136 GLU C N 1
ATOM 2941 C CA . GLU C 1 97 ? 105.408 -4.990 101.187 1.00 92.72 136 GLU C CA 1
ATOM 2942 C C . GLU C 1 97 ? 106.304 -6.184 101.480 1.00 92.72 136 GLU C C 1
ATOM 2943 O O . GLU C 1 97 ? 106.298 -6.723 102.591 1.00 92.72 136 GLU C O 1
ATOM 2949 N N . LEU C 1 98 ? 107.068 -6.598 100.481 1.00 72.41 137 LEU C N 1
ATOM 2950 C CA . LEU C 1 98 ? 108.093 -7.601 100.684 1.00 72.41 137 LEU C CA 1
ATOM 2951 C C . LEU C 1 98 ? 109.287 -7.000 101.416 1.00 72.41 137 LEU C C 1
ATOM 2952 O O . LEU C 1 98 ? 109.935 -7.680 102.215 1.00 72.41 137 LEU C O 1
ATOM 2957 N N . GLU C 1 99 ? 109.571 -5.730 101.142 1.00 135.84 138 GLU C N 1
ATOM 2958 C CA . GLU C 1 99 ? 110.651 -5.016 101.815 1.00 135.84 138 GLU C CA 1
ATOM 2959 C C . GLU C 1 99 ? 110.329 -4.793 103.289 1.00 135.84 138 GLU C C 1
ATOM 2960 O O . GLU C 1 99 ? 111.205 -4.931 104.142 1.00 135.84 138 GLU C O 1
ATOM 2966 N N . GLU C 1 100 ? 109.074 -4.450 103.578 1.00 74.60 139 GLU C N 1
ATOM 2967 C CA . GLU C 1 100 ? 108.623 -4.228 104.952 1.00 74.60 139 GLU C CA 1
ATOM 2968 C C . GLU C 1 100 ? 108.717 -5.500 105.780 1.00 74.60 139 GLU C C 1
ATOM 2969 O O . GLU C 1 100 ? 109.040 -5.456 106.968 1.00 74.60 139 GLU C O 1
ATOM 2975 N N . LYS C 1 101 ? 108.421 -6.628 105.143 1.00 77.92 140 LYS C N 1
ATOM 2976 C CA . LYS C 1 101 ? 108.537 -7.922 105.789 1.00 77.92 140 LYS C CA 1
ATOM 2977 C C . LYS C 1 101 ? 110.000 -8.258 106.058 1.00 77.92 140 LYS C C 1
ATOM 2978 O O . LYS C 1 101 ? 110.339 -8.671 107.159 1.00 77.92 140 LYS C O 1
ATOM 2984 N N . LYS C 1 102 ? 110.859 -8.068 105.058 1.00 100.04 141 LYS C N 1
ATOM 2985 C CA . LYS C 1 102 ? 112.298 -8.266 105.232 1.00 100.04 141 LYS C CA 1
ATOM 2986 C C . LYS C 1 102 ? 112.890 -7.310 106.261 1.00 100.04 141 LYS C C 1
ATOM 2987 O O . LYS C 1 102 ? 113.736 -7.709 107.066 1.00 100.04 141 LYS C O 1
ATOM 2993 N N . GLU C 1 103 ? 112.448 -6.049 106.218 1.00 106.10 142 GLU C N 1
ATOM 2994 C CA . GLU C 1 103 ? 112.814 -5.047 107.219 1.00 106.10 142 GLU C CA 1
ATOM 2995 C C . GLU C 1 103 ? 112.652 -5.619 108.624 1.00 106.10 142 GLU C C 1
ATOM 2996 O O . GLU C 1 103 ? 113.641 -5.868 109.313 1.00 106.10 142 GLU C O 1
ATOM 3002 N N . ALA C 1 104 ? 111.405 -5.835 109.034 1.00 66.48 143 ALA C N 1
ATOM 3003 C CA . ALA C 1 104 ? 111.117 -6.286 110.389 1.00 66.48 143 ALA C CA 1
ATOM 3004 C C . ALA C 1 104 ? 111.305 -7.793 110.581 1.00 66.48 143 ALA C C 1
ATOM 3005 O O . ALA C 1 104 ? 111.150 -8.301 111.695 1.00 66.48 143 ALA C O 1
ATOM 3007 N N . LEU C 1 105 ? 111.638 -8.508 109.505 1.00 87.74 144 LEU C N 1
ATOM 3008 C CA . LEU C 1 105 ? 111.984 -9.926 109.618 1.00 87.74 144 LEU C CA 1
ATOM 3009 C C . LEU C 1 105 ? 113.395 -10.090 110.162 1.00 87.74 144 LEU C C 1
ATOM 3010 O O . LEU C 1 105 ? 113.752 -11.152 110.681 1.00 87.74 144 LEU C O 1
ATOM 3015 N N . GLU C 1 106 ? 114.190 -9.031 110.030 1.00 77.15 145 GLU C N 1
ATOM 3016 C CA . GLU C 1 106 ? 115.523 -8.956 110.612 1.00 77.15 145 GLU C CA 1
ATOM 3017 C C . GLU C 1 106 ? 115.404 -8.385 112.025 1.00 77.15 145 GLU C C 1
ATOM 3018 O O . GLU C 1 106 ? 115.953 -8.946 112.986 1.00 77.15 145 GLU C O 1
ATOM 3024 N N . LEU C 1 107 ? 114.669 -7.271 112.134 1.00 58.44 146 LEU C N 1
ATOM 3025 C CA . LEU C 1 107 ? 114.486 -6.547 113.396 1.00 58.44 146 LEU C CA 1
ATOM 3026 C C . LEU C 1 107 ? 113.932 -7.420 114.524 1.00 58.44 146 LEU C C 1
ATOM 3027 O O . LEU C 1 107 ? 114.160 -7.140 115.702 1.00 58.44 146 LEU C O 1
ATOM 3032 N N . ALA C 1 108 ? 113.208 -8.475 114.155 1.00 103.65 147 ALA C N 1
ATOM 3033 C CA . ALA C 1 108 ? 112.766 -9.480 115.115 1.00 103.65 147 ALA C CA 1
ATOM 3034 C C . ALA C 1 108 ? 113.902 -10.438 115.470 1.00 103.65 147 ALA C C 1
ATOM 3035 O O . ALA C 1 108 ? 114.054 -10.816 116.633 1.00 103.65 147 ALA C O 1
ATOM 3037 N N . ILE C 1 109 ? 114.691 -10.831 114.470 1.00 79.66 148 ILE C N 1
ATOM 3038 C CA . ILE C 1 109 ? 115.831 -11.730 114.684 1.00 79.66 148 ILE C CA 1
ATOM 3039 C C . ILE C 1 109 ? 116.816 -11.116 115.680 1.00 79.66 148 ILE C C 1
ATOM 3040 O O . ILE C 1 109 ? 117.430 -11.830 116.476 1.00 79.66 148 ILE C O 1
ATOM 3045 N N . ASP C 1 110 ? 116.949 -9.790 115.632 1.00 91.39 149 ASP C N 1
ATOM 3046 C CA . ASP C 1 110 ? 117.724 -9.041 116.617 1.00 91.39 149 ASP C CA 1
ATOM 3047 C C . ASP C 1 110 ? 117.165 -9.251 118.016 1.00 91.39 149 ASP C C 1
ATOM 3048 O O . ASP C 1 110 ? 117.866 -9.750 118.896 1.00 91.39 149 ASP C O 1
ATOM 3053 N N . GLN C 1 111 ? 115.903 -8.877 118.211 1.00 87.80 150 GLN C N 1
ATOM 3054 C CA . GLN C 1 111 ? 115.261 -8.998 119.515 1.00 87.80 150 GLN C CA 1
ATOM 3055 C C . GLN C 1 111 ? 115.423 -10.402 120.060 1.00 87.80 150 GLN C C 1
ATOM 3056 O O . GLN C 1 111 ? 115.745 -10.587 121.233 1.00 87.80 150 GLN C O 1
ATOM 3062 N N . ALA C 1 112 ? 115.198 -11.384 119.195 1.00 102.13 151 ALA C N 1
ATOM 3063 C CA . ALA C 1 112 ? 115.370 -12.777 119.553 1.00 102.13 151 ALA C CA 1
ATOM 3064 C C . ALA C 1 112 ? 116.691 -12.983 120.291 1.00 102.13 151 ALA C C 1
ATOM 3065 O O . ALA C 1 112 ? 116.710 -13.546 121.381 1.00 102.13 151 ALA C O 1
ATOM 3067 N N . SER C 1 113 ? 117.776 -12.477 119.713 1.00 85.79 152 SER C N 1
ATOM 3068 C CA . SER C 1 113 ? 119.106 -12.588 120.306 1.00 85.79 152 SER C CA 1
ATOM 3069 C C . SER C 1 113 ? 119.325 -11.569 121.420 1.00 85.79 152 SER C C 1
ATOM 3070 O O . SER C 1 113 ? 119.826 -11.909 122.488 1.00 85.79 152 SER C O 1
ATOM 3073 N N . ARG C 1 114 ? 118.956 -10.318 121.159 1.00 87.98 153 ARG C N 1
ATOM 3074 C CA . ARG C 1 114 ? 119.086 -9.241 122.135 1.00 87.98 153 ARG C CA 1
ATOM 3075 C C . ARG C 1 114 ? 118.365 -9.590 123.436 1.00 87.98 153 ARG C C 1
ATOM 3076 O O . ARG C 1 114 ? 118.650 -9.021 124.493 1.00 87.98 153 ARG C O 1
ATOM 3084 N N . ASP C 1 115 ? 117.445 -10.545 123.349 1.00 114.78 154 ASP C N 1
ATOM 3085 C CA . ASP C 1 115 ? 116.842 -11.128 124.534 1.00 114.78 154 ASP C CA 1
ATOM 3086 C C . ASP C 1 115 ? 117.376 -12.520 124.822 1.00 114.78 154 ASP C C 1
ATOM 3087 O O . ASP C 1 115 ? 117.352 -12.969 125.974 1.00 114.78 154 ASP C O 1
ATOM 3092 N N . TYR C 1 116 ? 117.874 -13.197 123.786 1.00 87.42 155 TYR C N 1
ATOM 3093 C CA . TYR C 1 116 ? 118.625 -14.436 123.980 1.00 87.42 155 TYR C CA 1
ATOM 3094 C C . TYR C 1 116 ? 120.007 -14.150 124.591 1.00 87.42 155 TYR C C 1
ATOM 3095 O O . TYR C 1 116 ? 120.769 -15.076 124.892 1.00 87.42 155 TYR C O 1
ATOM 3104 N N . HIS C 1 117 ? 120.324 -12.874 124.784 1.00 87.29 156 HIS C N 1
ATOM 3105 C CA . HIS C 1 117 ? 121.514 -12.518 125.540 1.00 87.29 156 HIS C CA 1
ATOM 3106 C C . HIS C 1 117 ? 121.086 -12.125 126.931 1.00 87.29 156 HIS C C 1
ATOM 3107 O O . HIS C 1 117 ? 121.542 -12.695 127.928 1.00 87.29 156 HIS C O 1
ATOM 3114 N N . ARG C 1 118 ? 120.173 -11.158 126.974 1.00 84.44 157 ARG C N 1
ATOM 3115 C CA . ARG C 1 118 ? 119.594 -10.650 128.206 1.00 84.44 157 ARG C CA 1
ATOM 3116 C C . ARG C 1 118 ? 119.337 -11.749 129.225 1.00 84.44 157 ARG C C 1
ATOM 3117 O O . ARG C 1 118 ? 119.646 -11.592 130.408 1.00 84.44 157 ARG C O 1
ATOM 3125 N N . ALA C 1 119 ? 118.771 -12.857 128.758 1.00 85.27 158 ALA C N 1
ATOM 3126 C CA . ALA C 1 119 ? 118.419 -13.963 129.634 1.00 85.27 158 ALA C CA 1
ATOM 3127 C C . ALA C 1 119 ? 119.633 -14.795 130.046 1.00 85.27 158 ALA C C 1
ATOM 3128 O O . ALA C 1 119 ? 119.760 -15.149 131.220 1.00 85.27 158 ALA C O 1
ATOM 3130 N N . THR C 1 120 ? 120.520 -15.097 129.095 1.00 87.36 159 THR C N 1
ATOM 3131 C CA . THR C 1 120 ? 121.727 -15.864 129.401 1.00 87.36 159 THR C CA 1
ATOM 3132 C C . THR C 1 120 ? 122.489 -15.169 130.522 1.00 87.36 159 THR C C 1
ATOM 3133 O O . THR C 1 120 ? 123.055 -15.821 131.404 1.00 87.36 159 THR C O 1
ATOM 3137 N N . ALA C 1 121 ? 122.484 -13.838 130.478 1.00 99.98 160 ALA C N 1
ATOM 3138 C CA . ALA C 1 121 ? 123.131 -13.007 131.486 1.00 99.98 160 ALA C CA 1
ATOM 3139 C C . ALA C 1 121 ? 122.449 -13.132 132.841 1.00 99.98 160 ALA C C 1
ATOM 3140 O O . ALA C 1 121 ? 123.120 -13.279 133.864 1.00 99.98 160 ALA C O 1
ATOM 3142 N N . LEU C 1 122 ? 121.123 -13.074 132.846 1.00 74.74 161 LEU C N 1
ATOM 3143 C CA . LEU C 1 122 ? 120.375 -13.253 134.079 1.00 74.74 161 LEU C CA 1
ATOM 3144 C C . LEU C 1 122 ? 120.405 -14.709 134.534 1.00 74.74 161 LEU C C 1
ATOM 3145 O O . LEU C 1 122 ? 120.143 -15.005 135.713 1.00 74.74 161 LEU C O 1
ATOM 3150 N N . GLU C 1 123 ? 120.732 -15.616 133.610 1.00 77.47 162 GLU C N 1
ATOM 3151 C CA . GLU C 1 123 ? 120.901 -17.024 133.962 1.00 77.47 162 GLU C CA 1
ATOM 3152 C C . GLU C 1 123 ? 122.193 -17.278 134.721 1.00 77.47 162 GLU C C 1
ATOM 3153 O O . GLU C 1 123 ? 122.211 -18.062 135.673 1.00 77.47 162 GLU C O 1
ATOM 3159 N N . LYS C 1 124 ? 123.272 -16.620 134.303 1.00 89.77 163 LYS C N 1
ATOM 3160 C CA . LYS C 1 124 ? 124.494 -16.594 135.094 1.00 89.77 163 LYS C CA 1
ATOM 3161 C C . LYS C 1 124 ? 124.186 -15.931 136.434 1.00 89.77 163 LYS C C 1
ATOM 3162 O O . LYS C 1 124 ? 124.540 -16.456 137.496 1.00 89.77 163 LYS C O 1
ATOM 3168 N N . GLU C 1 125 ? 123.515 -14.778 136.358 1.00 55.28 164 GLU C N 1
ATOM 3169 C CA . GLU C 1 125 ? 123.064 -14.012 137.524 1.00 55.28 164 GLU C CA 1
ATOM 3170 C C . GLU C 1 125 ? 122.447 -14.875 138.620 1.00 55.28 164 GLU C C 1
ATOM 3171 O O . GLU C 1 125 ? 122.654 -14.627 139.816 1.00 55.28 164 GLU C O 1
ATOM 3177 N N . LEU C 1 126 ? 121.689 -15.881 138.202 1.00 80.62 165 LEU C N 1
ATOM 3178 C CA . LEU C 1 126 ? 121.167 -16.877 139.116 1.00 80.62 165 LEU C CA 1
ATOM 3179 C C . LEU C 1 126 ? 122.317 -17.657 139.706 1.00 80.62 165 LEU C C 1
ATOM 3180 O O . LEU C 1 126 ? 122.616 -17.538 140.896 1.00 80.62 165 LEU C O 1
ATOM 3185 N N . GLU C 1 127 ? 122.970 -18.435 138.846 1.00 82.96 166 GLU C N 1
ATOM 3186 C CA . GLU C 1 127 ? 124.134 -19.237 139.212 1.00 82.96 166 GLU C CA 1
ATOM 3187 C C . GLU C 1 127 ? 125.006 -18.603 140.294 1.00 82.96 166 GLU C C 1
ATOM 3188 O O . GLU C 1 127 ? 125.427 -19.292 141.232 1.00 82.96 166 GLU C O 1
ATOM 3194 N N . GLU C 1 128 ? 125.279 -17.307 140.152 1.00 121.23 167 GLU C N 1
ATOM 3195 C CA . GLU C 1 128 ? 126.010 -16.556 141.165 1.00 121.23 167 GLU C CA 1
ATOM 3196 C C . GLU C 1 128 ? 125.359 -16.734 142.525 1.00 121.23 167 GLU C C 1
ATOM 3197 O O . GLU C 1 128 ? 125.899 -17.411 143.406 1.00 121.23 167 GLU C O 1
ATOM 3203 N N . LYS C 1 129 ? 124.183 -16.133 142.686 1.00 78.09 168 LYS C N 1
ATOM 3204 C CA . LYS C 1 129 ? 123.489 -16.138 143.962 1.00 78.09 168 LYS C CA 1
ATOM 3205 C C . LYS C 1 129 ? 122.829 -17.482 144.245 1.00 78.09 168 LYS C C 1
ATOM 3206 O O . LYS C 1 129 ? 122.123 -17.637 145.239 1.00 78.09 168 LYS C O 1
ATOM 3212 N N . LYS C 1 130 ? 123.071 -18.451 143.365 1.00 86.96 169 LYS C N 1
ATOM 3213 C CA . LYS C 1 130 ? 122.761 -19.853 143.646 1.00 86.96 169 LYS C CA 1
ATOM 3214 C C . LYS C 1 130 ? 123.828 -20.422 144.571 1.00 86.96 169 LYS C C 1
ATOM 3215 O O . LYS C 1 130 ? 123.515 -20.961 145.634 1.00 86.96 169 LYS C O 1
ATOM 3221 N N . LYS C 1 131 ? 12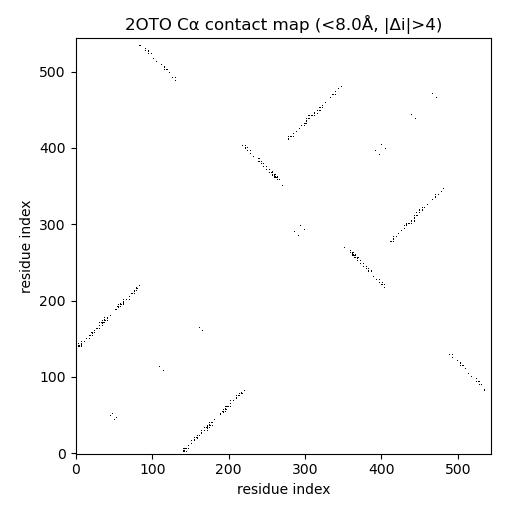5.088 -20.287 144.161 1.00 99.01 170 LYS C N 1
ATOM 3222 C CA . LYS C 1 131 ? 126.229 -20.678 144.981 1.00 99.01 170 LYS C CA 1
ATOM 3223 C C . LYS C 1 131 ? 126.373 -19.797 146.215 1.00 99.01 170 LYS C C 1
ATOM 3224 O O . LYS C 1 131 ? 126.755 -20.290 147.304 1.00 99.01 170 LYS C O 1
ATOM 3230 N N . ALA C 1 132 ? 126.080 -18.493 146.049 1.00 77.78 171 ALA C N 1
ATOM 3231 C CA . ALA C 1 132 ? 126.086 -17.582 147.191 1.00 77.78 171 ALA C CA 1
ATOM 3232 C C . ALA C 1 132 ? 125.253 -18.161 148.332 1.00 77.78 171 ALA C C 1
ATOM 3233 O O . ALA C 1 132 ? 125.615 -18.031 149.502 1.00 77.78 171 ALA C O 1
ATOM 3235 N N . LEU C 1 133 ? 124.147 -18.816 147.979 1.00 91.72 172 LEU C N 1
ATOM 3236 C CA . LEU C 1 133 ? 123.265 -19.463 148.955 1.00 91.72 172 LEU C CA 1
ATOM 3237 C C . LEU C 1 133 ? 123.870 -20.730 149.541 1.00 91.72 172 LEU C C 1
ATOM 3238 O O . LEU C 1 133 ? 123.527 -21.136 150.653 1.00 91.72 172 LEU C O 1
ATOM 3243 N N . GLU C 1 134 ? 124.756 -21.357 148.774 1.00 76.09 173 GLU C N 1
ATOM 3244 C CA . GLU C 1 134 ? 125.456 -22.556 149.207 1.00 76.09 173 GLU C CA 1
ATOM 3245 C C . GLU C 1 134 ? 126.303 -22.254 150.426 1.00 76.09 173 GLU C C 1
ATOM 3246 O O . GLU C 1 134 ? 126.388 -23.073 151.342 1.00 76.09 173 GLU C O 1
ATOM 3252 N N . LEU C 1 135 ? 126.930 -21.075 150.432 1.00 90.79 174 LEU C N 1
ATOM 3253 C CA . LEU C 1 135 ? 127.700 -20.635 151.589 1.00 90.79 174 LEU C CA 1
ATOM 3254 C C . LEU C 1 135 ? 126.851 -20.751 152.847 1.00 90.79 174 LEU C C 1
ATOM 3255 O O . LEU C 1 135 ? 127.166 -21.549 153.733 1.00 90.79 174 LEU C O 1
ATOM 3260 N N . ALA C 1 136 ? 125.762 -19.983 152.904 1.00 70.87 175 ALA C N 1
ATOM 3261 C CA . ALA C 1 136 ? 124.943 -19.896 154.107 1.00 70.87 175 ALA C CA 1
ATOM 3262 C C . ALA C 1 136 ? 124.585 -21.288 154.603 1.00 70.87 175 ALA C C 1
ATOM 3263 O O . ALA C 1 136 ? 124.864 -21.622 155.749 1.00 70.87 175 ALA C O 1
ATOM 3265 N N . ILE C 1 137 ? 124.009 -22.109 153.726 1.00 75.26 176 ILE C N 1
ATOM 3266 C CA . ILE C 1 137 ? 123.764 -23.522 154.028 1.00 75.26 176 ILE C CA 1
ATOM 3267 C C . ILE C 1 137 ? 124.852 -24.080 154.952 1.00 75.26 176 ILE C C 1
ATOM 3268 O O . ILE C 1 137 ? 124.548 -24.613 156.017 1.00 75.26 176 ILE C O 1
ATOM 3273 N N . ASP C 1 138 ? 126.111 -23.927 154.549 1.00 70.86 177 ASP C N 1
ATOM 3274 C CA . ASP C 1 138 ? 127.241 -24.371 155.356 1.00 70.86 177 ASP C CA 1
ATOM 3275 C C . ASP C 1 138 ? 127.523 -23.368 156.466 1.00 70.86 177 ASP C C 1
ATOM 3276 O O . ASP C 1 138 ? 127.180 -23.617 157.625 1.00 70.86 177 ASP C O 1
ATOM 3281 N N . GLN C 1 139 ? 128.158 -22.247 156.108 1.00 67.94 178 GLN C N 1
ATOM 3282 C CA . GLN C 1 139 ? 128.445 -21.170 157.055 1.00 67.94 178 GLN C CA 1
ATOM 3283 C C . GLN C 1 139 ? 127.461 -21.142 158.222 1.00 67.94 178 GLN C C 1
ATOM 3284 O O . GLN C 1 139 ? 127.883 -21.085 159.396 1.00 67.94 178 GLN C O 1
ATOM 3290 N N . ALA C 1 140 ? 126.159 -21.163 157.903 1.00 88.12 179 ALA C N 1
ATOM 3291 C CA . ALA C 1 140 ? 125.136 -21.301 158.938 1.00 88.12 179 ALA C CA 1
ATOM 3292 C C . ALA C 1 140 ? 125.315 -22.629 159.671 1.00 88.12 179 ALA C C 1
ATOM 3293 O O . ALA C 1 140 ? 125.756 -22.632 160.819 1.00 88.12 179 ALA C O 1
ATOM 3295 N N . SER C 1 141 ? 124.996 -23.746 159.003 1.00 74.79 180 SER C N 1
ATOM 3296 C CA . SER C 1 141 ? 125.148 -25.096 159.581 1.00 74.79 180 SER C CA 1
ATOM 3297 C C . SER C 1 141 ? 126.278 -25.138 160.586 1.00 74.79 180 SER C C 1
ATOM 3298 O O . SER C 1 141 ? 126.101 -25.599 161.713 1.00 74.79 180 SER C O 1
ATOM 3301 N N . GLN C 1 142 ? 127.441 -24.653 160.155 1.00 69.80 181 GLN C N 1
ATOM 3302 C CA . GLN C 1 142 ? 128.585 -24.422 161.023 1.00 69.80 181 GLN C CA 1
ATOM 3303 C C . GLN C 1 142 ? 128.139 -24.055 162.440 1.00 69.80 181 GLN C C 1
ATOM 3304 O O . GLN C 1 142 ? 128.461 -24.765 163.398 1.00 69.80 181 GLN C O 1
ATOM 3310 N N . ASP C 1 143 ? 127.385 -22.959 162.558 1.00 43.16 182 ASP C N 1
ATOM 3311 C CA . ASP C 1 143 ? 127.011 -22.402 163.858 1.00 43.16 182 ASP C CA 1
ATOM 3312 C C . ASP C 1 143 ? 125.963 -23.212 164.589 1.00 43.16 182 ASP C C 1
ATOM 3313 O O . ASP C 1 143 ? 125.988 -23.275 165.817 1.00 43.16 182 ASP C O 1
ATOM 3318 N N . TYR C 1 144 ? 125.035 -23.817 163.854 1.00 59.55 183 TYR C N 1
ATOM 3319 C CA . TYR C 1 144 ? 124.084 -24.712 164.488 1.00 59.55 183 TYR C CA 1
ATOM 3320 C C . TYR C 1 144 ? 124.853 -25.718 165.331 1.00 59.55 183 TYR C C 1
ATOM 3321 O O . TYR C 1 144 ? 124.589 -25.865 166.533 1.00 59.55 183 TYR C O 1
ATOM 3330 N N . ASN C 1 145 ? 125.800 -26.401 164.684 1.00 48.93 184 ASN C N 1
ATOM 3331 C CA . ASN C 1 145 ? 126.834 -27.151 165.395 1.00 48.93 184 ASN C CA 1
ATOM 3332 C C . ASN C 1 145 ? 127.497 -26.323 166.493 1.00 48.93 184 ASN C C 1
ATOM 3333 O O . ASN C 1 145 ? 127.241 -26.552 167.671 1.00 48.93 184 ASN C O 1
ATOM 3338 N N . ARG C 1 146 ? 128.352 -25.372 166.107 1.00 64.27 185 ARG C N 1
ATOM 3339 C CA . ARG C 1 146 ? 129.111 -24.571 167.074 1.00 64.27 185 ARG C CA 1
ATOM 3340 C C . ARG C 1 146 ? 128.325 -24.364 168.359 1.00 64.27 185 ARG C C 1
ATOM 3341 O O . ARG C 1 146 ? 128.771 -24.753 169.440 1.00 64.27 185 ARG C O 1
ATOM 3349 N N . ALA C 1 147 ? 127.137 -23.768 168.220 1.00 82.36 186 ALA C N 1
ATOM 3350 C CA . ALA C 1 147 ? 126.223 -23.555 169.336 1.00 82.36 186 ALA C CA 1
ATOM 3351 C C . ALA C 1 147 ? 125.900 -24.846 170.092 1.00 82.36 186 ALA C C 1
ATOM 3352 O O . ALA C 1 147 ? 125.959 -24.874 171.324 1.00 82.36 186 ALA C O 1
ATOM 3354 N N . ASN C 1 148 ? 125.544 -25.900 169.352 1.00 83.13 187 ASN C N 1
ATOM 3355 C CA . ASN C 1 148 ? 125.293 -27.234 169.922 1.00 83.13 187 ASN C CA 1
ATOM 3356 C C . ASN C 1 148 ? 126.386 -27.674 170.868 1.00 83.13 187 ASN C C 1
ATOM 3357 O O . ASN C 1 148 ? 126.125 -28.115 171.988 1.00 83.13 187 ASN C O 1
ATOM 3362 N N . VAL C 1 149 ? 127.616 -27.552 170.383 1.00 63.49 188 VAL C N 1
ATOM 3363 C CA . VAL C 1 149 ? 128.811 -27.847 171.155 1.00 63.49 188 VAL C CA 1
ATOM 3364 C C . VAL C 1 149 ? 128.885 -27.030 172.449 1.00 63.49 188 VAL C C 1
ATOM 3365 O O . VAL C 1 149 ? 129.619 -27.390 173.373 1.00 63.49 188 VAL C O 1
ATOM 3369 N N . LEU C 1 150 ? 128.113 -25.952 172.532 1.00 73.57 189 LEU C N 1
ATOM 3370 C CA . LEU C 1 150 ? 128.208 -25.074 173.689 1.00 73.57 189 LEU C CA 1
ATOM 3371 C C . LEU C 1 150 ? 127.090 -25.263 174.720 1.00 73.57 189 LEU C C 1
ATOM 3372 O O . LEU C 1 150 ? 127.140 -24.665 175.804 1.00 73.57 189 LEU C O 1
ATOM 3377 N N . GLU C 1 151 ? 126.102 -26.102 174.399 1.00 94.13 190 GLU C N 1
ATOM 3378 C CA . GLU C 1 151 ? 125.216 -26.630 175.437 1.00 94.13 190 GLU C CA 1
ATOM 3379 C C . GLU C 1 151 ? 126.008 -27.570 176.347 1.00 94.13 190 GLU C C 1
ATOM 3380 O O . GLU C 1 151 ? 125.609 -27.812 177.487 1.00 94.13 190 GLU C O 1
ATOM 3386 N N . LYS C 1 152 ? 127.125 -28.092 175.845 1.00 112.08 191 LYS C N 1
ATOM 3387 C CA . LYS C 1 152 ? 128.032 -28.897 176.666 1.00 112.08 191 LYS C CA 1
ATOM 3388 C C . LYS C 1 152 ? 128.287 -28.180 177.980 1.00 112.08 191 LYS C C 1
ATOM 3389 O O . LYS C 1 152 ? 128.039 -28.722 179.063 1.00 112.08 191 LYS C O 1
ATOM 3395 N N . GLU C 1 153 ? 128.771 -26.948 177.867 1.00 77.01 192 GLU C N 1
ATOM 3396 C CA . GLU C 1 153 ? 128.894 -26.043 178.991 1.00 77.01 192 GLU C CA 1
ATOM 3397 C C . GLU C 1 153 ? 127.494 -25.538 179.356 1.00 77.01 192 GLU C C 1
ATOM 3398 O O . GLU C 1 153 ? 127.152 -24.407 178.938 1.00 83.41 192 GLU C O 1
ATOM 3404 N N . ASN D 1 19 ? 54.373 12.364 -0.606 1.00 103.87 58 ASN D N 1
ATOM 3405 C CA . ASN D 1 19 ? 55.514 13.148 -1.161 1.00 103.87 58 ASN D CA 1
ATOM 3406 C C . ASN D 1 19 ? 56.337 13.817 -0.056 1.00 103.87 58 ASN D C 1
ATOM 3407 O O . ASN D 1 19 ? 56.210 15.024 0.176 1.00 103.87 58 ASN D O 1
ATOM 3412 N N . PRO D 1 20 ? 57.183 13.031 0.631 1.00 103.48 59 PRO D N 1
ATOM 3413 C CA . PRO D 1 20 ? 57.947 13.566 1.734 1.00 103.48 59 PRO D CA 1
ATOM 3414 C C . PRO D 1 20 ? 59.337 14.070 1.371 1.00 103.48 59 PRO D C 1
ATOM 3415 O O . PRO D 1 20 ? 60.160 13.340 0.805 1.00 103.48 59 PRO D O 1
ATOM 3419 N N . ALA D 1 21 ? 59.550 15.344 1.655 1.00 81.92 60 ALA D N 1
ATOM 3420 C CA . ALA D 1 21 ? 60.813 15.796 2.181 1.00 81.92 60 ALA D CA 1
ATOM 3421 C C . ALA D 1 21 ? 60.474 16.501 3.486 1.00 81.92 60 ALA D C 1
ATOM 3422 O O . ALA D 1 21 ? 61.330 17.142 4.095 1.00 81.92 60 ALA D O 1
ATOM 3424 N N . ILE D 1 22 ? 59.208 16.387 3.897 1.00 96.20 61 ILE D N 1
ATOM 3425 C CA . ILE D 1 22 ? 58.789 16.787 5.244 1.00 96.20 61 ILE D CA 1
ATOM 3426 C C . ILE D 1 22 ? 59.459 15.856 6.251 1.00 96.20 61 ILE D C 1
ATOM 3427 O O . ILE D 1 22 ? 60.557 16.160 6.709 1.00 96.20 61 ILE D O 1
ATOM 3432 N N . GLN D 1 23 ? 58.814 14.735 6.591 1.00 81.46 62 GLN D N 1
ATOM 3433 C CA . GLN D 1 23 ? 59.534 13.591 7.154 1.00 81.46 62 GLN D CA 1
ATOM 3434 C C . GLN D 1 23 ? 61.053 13.795 7.243 1.00 81.46 62 GLN D C 1
ATOM 3435 O O . GLN D 1 23 ? 61.617 13.820 8.339 1.00 81.46 62 GLN D O 1
ATOM 3441 N N . ASN D 1 24 ? 61.700 13.927 6.081 1.00 76.90 63 ASN D N 1
ATOM 3442 C CA . ASN D 1 24 ? 63.126 14.254 5.999 1.00 76.90 63 ASN D CA 1
ATOM 3443 C C . ASN D 1 24 ? 63.552 15.280 7.045 1.00 76.90 63 ASN D C 1
ATOM 3444 O O . ASN D 1 24 ? 64.547 15.082 7.738 1.00 76.90 63 ASN D O 1
ATOM 3449 N N . ILE D 1 25 ? 62.793 16.376 7.145 1.00 61.39 64 ILE D N 1
ATOM 3450 C CA . ILE D 1 25 ? 63.089 17.462 8.090 1.00 61.39 64 ILE D CA 1
ATOM 3451 C C . ILE D 1 25 ? 63.235 16.924 9.506 1.00 61.39 64 ILE D C 1
ATOM 3452 O O . ILE D 1 25 ? 64.248 17.166 10.162 1.00 61.39 64 ILE D O 1
ATOM 3457 N N . ARG D 1 26 ? 62.217 16.206 9.968 1.00 79.04 65 ARG D N 1
ATOM 3458 C CA . ARG D 1 26 ? 62.250 15.602 11.289 1.00 79.04 65 ARG D CA 1
ATOM 3459 C C . ARG D 1 26 ? 63.464 14.685 11.397 1.00 79.04 65 ARG D C 1
ATOM 3460 O O . ARG D 1 26 ? 64.329 14.890 12.255 1.00 79.04 65 ARG D O 1
ATOM 3468 N N . LEU D 1 27 ? 63.530 13.699 10.502 1.00 100.20 66 LEU D N 1
ATOM 3469 C CA . LEU D 1 27 ? 64.612 12.712 10.474 1.00 100.20 66 LEU D CA 1
ATOM 3470 C C . LEU D 1 27 ? 65.980 13.286 10.811 1.00 100.20 66 LEU D C 1
ATOM 3471 O O . LEU D 1 27 ? 66.582 12.908 11.815 1.00 100.20 66 LEU D O 1
ATOM 3476 N N . ARG D 1 28 ? 66.471 14.185 9.960 1.00 69.31 67 ARG D N 1
ATOM 3477 C CA . ARG D 1 28 ? 67.778 14.802 10.157 1.00 69.31 67 ARG D CA 1
ATOM 3478 C C . ARG D 1 28 ? 67.942 15.193 11.625 1.00 69.31 67 ARG D C 1
ATOM 3479 O O . ARG D 1 28 ? 68.906 14.786 12.289 1.00 69.31 67 ARG D O 1
ATOM 3487 N N . HIS D 1 29 ? 66.963 15.946 12.123 1.00 92.79 68 HIS D N 1
ATOM 3488 C CA . HIS D 1 29 ? 66.886 16.368 13.518 1.00 92.79 68 HIS D CA 1
ATOM 3489 C C . HIS D 1 29 ? 66.867 15.209 14.517 1.00 92.79 68 HIS D C 1
ATOM 3490 O O . HIS D 1 29 ? 67.539 15.256 15.550 1.00 92.79 68 HIS D O 1
ATOM 3497 N N . GLU D 1 30 ? 66.073 14.189 14.205 1.00 71.35 69 GLU D N 1
ATOM 3498 C CA . GLU D 1 30 ? 65.939 13.005 15.043 1.00 71.35 69 GLU D CA 1
ATOM 3499 C C . GLU D 1 30 ? 67.234 12.210 15.064 1.00 71.35 69 GLU D C 1
ATOM 3500 O O . GLU D 1 30 ? 67.627 11.686 16.106 1.00 71.35 69 GLU D O 1
ATOM 3506 N N . ASN D 1 31 ? 67.882 12.105 13.906 1.00 112.24 70 ASN D N 1
ATOM 3507 C CA . ASN D 1 31 ? 69.162 11.414 13.806 1.00 112.24 70 ASN D CA 1
ATOM 3508 C C . ASN D 1 31 ? 70.213 12.097 14.663 1.00 112.24 70 ASN D C 1
ATOM 3509 O O . ASN D 1 31 ? 70.901 11.444 15.447 1.00 112.24 70 ASN D O 1
ATOM 3514 N N . LYS D 1 32 ? 70.317 13.415 14.507 1.00 79.26 71 LYS D N 1
ATOM 3515 C CA . LYS D 1 32 ? 71.251 14.238 15.269 1.00 79.26 71 LYS D CA 1
ATOM 3516 C C . LYS D 1 32 ? 71.083 14.033 16.768 1.00 79.26 71 LYS D C 1
ATOM 3517 O O . LYS D 1 32 ? 72.059 13.815 17.486 1.00 79.26 71 LYS D O 1
ATOM 3523 N N . ASP D 1 33 ? 69.837 14.104 17.229 1.00 83.74 72 ASP D N 1
ATOM 3524 C CA . ASP D 1 33 ? 69.523 13.922 18.639 1.00 83.74 72 ASP D CA 1
ATOM 3525 C C . ASP D 1 33 ? 69.825 12.504 19.103 1.00 83.74 72 ASP D C 1
ATOM 3526 O O . ASP D 1 33 ? 70.209 12.293 20.255 1.00 83.74 72 ASP D O 1
ATOM 3531 N N . LEU D 1 34 ? 69.659 11.538 18.205 1.00 79.09 73 LEU D N 1
ATOM 3532 C CA . LEU D 1 34 ? 69.987 10.149 18.509 1.00 79.09 73 LEU D CA 1
ATOM 3533 C C . LEU D 1 34 ? 71.485 9.918 18.480 1.00 79.09 73 LEU D C 1
ATOM 3534 O O . LEU D 1 34 ? 72.028 9.233 19.358 1.00 79.09 73 LEU D O 1
ATOM 3539 N N . LYS D 1 35 ? 72.149 10.480 17.474 1.00 89.70 74 LYS D N 1
ATOM 3540 C CA . LYS D 1 35 ? 73.601 10.519 17.472 1.00 89.70 74 LYS D CA 1
ATOM 3541 C C . LYS D 1 35 ? 74.046 11.052 18.828 1.00 89.70 74 LYS D C 1
ATOM 3542 O O . LYS D 1 35 ? 74.785 10.382 19.552 1.00 89.70 74 LYS D O 1
ATOM 3548 N N . ALA D 1 36 ? 73.539 12.236 19.180 1.00 78.03 75 ALA D N 1
ATOM 3549 C CA . ALA D 1 36 ? 73.918 12.953 20.401 1.00 78.03 75 ALA D CA 1
ATOM 3550 C C . ALA D 1 36 ? 73.942 12.077 21.646 1.00 78.03 75 ALA D C 1
ATOM 3551 O O . ALA D 1 36 ? 74.953 12.031 22.354 1.00 78.03 75 ALA D O 1
ATOM 3553 N N . ARG D 1 37 ? 72.830 11.391 21.907 1.00 103.09 76 ARG D N 1
ATOM 3554 C CA . ARG D 1 37 ? 72.731 10.479 23.045 1.00 103.09 76 ARG D CA 1
ATOM 3555 C C . ARG D 1 37 ? 73.917 9.536 23.025 1.00 103.09 76 ARG D C 1
ATOM 3556 O O . ARG D 1 37 ? 74.580 9.321 24.043 1.00 103.09 76 ARG D O 1
ATOM 3564 N N . LEU D 1 38 ? 74.189 8.996 21.843 1.00 78.69 77 LEU D N 1
ATOM 3565 C CA . LEU D 1 38 ? 75.122 7.893 21.695 1.00 78.69 77 LEU D CA 1
ATOM 3566 C C . LEU D 1 38 ? 76.587 8.334 21.685 1.00 78.69 77 LEU D C 1
ATOM 3567 O O . LEU D 1 38 ? 77.485 7.490 21.648 1.00 78.69 77 LEU D O 1
ATOM 3572 N N . GLU D 1 39 ? 76.826 9.646 21.719 1.00 168.48 78 GLU D N 1
ATOM 3573 C CA . GLU D 1 39 ? 78.160 10.157 22.012 1.00 168.48 78 GLU D CA 1
ATOM 3574 C C . GLU D 1 39 ? 78.425 10.007 23.499 1.00 168.48 78 GLU D C 1
ATOM 3575 O O . GLU D 1 39 ? 79.255 9.196 23.912 1.00 168.48 78 GLU D O 1
ATOM 3581 N N . ASN D 1 40 ? 77.696 10.786 24.296 1.00 115.82 79 ASN D N 1
ATOM 3582 C CA . ASN D 1 40 ? 77.962 10.905 25.726 1.00 115.82 79 ASN D CA 1
ATOM 3583 C C . ASN D 1 40 ? 77.836 9.597 26.486 1.00 115.82 79 ASN D C 1
ATOM 3584 O O . ASN D 1 40 ? 78.593 9.349 27.420 1.00 115.82 79 ASN D O 1
ATOM 3589 N N . ALA D 1 41 ? 76.875 8.767 26.085 1.00 88.43 80 ALA D N 1
ATOM 3590 C CA . ALA D 1 41 ? 76.692 7.456 26.695 1.00 88.43 80 ALA D CA 1
ATOM 3591 C C . ALA D 1 41 ? 77.987 6.666 26.595 1.00 88.43 80 ALA D C 1
ATOM 3592 O O . ALA D 1 41 ? 78.288 5.845 27.459 1.00 88.43 80 ALA D O 1
ATOM 3602 N N . GLU D 1 43 ? 81.118 8.191 26.556 1.00 142.93 82 GLU D N 1
ATOM 3603 C CA . GLU D 1 43 ? 82.009 8.786 27.544 1.00 142.93 82 GLU D CA 1
ATOM 3604 C C . GLU D 1 43 ? 81.532 8.505 28.967 1.00 142.93 82 GLU D C 1
ATOM 3605 O O . GLU D 1 43 ? 82.352 8.318 29.863 1.00 142.93 82 GLU D O 1
ATOM 3611 N N . VAL D 1 44 ? 80.217 8.468 29.171 1.00 106.58 83 VAL D N 1
ATOM 3612 C CA . VAL D 1 44 ? 79.656 8.226 30.500 1.00 106.58 83 VAL D CA 1
ATOM 3613 C C . VAL D 1 44 ? 79.896 6.786 30.940 1.00 106.58 83 VAL D C 1
ATOM 3614 O O . VAL D 1 44 ? 80.347 6.547 32.063 1.00 106.58 83 VAL D O 1
ATOM 3618 N N . ALA D 1 45 ? 79.606 5.834 30.050 1.00 105.23 84 ALA D N 1
ATOM 3619 C CA . ALA D 1 45 ? 79.987 4.437 30.261 1.00 105.23 84 ALA D CA 1
ATOM 3620 C C . ALA D 1 45 ? 81.475 4.344 30.557 1.00 105.23 84 ALA D C 1
ATOM 3621 O O . ALA D 1 45 ? 81.892 3.591 31.434 1.00 105.23 84 ALA D O 1
ATOM 3623 N N . GLY D 1 46 ? 82.270 5.118 29.820 1.00 91.13 85 GLY D N 1
ATOM 3624 C CA . GLY D 1 46 ? 83.710 5.198 30.052 1.00 91.13 85 GLY D CA 1
ATOM 3625 C C . GLY D 1 46 ? 84.033 5.762 31.423 1.00 91.13 85 GLY D C 1
ATOM 3626 O O . GLY D 1 46 ? 84.697 5.103 32.232 1.00 91.13 85 GLY D O 1
ATOM 3627 N N . ARG D 1 47 ? 83.557 6.984 31.674 1.00 110.77 86 ARG D N 1
ATOM 3628 C CA . ARG D 1 47 ? 83.708 7.660 32.964 1.00 110.77 86 ARG D CA 1
ATOM 3629 C C . ARG D 1 47 ? 83.468 6.693 34.110 1.00 110.77 86 ARG D C 1
ATOM 3630 O O . ARG D 1 47 ? 84.215 6.687 35.092 1.00 110.77 86 ARG D O 1
ATOM 3638 N N . ASP D 1 48 ? 82.439 5.864 33.968 1.00 85.90 87 ASP D N 1
ATOM 3639 C CA . ASP D 1 48 ? 82.268 4.735 34.863 1.00 85.90 87 ASP D CA 1
ATOM 3640 C C . ASP D 1 48 ? 83.358 3.678 34.674 1.00 85.90 87 ASP D C 1
ATOM 3641 O O . ASP D 1 48 ? 84.259 3.591 35.512 1.00 85.90 87 ASP D O 1
ATOM 3646 N N . PHE D 1 49 ? 83.310 2.911 33.580 1.00 96.96 88 PHE D N 1
ATOM 3647 C CA . PHE D 1 49 ? 84.183 1.732 33.415 1.00 96.96 88 PHE D CA 1
ATOM 3648 C C . PHE D 1 49 ? 85.524 1.805 34.150 1.00 96.96 88 PHE D C 1
ATOM 3649 O O . PHE D 1 49 ? 85.890 0.848 34.825 1.00 96.96 88 PHE D O 1
ATOM 3657 N N . LYS D 1 50 ? 86.256 2.913 34.020 1.00 101.78 89 LYS D N 1
ATOM 3658 C CA . LYS D 1 50 ? 87.508 3.056 34.776 1.00 101.78 89 LYS D CA 1
ATOM 3659 C C . LYS D 1 50 ? 87.257 3.303 36.267 1.00 101.78 89 LYS D C 1
ATOM 3660 O O . LYS D 1 50 ? 87.613 2.462 37.099 1.00 101.78 89 LYS D O 1
ATOM 3666 N N . ARG D 1 51 ? 86.622 4.432 36.588 1.00 110.15 90 ARG D N 1
ATOM 3667 C CA . ARG D 1 51 ? 86.208 4.749 37.958 1.00 110.15 90 ARG D CA 1
ATOM 3668 C C . ARG D 1 51 ? 85.680 3.501 38.673 1.00 110.15 90 ARG D C 1
ATOM 3669 O O . ARG D 1 51 ? 86.144 3.158 39.761 1.00 110.15 90 ARG D O 1
ATOM 3677 N N . ALA D 1 52 ? 84.719 2.834 38.037 1.00 89.67 91 ALA D N 1
ATOM 3678 C CA . ALA D 1 52 ? 84.212 1.532 38.478 1.00 89.67 91 ALA D CA 1
ATOM 3679 C C . ALA D 1 52 ? 85.311 0.479 38.616 1.00 89.67 91 ALA D C 1
ATOM 3680 O O . ALA D 1 52 ? 85.570 -0.005 39.718 1.00 89.67 91 ALA D O 1
ATOM 3682 N N . GLU D 1 53 ? 85.936 0.118 37.493 1.00 99.76 92 GLU D N 1
ATOM 3683 C CA . GLU D 1 53 ? 87.031 -0.854 37.476 1.00 99.76 92 GLU D CA 1
ATOM 3684 C C . GLU D 1 53 ? 88.045 -0.542 38.574 1.00 99.76 92 GLU D C 1
ATOM 3685 O O . GLU D 1 53 ? 88.156 -1.280 39.551 1.00 99.76 92 GLU D O 1
ATOM 3691 N N . GLU D 1 54 ? 88.755 0.571 38.415 1.00 112.56 93 GLU D N 1
ATOM 3692 C CA . GLU D 1 54 ? 89.773 1.009 39.369 1.00 112.56 93 GLU D CA 1
ATOM 3693 C C . GLU D 1 54 ? 89.406 0.710 40.828 1.00 112.56 93 GLU D C 1
ATOM 3694 O O . GLU D 1 54 ? 90.234 0.191 41.580 1.00 112.56 93 GLU D O 1
ATOM 3700 N N . LEU D 1 55 ? 88.171 1.030 41.216 1.00 117.99 94 LEU D N 1
ATOM 3701 C CA . LEU D 1 55 ? 87.698 0.792 42.584 1.00 117.99 94 LEU D CA 1
ATOM 3702 C C . LEU D 1 55 ? 88.036 -0.609 43.076 1.00 117.99 94 LEU D C 1
ATOM 3703 O O . LEU D 1 55 ? 88.654 -0.762 44.129 1.00 117.99 94 LEU D O 1
ATOM 3708 N N . GLU D 1 56 ? 87.643 -1.620 42.298 1.00 92.33 95 GLU D N 1
ATOM 3709 C CA . GLU D 1 56 ? 87.797 -3.031 42.676 1.00 92.33 95 GLU D CA 1
ATOM 3710 C C . GLU D 1 56 ? 89.185 -3.371 43.227 1.00 92.33 95 GLU D C 1
ATOM 3711 O O . GLU D 1 56 ? 89.354 -4.371 43.928 1.00 92.33 95 GLU D O 1
ATOM 3717 N N . LYS D 1 57 ? 90.171 -2.537 42.898 1.00 106.01 96 LYS D N 1
ATOM 3718 C CA . LYS D 1 57 ? 91.517 -2.656 43.453 1.00 106.01 96 LYS D CA 1
ATOM 3719 C C . LYS D 1 57 ? 91.652 -1.852 44.737 1.00 106.01 96 LYS D C 1
ATOM 3720 O O . LYS D 1 57 ? 92.069 -2.385 45.764 1.00 106.01 96 LYS D O 1
ATOM 3726 N N . ALA D 1 58 ? 91.309 -0.566 44.673 1.00 95.41 97 ALA D N 1
ATOM 3727 C CA . ALA D 1 58 ? 91.412 0.317 45.833 1.00 95.41 97 ALA D CA 1
ATOM 3728 C C . ALA D 1 58 ? 90.528 -0.138 46.998 1.00 95.41 97 ALA D C 1
ATOM 3729 O O . ALA D 1 58 ? 90.591 0.433 48.088 1.00 95.41 97 ALA D O 1
ATOM 3731 N N . LYS D 1 59 ? 89.707 -1.163 46.763 1.00 82.07 98 LYS D N 1
ATOM 3732 C CA . LYS D 1 59 ? 88.988 -1.836 47.845 1.00 82.07 98 LYS D CA 1
ATOM 3733 C C . LYS D 1 59 ? 89.730 -3.080 48.329 1.00 82.07 98 LYS D C 1
ATOM 3734 O O . LYS D 1 59 ? 89.794 -3.332 49.533 1.00 82.07 98 LYS D O 1
ATOM 3740 N N . GLN D 1 60 ? 90.273 -3.854 47.386 1.00 90.22 99 GLN D N 1
ATOM 3741 C CA . GLN D 1 60 ? 91.273 -4.872 47.694 1.00 90.22 99 GLN D CA 1
ATOM 3742 C C . GLN D 1 60 ? 92.333 -4.228 48.576 1.00 90.22 99 GLN D C 1
ATOM 3743 O O . GLN D 1 60 ? 92.522 -4.624 49.727 1.00 90.22 99 GLN D O 1
ATOM 3749 N N . ALA D 1 61 ? 93.005 -3.221 48.022 1.00 86.23 100 ALA D N 1
ATOM 3750 C CA . ALA D 1 61 ? 93.960 -2.405 48.763 1.00 86.23 100 ALA D CA 1
ATOM 3751 C C . ALA D 1 61 ? 93.461 -2.107 50.169 1.00 86.23 100 ALA D C 1
ATOM 3752 O O . ALA D 1 61 ? 94.070 -2.537 51.151 1.00 86.23 100 ALA D O 1
ATOM 3754 N N . LEU D 1 62 ? 92.346 -1.384 50.262 1.00 80.90 101 LEU D N 1
ATOM 3755 C CA . LEU D 1 62 ? 91.822 -0.980 51.558 1.00 80.90 101 LEU D CA 1
ATOM 3756 C C . LEU D 1 62 ? 91.426 -2.153 52.463 1.00 80.90 101 LEU D C 1
ATOM 3757 O O . LEU D 1 62 ? 91.533 -2.048 53.692 1.00 80.90 101 LEU D O 1
ATOM 3762 N N . GLU D 1 63 ? 90.996 -3.270 51.870 1.00 86.80 102 GLU D N 1
ATOM 3763 C CA . GLU D 1 63 ? 90.749 -4.492 52.646 1.00 86.80 102 GLU D CA 1
ATOM 3764 C C . GLU D 1 63 ? 92.050 -5.010 53.247 1.00 86.80 102 GLU D C 1
ATOM 3765 O O . GLU D 1 63 ? 92.061 -5.522 54.368 1.00 86.80 102 GLU D O 1
ATOM 3771 N N . ASP D 1 64 ? 93.141 -4.882 52.496 1.00 97.15 103 ASP D N 1
ATOM 3772 C CA . ASP D 1 64 ? 94.449 -5.281 52.995 1.00 97.15 103 ASP D CA 1
ATOM 3773 C C . ASP D 1 64 ? 94.723 -4.616 54.343 1.00 97.15 103 ASP D C 1
ATOM 3774 O O . ASP D 1 64 ? 94.990 -5.312 55.350 1.00 97.15 103 ASP D O 1
ATOM 3779 N N . GLN D 1 65 ? 94.628 -3.280 54.366 1.00 104.21 104 GLN D N 1
ATOM 3780 C CA . GLN D 1 65 ? 94.795 -2.505 55.593 1.00 104.21 104 GLN D CA 1
ATOM 3781 C C . GLN D 1 65 ? 93.944 -3.063 56.726 1.00 104.21 104 GLN D C 1
ATOM 3782 O O . GLN D 1 65 ? 94.341 -3.014 57.893 1.00 104.21 104 GLN D O 1
ATOM 3788 N N . ARG D 1 66 ? 92.767 -3.585 56.377 1.00 95.08 105 ARG D N 1
ATOM 3789 C CA . ARG D 1 66 ? 91.866 -4.121 57.385 1.00 95.08 105 ARG D CA 1
ATOM 3790 C C . ARG D 1 66 ? 92.257 -5.515 57.863 1.00 95.08 105 ARG D C 1
ATOM 3791 O O . ARG D 1 66 ? 92.029 -5.836 59.042 1.00 95.08 105 ARG D O 1
ATOM 3799 N N . LYS D 1 67 ? 92.836 -6.351 56.990 1.00 70.60 106 LYS D N 1
ATOM 3800 C CA . LYS D 1 67 ? 93.334 -7.627 57.507 1.00 70.60 106 LYS D CA 1
ATOM 3801 C C . LYS D 1 67 ? 94.589 -7.421 58.346 1.00 70.60 106 LYS D C 1
ATOM 3802 O O . LYS D 1 67 ? 94.760 -8.080 59.381 1.00 70.60 106 LYS D O 1
ATOM 3808 N N . ASP D 1 68 ? 95.458 -6.510 57.900 1.00 73.74 107 ASP D N 1
ATOM 3809 C CA . ASP D 1 68 ? 96.528 -5.962 58.733 1.00 73.74 107 ASP D CA 1
ATOM 3810 C C . ASP D 1 68 ? 96.067 -5.798 60.184 1.00 73.74 107 ASP D C 1
ATOM 3811 O O . ASP D 1 68 ? 96.579 -6.465 61.083 1.00 73.74 107 ASP D O 1
ATOM 3816 N N . LEU D 1 69 ? 95.076 -4.930 60.385 1.00 56.69 108 LEU D N 1
ATOM 3817 C CA . LEU D 1 69 ? 94.621 -4.546 61.719 1.00 56.69 108 LEU D CA 1
ATOM 3818 C C . LEU D 1 69 ? 94.000 -5.684 62.518 1.00 56.69 108 LEU D C 1
ATOM 3819 O O . LEU D 1 69 ? 94.168 -5.750 63.736 1.00 56.69 108 LEU D O 1
ATOM 3824 N N . GLU D 1 70 ? 93.273 -6.565 61.832 1.00 76.14 109 GLU D N 1
ATOM 3825 C CA . GLU D 1 70 ? 92.687 -7.739 62.475 1.00 76.14 109 GLU D CA 1
ATOM 3826 C C . GLU D 1 70 ? 93.743 -8.531 63.243 1.00 76.14 109 GLU D C 1
ATOM 3827 O O . GLU D 1 70 ? 93.520 -8.900 64.395 1.00 76.14 109 GLU D O 1
ATOM 3833 N N . THR D 1 71 ? 94.886 -8.788 62.609 1.00 74.48 110 THR D N 1
ATOM 3834 C CA . THR D 1 71 ? 96.009 -9.387 63.327 1.00 74.48 110 THR D CA 1
ATOM 3835 C C . THR D 1 71 ? 96.576 -8.419 64.365 1.00 74.48 110 THR D C 1
ATOM 3836 O O . THR D 1 71 ? 96.835 -8.820 65.498 1.00 74.48 110 THR D O 1
ATOM 3840 N N . LYS D 1 72 ? 96.740 -7.148 63.982 1.00 65.45 111 LYS D N 1
ATOM 3841 C CA . LYS D 1 72 ? 97.284 -6.121 64.884 1.00 65.45 111 LYS D CA 1
ATOM 3842 C C . LYS D 1 72 ? 96.488 -5.993 66.188 1.00 65.45 111 LYS D C 1
ATOM 3843 O O . LYS D 1 72 ? 97.062 -5.714 67.242 1.00 65.45 111 LYS D O 1
ATOM 3849 N N . LEU D 1 73 ? 95.173 -6.190 66.112 1.00 75.78 112 LEU D N 1
ATOM 3850 C CA . LEU D 1 73 ? 94.360 -6.319 67.314 1.00 75.78 112 LEU D CA 1
ATOM 3851 C C . LEU D 1 73 ? 94.554 -7.689 67.947 1.00 75.78 112 LEU D C 1
ATOM 3852 O O . LEU D 1 73 ? 94.932 -7.780 69.116 1.00 75.78 112 LEU D O 1
ATOM 3857 N N . LYS D 1 74 ? 94.306 -8.753 67.178 1.00 77.36 113 LYS D N 1
ATOM 3858 C CA . LYS D 1 74 ? 94.520 -10.114 67.669 1.00 77.36 113 LYS D CA 1
ATOM 3859 C C . LYS D 1 74 ? 95.852 -10.197 68.408 1.00 77.36 113 LYS D C 1
ATOM 3860 O O . LYS D 1 74 ? 95.960 -10.852 69.439 1.00 77.36 113 LYS D O 1
ATOM 3866 N N . GLU D 1 75 ? 96.854 -9.514 67.861 1.00 83.23 114 GLU D N 1
ATOM 3867 C CA . GLU D 1 75 ? 98.172 -9.393 68.471 1.00 83.23 114 GLU D CA 1
ATOM 3868 C C . GLU D 1 75 ? 98.077 -8.831 69.887 1.00 83.23 114 GLU D C 1
ATOM 3869 O O . GLU D 1 75 ? 98.522 -9.474 70.847 1.00 83.23 114 GLU D O 1
ATOM 3875 N N . LEU D 1 76 ? 97.495 -7.635 70.011 1.00 48.15 115 LEU D N 1
ATOM 3876 C CA . LEU D 1 76 ? 97.303 -7.005 71.314 1.00 48.15 115 LEU D CA 1
ATOM 3877 C C . LEU D 1 76 ? 96.295 -7.771 72.166 1.00 48.15 115 LEU D C 1
ATOM 3878 O O . LEU D 1 76 ? 96.244 -7.589 73.385 1.00 48.15 115 LEU D O 1
ATOM 3883 N N . GLN D 1 77 ? 95.486 -8.614 71.517 1.00 100.81 116 GLN D N 1
ATOM 3884 C CA . GLN D 1 77 ? 94.607 -9.535 72.225 1.00 100.81 116 GLN D CA 1
ATOM 3885 C C . GLN D 1 77 ? 95.463 -10.290 73.224 1.00 100.81 116 GLN D C 1
ATOM 3886 O O . GLN D 1 77 ? 95.292 -10.113 74.426 1.00 100.81 116 GLN D O 1
ATOM 3892 N N . GLN D 1 78 ? 96.414 -11.086 72.732 1.00 86.23 117 GLN D N 1
ATOM 3893 C CA . GLN D 1 78 ? 97.282 -11.861 73.622 1.00 86.23 117 GLN D CA 1
ATOM 3894 C C . GLN D 1 78 ? 97.933 -11.022 74.724 1.00 86.23 117 GLN D C 1
ATOM 3895 O O . GLN D 1 78 ? 97.995 -11.463 75.874 1.00 86.23 117 GLN D O 1
ATOM 3901 N N . ASP D 1 79 ? 98.393 -9.817 74.381 1.00 137.66 118 ASP D N 1
ATOM 3902 C CA . ASP D 1 79 ? 98.995 -8.902 75.361 1.00 137.66 118 ASP D CA 1
ATOM 3903 C C . ASP D 1 79 ? 98.158 -8.753 76.636 1.00 137.66 118 ASP D C 1
ATOM 3904 O O . ASP D 1 79 ? 98.425 -9.428 77.631 1.00 137.66 118 ASP D O 1
ATOM 3909 N N . TYR D 1 80 ? 97.170 -7.854 76.603 1.00 76.04 119 TYR D N 1
ATOM 3910 C CA . TYR D 1 80 ? 96.152 -7.735 77.653 1.00 76.04 119 TYR D CA 1
ATOM 3911 C C . TYR D 1 80 ? 95.757 -9.142 78.128 1.00 76.04 119 TYR D C 1
ATOM 3912 O O . TYR D 1 80 ? 95.872 -9.461 79.326 1.00 76.04 119 TYR D O 1
ATOM 3921 N N . ASP D 1 81 ? 95.332 -9.980 77.178 1.00 130.70 120 ASP D N 1
ATOM 3922 C CA . ASP D 1 81 ? 94.883 -11.351 77.448 1.00 130.70 120 ASP D CA 1
ATOM 3923 C C . ASP D 1 81 ? 95.820 -12.146 78.357 1.00 130.70 120 ASP D C 1
ATOM 3924 O O . ASP D 1 81 ? 95.427 -13.184 78.898 1.00 130.70 120 ASP D O 1
ATOM 3929 N N . LEU D 1 82 ? 97.048 -11.663 78.532 1.00 78.44 121 LEU D N 1
ATOM 3930 C CA . LEU D 1 82 ? 98.028 -12.370 79.358 1.00 78.44 121 LEU D CA 1
ATOM 3931 C C . LEU D 1 82 ? 98.765 -11.487 80.371 1.00 78.44 121 LEU D C 1
ATOM 3932 O O . LEU D 1 82 ? 99.318 -11.997 81.357 1.00 78.44 121 LEU D O 1
ATOM 3937 N N . ALA D 1 83 ? 98.778 -10.172 80.127 1.00 78.65 122 ALA D N 1
ATOM 3938 C CA . ALA D 1 83 ? 99.204 -9.227 81.154 1.00 78.65 122 ALA D CA 1
ATOM 3939 C C . ALA D 1 83 ? 98.319 -9.424 82.376 1.00 78.65 122 ALA D C 1
ATOM 3940 O O . ALA D 1 83 ? 98.800 -9.427 83.525 1.00 78.65 122 ALA D O 1
ATOM 3942 N N . LYS D 1 84 ? 97.018 -9.597 82.120 1.00 107.48 123 LYS D N 1
ATOM 3943 C CA . LYS D 1 84 ? 96.073 -9.881 83.189 1.00 107.48 123 LYS D CA 1
ATOM 3944 C C . LYS D 1 84 ? 96.457 -11.154 83.927 1.00 107.48 123 LYS D C 1
ATOM 3945 O O . LYS D 1 84 ? 96.542 -11.144 85.158 1.00 107.48 123 LYS D O 1
ATOM 3951 N N . GLU D 1 85 ? 96.723 -12.232 83.184 1.00 72.34 124 GLU D N 1
ATOM 3952 C CA . GLU D 1 85 ? 97.292 -13.451 83.759 1.00 72.34 124 GLU D CA 1
ATOM 3953 C C . GLU D 1 85 ? 98.356 -13.061 84.777 1.00 72.34 124 GLU D C 1
ATOM 3954 O O . GLU D 1 85 ? 98.286 -13.451 85.956 1.00 72.34 124 GLU D O 1
ATOM 3960 N N . SER D 1 86 ? 99.328 -12.274 84.306 1.00 77.75 125 SER D N 1
ATOM 3961 C CA . SER D 1 86 ? 100.364 -11.700 85.153 1.00 77.75 125 SER D CA 1
ATOM 3962 C C . SER D 1 86 ? 99.768 -10.925 86.330 1.00 77.75 125 SER D C 1
ATOM 3963 O O . SER D 1 86 ? 99.896 -11.362 87.475 1.00 77.75 125 SER D O 1
ATOM 3966 N N . THR D 1 87 ? 99.117 -9.790 86.048 1.00 60.10 126 THR D N 1
ATOM 3967 C CA . THR D 1 87 ? 98.552 -8.926 87.098 1.00 60.10 126 THR D CA 1
ATOM 3968 C C . THR D 1 87 ? 97.905 -9.788 88.165 1.00 60.10 126 THR D C 1
ATOM 3969 O O . THR D 1 87 ? 98.317 -9.766 89.322 1.00 60.10 126 THR D O 1
ATOM 3973 N N . SER D 1 88 ? 96.902 -10.561 87.746 1.00 87.36 127 SER D N 1
ATOM 3974 C CA . SER D 1 88 ? 96.158 -11.467 88.617 1.00 87.36 127 SER D CA 1
ATOM 3975 C C . SER D 1 88 ? 97.035 -12.381 89.450 1.00 87.36 127 SER D C 1
ATOM 3976 O O . SER D 1 88 ? 96.990 -12.323 90.680 1.00 87.36 127 SER D O 1
ATOM 3979 N N . TRP D 1 89 ? 97.820 -13.240 88.807 1.00 75.95 128 TRP D N 1
ATOM 3980 C CA . TRP D 1 89 ? 98.499 -14.250 89.600 1.00 75.95 128 TRP D CA 1
ATOM 3981 C C . TRP D 1 89 ? 99.750 -13.758 90.341 1.00 75.95 128 TRP D C 1
ATOM 3982 O O . TRP D 1 89 ? 100.418 -14.515 91.050 1.00 75.95 128 TRP D O 1
ATOM 3993 N N . ASP D 1 90 ? 99.996 -12.454 90.227 1.00 76.88 129 ASP D N 1
ATOM 3994 C CA . ASP D 1 90 ? 100.840 -11.734 91.176 1.00 76.88 129 ASP D CA 1
ATOM 3995 C C . ASP D 1 90 ? 100.053 -11.298 92.415 1.00 76.88 129 ASP D C 1
ATOM 3996 O O . ASP D 1 90 ? 100.574 -11.358 93.531 1.00 76.88 129 ASP D O 1
ATOM 4001 N N . ARG D 1 91 ? 98.814 -10.849 92.218 1.00 69.75 130 ARG D N 1
ATOM 4002 C CA . ARG D 1 91 ? 97.935 -10.496 93.336 1.00 69.75 130 ARG D CA 1
ATOM 4003 C C . ARG D 1 91 ? 97.679 -11.736 94.190 1.00 69.75 130 ARG D C 1
ATOM 4004 O O . ARG D 1 91 ? 97.489 -11.639 95.418 1.00 69.75 130 ARG D O 1
ATOM 4012 N N . GLN D 1 92 ? 97.672 -12.896 93.524 1.00 68.32 131 GLN D N 1
ATOM 4013 C CA . GLN D 1 92 ? 97.632 -14.194 94.198 1.00 68.32 131 GLN D CA 1
ATOM 4014 C C . GLN D 1 92 ? 98.723 -14.284 95.248 1.00 68.32 131 GLN D C 1
ATOM 4015 O O . GLN D 1 92 ? 98.447 -14.495 96.434 1.00 68.32 131 GLN D O 1
ATOM 4021 N N . ARG D 1 93 ? 99.963 -14.130 94.790 1.00 72.18 132 ARG D N 1
ATOM 4022 C CA . ARG D 1 93 ? 101.118 -14.109 95.667 1.00 72.18 132 ARG D CA 1
ATOM 4023 C C . ARG D 1 93 ? 100.890 -13.115 96.792 1.00 72.18 132 ARG D C 1
ATOM 4024 O O . ARG D 1 93 ? 100.818 -13.512 97.971 1.00 72.18 132 ARG D O 1
ATOM 4032 N N . LEU D 1 94 ? 100.744 -11.835 96.422 1.00 46.31 133 LEU D N 1
ATOM 4033 C CA . LEU D 1 94 ? 100.488 -10.757 97.379 1.00 46.31 133 LEU D CA 1
ATOM 4034 C C . LEU D 1 94 ? 99.398 -11.075 98.411 1.00 46.31 133 LEU D C 1
ATOM 4035 O O . LEU D 1 94 ? 99.528 -10.692 99.580 1.00 46.31 133 LEU D O 1
ATOM 4040 N N . GLU D 1 95 ? 98.333 -11.759 97.989 1.00 70.29 134 GLU D N 1
ATOM 4041 C CA . GLU D 1 95 ? 97.385 -12.299 98.957 1.00 70.29 134 GLU D CA 1
ATOM 4042 C C . GLU D 1 95 ? 98.122 -13.204 99.934 1.00 70.29 134 GLU D C 1
ATOM 4043 O O . GLU D 1 95 ? 98.220 -12.883 101.123 1.00 70.29 134 GLU D O 1
ATOM 4049 N N . LYS D 1 96 ? 98.662 -14.313 99.428 1.00 37.52 135 LYS D N 1
ATOM 4050 C CA . LYS D 1 96 ? 99.332 -15.310 100.268 1.00 37.52 135 LYS D CA 1
ATOM 4051 C C . LYS D 1 96 ? 100.304 -14.671 101.250 1.00 37.52 135 LYS D C 1
ATOM 4052 O O . LYS D 1 96 ? 100.451 -15.145 102.381 1.00 37.52 135 LYS D O 1
ATOM 4058 N N . GLU D 1 97 ? 100.955 -13.594 100.822 1.00 58.86 136 GLU D N 1
ATOM 4059 C CA . GLU D 1 97 ? 101.850 -12.853 101.692 1.00 58.86 136 GLU D CA 1
ATOM 4060 C C . GLU D 1 97 ? 101.098 -12.414 102.927 1.00 58.86 136 GLU D C 1
ATOM 4061 O O . GLU D 1 97 ? 101.432 -12.828 104.041 1.00 58.86 136 GLU D O 1
ATOM 4067 N N . LEU D 1 98 ? 100.075 -11.593 102.728 1.00 50.45 137 LEU D N 1
ATOM 4068 C CA . LEU D 1 98 ? 99.274 -11.132 103.844 1.00 50.45 137 LEU D CA 1
ATOM 4069 C C . LEU D 1 98 ? 98.715 -12.310 104.625 1.00 50.45 137 LEU D C 1
ATOM 4070 O O . LEU D 1 98 ? 98.650 -12.255 105.850 1.00 50.45 137 LEU D O 1
ATOM 4075 N N . GLU D 1 99 ? 98.342 -13.384 103.933 1.00 82.22 138 GLU D N 1
ATOM 4076 C CA . GLU D 1 99 ? 97.819 -14.534 104.648 1.00 82.22 138 GLU D CA 1
ATOM 4077 C C . GLU D 1 99 ? 98.850 -15.119 105.602 1.00 82.22 138 GLU D C 1
ATOM 4078 O O . GLU D 1 99 ? 98.535 -15.394 106.771 1.00 82.22 138 GLU D O 1
ATOM 4084 N N . GLU D 1 100 ? 100.079 -15.282 105.116 1.00 65.49 139 GLU D N 1
ATOM 4085 C CA . GLU D 1 100 ? 101.169 -15.667 105.996 1.00 65.49 139 GLU D CA 1
ATOM 4086 C C . GLU D 1 100 ? 101.320 -14.641 107.124 1.00 65.49 139 GLU D C 1
ATOM 4087 O O . GLU D 1 100 ? 101.292 -15.007 108.313 1.00 65.49 139 GLU D O 1
ATOM 4093 N N . LYS D 1 101 ? 101.459 -13.367 106.750 1.00 44.14 140 LYS D N 1
ATOM 4094 C CA . LYS D 1 101 ? 101.665 -12.277 107.707 1.00 44.14 140 LYS D CA 1
ATOM 4095 C C . LYS D 1 101 ? 100.577 -12.184 108.772 1.00 44.14 140 LYS D C 1
ATOM 4096 O O . LYS D 1 101 ? 100.883 -12.064 109.960 1.00 44.14 140 LYS D O 1
ATOM 4102 N N . LYS D 1 102 ? 99.311 -12.219 108.337 1.00 38.18 141 LYS D N 1
ATOM 4103 C CA . LYS D 1 102 ? 98.195 -12.070 109.276 1.00 38.18 141 LYS D CA 1
ATOM 4104 C C . LYS D 1 102 ? 98.353 -13.038 110.435 1.00 38.18 141 LYS D C 1
ATOM 4105 O O . LYS D 1 102 ? 98.272 -12.657 111.615 1.00 38.18 141 LYS D O 1
ATOM 4111 N N . GLU D 1 103 ? 98.588 -14.293 110.071 1.00 58.75 142 GLU D N 1
ATOM 4112 C CA . GLU D 1 103 ? 98.787 -15.394 110.990 1.00 58.75 142 GLU D CA 1
ATOM 4113 C C . GLU D 1 103 ? 100.051 -15.175 111.816 1.00 58.75 142 GLU D C 1
ATOM 4114 O O . GLU D 1 103 ? 100.008 -15.274 113.070 1.00 58.75 142 GLU D O 1
ATOM 4120 N N . ALA D 1 104 ? 101.165 -14.890 111.118 1.00 76.74 143 ALA D N 1
ATOM 4121 C CA . ALA D 1 104 ? 102.396 -14.495 111.797 1.00 76.74 143 ALA D CA 1
ATOM 4122 C C . ALA D 1 104 ? 102.090 -13.443 112.863 1.00 76.74 143 ALA D C 1
ATOM 4123 O O . ALA D 1 104 ? 102.499 -13.599 114.024 1.00 76.74 143 ALA D O 1
ATOM 4125 N N . LEU D 1 105 ? 101.361 -12.393 112.472 1.00 41.89 144 LEU D N 1
ATOM 4126 C CA . LEU D 1 105 ? 100.883 -11.376 113.415 1.00 41.89 144 LEU D CA 1
ATOM 4127 C C . LEU D 1 105 ? 100.110 -11.981 114.584 1.00 41.89 144 LEU D C 1
ATOM 4128 O O . LEU D 1 105 ? 100.383 -11.649 115.737 1.00 41.89 144 LEU D O 1
ATOM 4133 N N . GLU D 1 106 ? 99.140 -12.848 114.286 1.00 61.48 145 GLU D N 1
ATOM 4134 C CA . GLU D 1 106 ? 98.385 -13.541 115.331 1.00 61.48 145 GLU D CA 1
ATOM 4135 C C . GLU D 1 106 ? 99.338 -14.236 116.289 1.00 61.48 145 GLU D C 1
ATOM 4136 O O . GLU D 1 106 ? 99.250 -14.059 117.508 1.00 61.48 145 GLU D O 1
ATOM 4142 N N . LEU D 1 107 ? 100.250 -15.026 115.725 1.00 51.79 146 LEU D N 1
ATOM 4143 C CA . LEU D 1 107 ? 101.221 -15.758 116.520 1.00 51.79 146 LEU D CA 1
ATOM 4144 C C . LEU D 1 107 ? 101.956 -14.805 117.453 1.00 51.79 146 LEU D C 1
ATOM 4145 O O . LEU D 1 107 ? 102.040 -15.050 118.664 1.00 51.79 146 LEU D O 1
ATOM 4150 N N . ALA D 1 108 ? 102.463 -13.711 116.890 1.00 53.30 147 ALA D N 1
ATOM 4151 C CA . ALA D 1 108 ? 103.104 -12.662 117.672 1.00 53.30 147 ALA D CA 1
ATOM 4152 C C . ALA D 1 108 ? 102.188 -12.134 118.776 1.00 53.30 147 ALA D C 1
ATOM 4153 O O . ALA D 1 108 ? 102.651 -11.850 119.883 1.00 53.30 147 ALA D O 1
ATOM 4155 N N . ILE D 1 109 ? 100.895 -12.003 118.477 1.00 57.77 148 ILE D N 1
ATOM 4156 C CA . ILE D 1 109 ? 99.951 -11.485 119.470 1.00 57.77 148 ILE D CA 1
ATOM 4157 C C . ILE D 1 109 ? 99.738 -12.482 120.598 1.00 57.77 148 ILE D C 1
ATOM 4158 O O . ILE D 1 109 ? 99.669 -12.093 121.772 1.00 57.77 148 ILE D O 1
ATOM 4163 N N . ASP D 1 110 ? 99.644 -13.761 120.241 1.00 72.43 149 ASP D N 1
ATOM 4164 C CA . ASP D 1 110 ? 99.604 -14.821 121.230 1.00 72.43 149 ASP D CA 1
ATOM 4165 C C . ASP D 1 110 ? 100.745 -14.630 122.222 1.00 72.43 149 ASP D C 1
ATOM 4166 O O . ASP D 1 110 ? 100.503 -14.472 123.435 1.00 72.43 149 ASP D O 1
ATOM 4171 N N . GLN D 1 111 ? 101.978 -14.622 121.705 1.00 72.73 150 GLN D N 1
ATOM 4172 C CA . GLN D 1 111 ? 103.164 -14.496 122.548 1.00 72.73 150 GLN D CA 1
ATOM 4173 C C . GLN D 1 111 ? 103.116 -13.275 123.457 1.00 72.73 150 GLN D C 1
ATOM 4174 O O . GLN D 1 111 ? 103.395 -13.372 124.659 1.00 72.73 150 GLN D O 1
ATOM 4180 N N . ALA D 1 112 ? 102.766 -12.130 122.878 1.00 67.87 151 ALA D N 1
ATOM 4181 C CA . ALA D 1 112 ? 102.804 -10.850 123.580 1.00 67.87 151 ALA D CA 1
ATOM 4182 C C . ALA D 1 112 ? 102.048 -10.862 124.908 1.00 67.87 151 ALA D C 1
ATOM 4183 O O . ALA D 1 112 ? 102.582 -10.442 125.937 1.00 67.87 151 ALA D O 1
ATOM 4185 N N . SER D 1 113 ? 100.809 -11.340 124.873 1.00 58.55 152 SER D N 1
ATOM 4186 C CA . SER D 1 113 ? 99.956 -11.369 126.058 1.00 58.55 152 SER D CA 1
ATOM 4187 C C . SER D 1 113 ? 100.575 -12.268 127.114 1.00 58.55 152 SER D C 1
ATOM 4188 O O . SER D 1 113 ? 100.881 -11.823 128.217 1.00 58.55 152 SER D O 1
ATOM 4191 N N . ARG D 1 114 ? 100.740 -13.541 126.760 1.00 41.82 153 ARG D N 1
ATOM 4192 C CA . ARG D 1 114 ? 101.505 -14.509 127.539 1.00 41.82 153 ARG D CA 1
ATOM 4193 C C . ARG D 1 114 ? 102.584 -13.789 128.336 1.00 41.82 153 ARG D C 1
ATOM 4194 O O . ARG D 1 114 ? 102.617 -13.866 129.572 1.00 41.82 153 ARG D O 1
ATOM 4202 N N . ASP D 1 115 ? 103.435 -13.064 127.611 1.00 44.06 154 ASP D N 1
ATOM 4203 C CA . ASP D 1 115 ? 104.467 -12.238 128.213 1.00 44.06 154 ASP D CA 1
ATOM 4204 C C . ASP D 1 115 ? 103.905 -11.171 129.158 1.00 44.06 154 ASP D C 1
ATOM 4205 O O . ASP D 1 115 ? 104.486 -10.932 130.225 1.00 44.06 154 ASP D O 1
ATOM 4210 N N . TYR D 1 116 ? 102.795 -10.525 128.799 1.00 36.72 155 TYR D N 1
ATOM 4211 C CA . TYR D 1 116 ? 102.156 -9.593 129.732 1.00 36.72 155 TYR D CA 1
ATOM 4212 C C . TYR D 1 116 ? 101.866 -10.319 131.042 1.00 36.72 155 TYR D C 1
ATOM 4213 O O . TYR D 1 116 ? 102.431 -9.973 132.091 1.00 36.72 155 TYR D O 1
ATOM 4222 N N . HIS D 1 117 ? 101.016 -11.337 130.974 1.00 73.34 156 HIS D N 1
ATOM 4223 C CA . HIS D 1 117 ? 100.483 -11.955 132.178 1.00 73.34 156 HIS D CA 1
ATOM 4224 C C . HIS D 1 117 ? 101.548 -12.712 132.979 1.00 73.34 156 HIS D C 1
ATOM 4225 O O . HIS D 1 117 ? 101.522 -12.718 134.223 1.00 73.34 156 HIS D O 1
ATOM 4232 N N . ARG D 1 118 ? 102.505 -13.300 132.260 1.00 67.99 157 ARG D N 1
ATOM 4233 C CA . ARG D 1 118 ? 103.736 -13.816 132.852 1.00 67.99 157 ARG D CA 1
ATOM 4234 C C . ARG D 1 118 ? 104.394 -12.751 133.729 1.00 67.99 157 ARG D C 1
ATOM 4235 O O . ARG D 1 118 ? 104.575 -12.953 134.934 1.00 67.99 157 ARG D O 1
ATOM 4243 N N . ALA D 1 119 ? 104.754 -11.624 133.109 1.00 46.71 158 ALA D N 1
ATOM 4244 C CA . ALA D 1 119 ? 105.333 -10.495 133.834 1.00 46.71 158 ALA D CA 1
ATOM 4245 C C . ALA D 1 119 ? 104.477 -10.106 135.028 1.00 46.71 158 ALA D C 1
ATOM 4246 O O . ALA D 1 119 ? 105.014 -9.758 136.082 1.00 46.71 158 ALA D O 1
ATOM 4248 N N . THR D 1 120 ? 103.157 -10.172 134.880 1.00 39.26 159 THR D N 1
ATOM 4249 C CA . THR D 1 120 ? 102.304 -9.857 136.019 1.00 39.26 159 THR D CA 1
ATOM 4250 C C . THR D 1 120 ? 102.384 -10.878 137.159 1.00 39.26 159 THR D C 1
ATOM 4251 O O . THR D 1 120 ? 102.121 -10.520 138.337 1.00 39.26 159 THR D O 1
ATOM 4255 N N . ALA D 1 121 ? 102.750 -12.126 136.837 1.00 47.71 160 ALA D N 1
ATOM 4256 C CA . ALA D 1 121 ? 103.040 -13.127 137.868 1.00 47.71 160 ALA D CA 1
ATOM 4257 C C . ALA D 1 121 ? 104.291 -12.733 138.651 1.00 47.71 160 ALA D C 1
ATOM 4258 O O . ALA D 1 121 ? 104.249 -12.612 139.883 1.00 47.71 160 ALA D O 1
ATOM 4260 N N . LEU D 1 122 ? 105.396 -12.542 137.920 1.00 50.15 161 LEU D N 1
ATOM 4261 C CA . LEU D 1 122 ? 106.617 -11.969 138.490 1.00 50.15 161 LEU D CA 1
ATOM 4262 C C . LEU D 1 122 ? 106.287 -10.784 139.376 1.00 50.15 161 LEU D C 1
ATOM 4263 O O . LEU D 1 122 ? 106.705 -10.746 140.540 1.00 50.15 161 LEU D O 1
ATOM 4268 N N . GLU D 1 123 ? 105.524 -9.838 138.833 1.00 16.80 162 GLU D N 1
ATOM 4269 C CA . GLU D 1 123 ? 105.010 -8.736 139.633 1.00 16.80 162 GLU D CA 1
ATOM 4270 C C . GLU D 1 123 ? 104.501 -9.214 140.982 1.00 16.80 162 GLU D C 1
ATOM 4271 O O . GLU D 1 123 ? 105.074 -8.849 142.021 1.00 16.80 162 GLU D O 1
ATOM 4277 N N . LYS D 1 124 ? 103.446 -10.031 140.971 1.00 68.26 163 LYS D N 1
ATOM 4278 C CA . LYS D 1 124 ? 102.906 -10.564 142.217 1.00 68.26 163 LYS D CA 1
ATOM 4279 C C . LYS D 1 124 ? 104.023 -11.179 143.052 1.00 68.26 163 LYS D C 1
ATOM 4280 O O . LYS D 1 124 ? 104.233 -10.781 144.198 1.00 68.26 163 LYS D O 1
ATOM 4286 N N . GLU D 1 125 ? 104.751 -12.125 142.461 1.00 50.10 164 GLU D N 1
ATOM 4287 C CA . GLU D 1 125 ? 105.739 -12.913 143.191 1.00 50.10 164 GLU D CA 1
ATOM 4288 C C . GLU D 1 125 ? 106.649 -12.037 144.039 1.00 50.10 164 GLU D C 1
ATOM 4289 O O . GLU D 1 125 ? 106.710 -12.202 145.265 1.00 50.10 164 GLU D O 1
ATOM 4295 N N . LEU D 1 126 ? 107.347 -11.110 143.382 1.00 57.31 165 LEU D N 1
ATOM 4296 C CA . LEU D 1 126 ? 108.138 -10.116 144.100 1.00 57.31 165 LEU D CA 1
ATOM 4297 C C . LEU D 1 126 ? 107.264 -9.417 145.112 1.00 57.31 165 LEU D C 1
ATOM 4298 O O . LEU D 1 126 ? 107.537 -9.467 146.309 1.00 57.31 165 LEU D O 1
ATOM 4303 N N . GLU D 1 127 ? 106.211 -8.762 144.636 1.00 49.10 166 GLU D N 1
ATOM 4304 C CA . GLU D 1 127 ? 105.419 -7.934 145.529 1.00 49.10 166 GLU D CA 1
ATOM 4305 C C . GLU D 1 127 ? 105.139 -8.632 146.859 1.00 49.10 166 GLU D C 1
ATOM 4306 O O . GLU D 1 127 ? 105.154 -7.988 147.908 1.00 49.10 166 GLU D O 1
ATOM 4312 N N . GLU D 1 128 ? 104.898 -9.939 146.821 1.00 73.92 167 GLU D N 1
ATOM 4313 C CA . GLU D 1 128 ? 104.686 -10.706 148.048 1.00 73.92 167 GLU D CA 1
ATOM 4314 C C . GLU D 1 128 ? 105.982 -10.860 148.829 1.00 73.92 167 GLU D C 1
ATOM 4315 O O . GLU D 1 128 ? 106.003 -10.666 150.046 1.00 73.92 167 GLU D O 1
ATOM 4321 N N . LYS D 1 129 ? 107.052 -11.225 148.125 1.00 52.14 168 LYS D N 1
ATOM 4322 C CA . LYS D 1 129 ? 108.391 -11.232 148.701 1.00 52.14 168 LYS D CA 1
ATOM 4323 C C . LYS D 1 129 ? 108.616 -9.915 149.427 1.00 52.14 168 LYS D C 1
ATOM 4324 O O . LYS D 1 129 ? 109.077 -9.896 150.577 1.00 52.14 168 LYS D O 1
ATOM 4330 N N . LYS D 1 130 ? 108.279 -8.816 148.752 1.00 53.66 169 LYS D N 1
ATOM 4331 C CA . LYS D 1 130 ? 108.387 -7.493 149.347 1.00 53.66 169 LYS D CA 1
ATOM 4332 C C . LYS D 1 130 ? 107.866 -7.470 150.776 1.00 53.66 169 LYS D C 1
ATOM 4333 O O . LYS D 1 130 ? 108.593 -7.028 151.695 1.00 53.66 169 LYS D O 1
ATOM 4339 N N . LYS D 1 131 ? 106.633 -7.949 150.981 1.00 73.60 170 LYS D N 1
ATOM 4340 C CA . LYS D 1 131 ? 106.133 -8.030 152.344 1.00 73.60 170 LYS D CA 1
ATOM 4341 C C . LYS D 1 131 ? 107.050 -8.906 153.195 1.00 73.60 170 LYS D C 1
ATOM 4342 O O . LYS D 1 131 ? 107.465 -8.484 154.272 1.00 73.60 170 LYS D O 1
ATOM 4348 N N . ALA D 1 132 ? 107.369 -10.110 152.719 1.00 49.40 171 ALA D N 1
ATOM 4349 C CA . ALA D 1 132 ? 108.249 -11.012 153.469 1.00 49.40 171 ALA D CA 1
ATOM 4350 C C . ALA D 1 132 ? 109.438 -10.234 154.023 1.00 49.40 171 ALA D C 1
ATOM 4351 O O . ALA D 1 132 ? 109.665 -10.233 155.253 1.00 49.40 171 ALA D O 1
ATOM 4353 N N . LEU D 1 133 ? 110.173 -9.564 153.127 1.00 54.88 172 LEU D N 1
ATOM 4354 C CA . LEU D 1 133 ? 111.260 -8.670 153.540 1.00 54.88 172 LEU D CA 1
ATOM 4355 C C . LEU D 1 133 ? 110.845 -7.674 154.624 1.00 54.88 172 LEU D C 1
ATOM 4356 O O . LEU D 1 133 ? 111.512 -7.578 155.650 1.00 54.88 172 LEU D O 1
ATOM 4361 N N . GLU D 1 134 ? 109.754 -6.945 154.388 1.00 24.00 173 GLU D N 1
ATOM 4362 C CA . GLU D 1 134 ? 109.215 -6.000 155.368 1.00 24.00 173 GLU D CA 1
ATOM 4363 C C . GLU D 1 134 ? 109.117 -6.654 156.745 1.00 24.00 173 GLU D C 1
ATOM 4364 O O . GLU D 1 134 ? 109.957 -6.416 157.617 1.00 24.00 173 GLU D O 1
ATOM 4370 N N . LEU D 1 135 ? 108.072 -7.467 156.922 1.00 80.36 174 LEU D N 1
ATOM 4371 C CA . LEU D 1 135 ? 107.923 -8.341 158.081 1.00 80.36 174 LEU D CA 1
ATOM 4372 C C . LEU D 1 135 ? 109.250 -8.707 158.725 1.00 80.36 174 LEU D C 1
ATOM 4373 O O . LEU D 1 135 ? 109.473 -8.426 159.901 1.00 80.36 174 LEU D O 1
ATOM 4378 N N . ALA D 1 136 ? 110.117 -9.360 157.952 1.00 50.73 175 ALA D N 1
ATOM 4379 C CA . ALA D 1 136 ? 111.390 -9.857 158.464 1.00 50.73 175 ALA D CA 1
ATOM 4380 C C . ALA D 1 136 ? 112.175 -8.722 159.113 1.00 50.73 175 ALA D C 1
ATOM 4381 O O . ALA D 1 136 ? 112.330 -8.683 160.343 1.00 50.73 175 ALA D O 1
ATOM 4383 N N . ILE D 1 137 ? 112.658 -7.800 158.269 1.00 60.58 176 ILE D N 1
ATOM 4384 C CA . ILE D 1 137 ? 113.265 -6.549 158.724 1.00 60.58 176 ILE D CA 1
ATOM 4385 C C . ILE D 1 137 ? 112.580 -6.080 159.976 1.00 60.58 176 ILE D C 1
ATOM 4386 O O . ILE D 1 137 ? 113.242 -5.712 160.952 1.00 60.58 176 ILE D O 1
ATOM 4391 N N . ASP D 1 138 ? 111.251 -6.054 159.935 1.00 63.46 177 ASP D N 1
ATOM 4392 C CA . ASP D 1 138 ? 110.529 -5.590 161.085 1.00 63.46 177 ASP D CA 1
ATOM 4393 C C . ASP D 1 138 ? 110.992 -6.372 162.304 1.00 63.46 177 ASP D C 1
ATOM 4394 O O . ASP D 1 138 ? 111.589 -5.793 163.211 1.00 63.46 177 ASP D O 1
ATOM 4399 N N . GLN D 1 139 ? 110.723 -7.678 162.320 1.00 74.46 178 GLN D N 1
ATOM 4400 C CA . GLN D 1 139 ? 111.149 -8.525 163.424 1.00 74.46 178 GLN D CA 1
ATOM 4401 C C . GLN D 1 139 ? 112.617 -8.285 163.774 1.00 74.46 178 GLN D C 1
ATOM 4402 O O . GLN D 1 139 ? 112.940 -7.972 164.923 1.00 74.46 178 GLN D O 1
ATOM 4408 N N . ALA D 1 140 ? 113.490 -8.427 162.772 1.00 67.61 179 ALA D N 1
ATOM 4409 C CA . ALA D 1 140 ? 114.925 -8.127 162.909 1.00 67.61 179 ALA D CA 1
ATOM 4410 C C . ALA D 1 140 ? 115.212 -6.901 163.777 1.00 67.61 179 ALA D C 1
ATOM 4411 O O . ALA D 1 140 ? 116.079 -6.945 164.653 1.00 67.61 179 ALA D O 1
ATOM 4413 N N . SER D 1 141 ? 114.490 -5.813 163.521 1.00 47.32 180 SER D N 1
ATOM 4414 C CA . SER D 1 141 ? 114.525 -4.640 164.389 1.00 47.32 180 SER D CA 1
ATOM 4415 C C . SER D 1 141 ? 113.995 -4.964 165.782 1.00 47.32 180 SER D C 1
ATOM 4416 O O . SER D 1 141 ? 114.649 -4.663 166.783 1.00 47.32 180 SER D O 1
ATOM 4419 N N . GLN D 1 142 ? 112.818 -5.586 165.836 1.00 80.28 181 GLN D N 1
ATOM 4420 C CA . GLN D 1 142 ? 112.133 -5.862 167.101 1.00 80.28 181 GLN D CA 1
ATOM 4421 C C . GLN D 1 142 ? 113.024 -6.574 168.127 1.00 80.28 181 GLN D C 1
ATOM 4422 O O . GLN D 1 142 ? 112.834 -6.390 169.328 1.00 80.28 181 GLN D O 1
ATOM 4428 N N . ASP D 1 143 ? 113.998 -7.364 167.672 1.00 86.58 182 ASP D N 1
ATOM 4429 C CA . ASP D 1 143 ? 114.884 -8.050 168.626 1.00 86.58 182 ASP D CA 1
ATOM 4430 C C . ASP D 1 143 ? 116.243 -7.408 168.913 1.00 86.58 182 ASP D C 1
ATOM 4431 O O . ASP D 1 143 ? 116.685 -7.426 170.068 1.00 86.58 182 ASP D O 1
ATOM 4436 N N . TYR D 1 144 ? 116.912 -6.874 167.883 1.00 60.27 183 TYR D N 1
ATOM 4437 C CA . TYR D 1 144 ? 118.031 -5.942 168.087 1.00 60.27 183 TYR D CA 1
ATOM 4438 C C . TYR D 1 144 ? 117.643 -4.951 169.174 1.00 60.27 183 TYR D C 1
ATOM 4439 O O . TYR D 1 144 ? 118.343 -4.817 170.183 1.00 60.27 183 TYR D O 1
ATOM 4448 N N . ASN D 1 145 ? 116.530 -4.251 168.964 1.00 78.94 184 ASN D N 1
ATOM 4449 C CA . ASN D 1 145 ? 115.984 -3.378 169.992 1.00 78.94 184 ASN D CA 1
ATOM 4450 C C . ASN D 1 145 ? 115.937 -4.113 171.324 1.00 78.94 184 ASN D C 1
ATOM 4451 O O . ASN D 1 145 ? 116.527 -3.657 172.309 1.00 78.94 184 ASN D O 1
ATOM 4456 N N . ARG D 1 146 ? 115.273 -5.268 171.331 1.00 75.93 185 ARG D N 1
ATOM 4457 C CA . ARG D 1 146 ? 115.208 -6.124 172.511 1.00 75.93 185 ARG D CA 1
ATOM 4458 C C . ARG D 1 146 ? 116.577 -6.597 173.029 1.00 75.93 185 ARG D C 1
ATOM 4459 O O . ARG D 1 146 ? 116.719 -6.868 174.221 1.00 75.93 185 ARG D O 1
ATOM 4467 N N . ALA D 1 147 ? 117.571 -6.693 172.148 1.00 74.39 186 ALA D N 1
ATOM 4468 C CA . ALA D 1 147 ? 118.909 -7.074 172.586 1.00 74.39 186 ALA D CA 1
ATOM 4469 C C . ALA D 1 147 ? 119.379 -6.110 173.677 1.00 74.39 186 ALA D C 1
ATOM 4470 O O . ALA D 1 147 ? 119.732 -6.529 174.801 1.00 74.39 186 ALA D O 1
ATOM 4472 N N . ASN D 1 148 ? 119.359 -4.820 173.357 1.00 63.98 187 ASN D N 1
ATOM 4473 C CA . ASN D 1 148 ? 119.990 -3.847 174.224 1.00 63.98 187 ASN D CA 1
ATOM 4474 C C . ASN D 1 148 ? 119.153 -3.458 175.462 1.00 63.98 187 ASN D C 1
ATOM 4475 O O . ASN D 1 148 ? 119.705 -2.790 176.447 1.00 63.98 187 ASN D O 1
ATOM 4480 N N . VAL D 1 149 ? 117.865 -3.893 175.444 1.00 97.88 188 VAL D N 1
ATOM 4481 C CA . VAL D 1 149 ? 117.061 -3.977 176.687 1.00 97.88 188 VAL D CA 1
ATOM 4482 C C . VAL D 1 149 ? 117.670 -5.034 177.611 1.00 97.88 188 VAL D C 1
ATOM 4483 O O . VAL D 1 149 ? 117.295 -5.165 178.780 1.00 97.88 188 VAL D O 1
ATOM 4487 N N . LEU D 1 150 ? 118.627 -5.778 177.063 1.00 83.11 189 LEU D N 1
ATOM 4488 C CA . LEU D 1 150 ? 119.380 -6.783 177.791 1.00 83.11 189 LEU D CA 1
ATOM 4489 C C . LEU D 1 150 ? 120.828 -6.319 177.948 1.00 83.11 189 LEU D C 1
ATOM 4490 O O . LEU D 1 150 ? 121.389 -6.374 179.055 1.00 83.11 189 LEU D O 1
ATOM 4495 N N . GLU D 1 151 ? 121.410 -5.848 176.837 1.00 120.14 190 GLU D N 1
ATOM 4496 C CA . GLU D 1 151 ? 122.844 -5.553 176.750 1.00 120.14 190 GLU D CA 1
ATOM 4497 C C . GLU D 1 151 ? 123.403 -4.626 177.837 1.00 120.14 190 GLU D C 1
ATOM 4498 O O . GLU D 1 151 ? 124.590 -4.700 178.157 1.00 120.14 190 GLU D O 1
ATOM 4504 N N . LYS D 1 152 ? 122.568 -3.753 178.396 1.00 81.97 191 LYS D N 1
ATOM 4505 C CA . LYS D 1 152 ? 122.913 -3.152 179.679 1.00 81.97 191 LYS D CA 1
ATOM 4506 C C . LYS D 1 152 ? 122.204 -3.895 180.797 1.00 81.97 191 LYS D C 1
ATOM 4507 O O . LYS D 1 152 ? 120.972 -3.965 180.834 1.00 81.97 191 LYS D O 1
ATOM 4513 N N . GLU D 1 153 ? 123.001 -4.461 181.699 1.00 123.22 192 GLU D N 1
ATOM 4514 C CA . GLU D 1 153 ? 122.493 -5.273 182.793 1.00 123.22 192 GLU D CA 1
ATOM 4515 C C . GLU D 1 153 ? 123.481 -5.304 183.954 1.00 123.22 192 GLU D C 1
ATOM 4516 O O . GLU D 1 153 ? 123.011 -5.072 185.087 1.00 89.47 192 GLU D O 1
#

Solvent-accessible surface area: 39869 Å² total

Sequence (544 aa):
ANNPAIQNIRLRHENKDLKARLENAEVAGRDFKRAEELEKAKQALEDQRKDLETKLKELQQDYDLAKESTSWDRQRLEKELEEKKEALELAIDQASRDYHRATALEKELEEKKKALELAIDQASQDYNRANVLEKEAANNPAIQNIRLRHENKDLKARLENAEVAGRDFKRAEELEKAKQALEDQRKDLETKLKELQQDYDLAKESTSWDRQRLEKELEEKKEALELAIDQASRDYHRATALEKELEEKKKALELAIDQASQDYNRANVLEKEAANNPAIQNIRLRHENKDLKARLENAEVAGRDFKRAEELEKAKQALEDQRKDLETKLKELQQDYDLAKESTSWDRQRLEKELEEKKEALELAIDQASRDYHRATALEKELEEKKKALELAIDQASQDYNRANVLEKENPAIQNIRLRHENKDLKARLENAEVAGRDFKRAEELEKAKQALEDQRKDLETKLKELQQDYDLAKESTSWDRQRLEKELEEKKEALELAIDQASRDYHRATALEKELEEKKKALELAIDQASQDYNRANVLEKE

Radius of gyration: 79.73 Å; Cα contacts (8 Å, |Δi|>4): 319; chains: 4; bounding box: 98×50×294 Å

Foldseek 3Di:
DDDCVVVVVVVVVVVVVVVVVPVPVVVVVVVVVVVVVVVVVVVVVVVPVVVVVVVVVVCCVVVVVVVVVVVVVVVVVVVVVVVVVVVVVVVVVVCVVVPVVVVVVVVVPVVVVVVVVVVVVPVVVVVVVVVVVVVD/DPDDDVVVVVVVVVVVVVVCVVVVVCCVVVVVVVVVVVVVVVVCVVVVVVVVVVCVVVVVVVVVVVVVVVVVVVVVVVVVVVVVVVVVVVVVVVPVVVVVVVVVVVVVVVVVVVVCVVVVVVVVVVVVVVVVVVVPD/DPDDVVVPCVVVVVVVVVVVVVPVVCCVVVVVVVVVVVVVVVVVVVVVVPVVVVVVVVVVCVVVVVVVVVCVCVVVVCVVVVVVCVVVVVVVVCVVVVVVPVVVVVVVVCVVVVVVVVCCVVVVVVVVVVVVVVVVD/DDPPVVVVVVVVVVVVVVVVVVVCVVVVCVCVVVVVVVVVVVVVVVVVVVVVVVVVCCVVVVCVVVVVVVVVVVVVVVVVVVVVVVVVVVVVVVVVVVVVVVVVVVVVVVVVVVVVVVVVVVVVVVVVVVPVPD

Secondary structure (DSSP, 8-state):
---HHHHHHHHHHHHHHHHHHHHH--HHHHHHHHHHHHHHHHHHHHHHHHHHHHHHHHHHHHHHHHHHHHHHHHHHHHHHHHHHHHHHHHHHHHHHHHHHHHHHHHHHHHHHHHHHHHHHHHHHHHHHHHHHHHH-/--S-HHHHHHHHHHHHHHHHHHHHH--HHHHHHHHHHHHHHHHHHHHHHHHHHHHHHHHHHHHHHHHHHHHHHHHHHHHHHHHHHHHHHHHHHHHHHHHHHHHHHHHHHHHHHHHHHHHHHHHHHHHHHHHHHHHH-/----GGGTTIIIIIHHHHHHHHHHH--HHHHHHHHHHHHHHHHHHHHHHHHHHHHHHHHHHHHHHHHHHHHHHHHHHHHHHHHHHHHHHHHHHHHHHHHHHHHHHHHHHHHHHHHHHHHHHHHHHHHHHHHHHHH--/--SHHHHHHHHHHHHHHHHHHH--HHHHHHHHHHHHHHHHHHHHHHHHHHHHHHHHHHHHHHHHHHHHHHHHHHHHHHHHHHHHHHHHHHHHHHHHHHHHHHHHHHHHHHHHHHHHHHHHHHHHHHHHHHHH--